Protein AF-A0A679I6W9-F1 (afdb_monomer_lite)

Foldseek 3Di:
DQQPQDDLVVLCVVCVVVQVVCPPPVNCVVPNRDDSVVSSVVVSVVSNCVVVVVVVVVVVVVVVVVVLVVVLVVVVVVCVVVVHDQDDLVVVCVVPVPDCVSPVDDDGSVVRVVVVVVVVVVVVVVVVVVVVVCCCVPDVVVVVVVVLLLLLVLLQVVLVLVPDPCNVVVLVVLQVCCCPVVVDHDDPPDDSLLSSVCSSPVPDDSVVSVLSSLLSVLCVLQVHHSVCSSVVQVVCPHSVSSSVVSVVCCVPPVRDDHYCPPVVVVVVVVVVLVPFDQPDKADPDDDDDDDPPDPPPPDFDWDWDWDQDPNRITGTRDTHGDDDPVVVVVVVVLVVVCVVPVVCVVVVVVVVVVVVVVVVVVVVVVVVVVVVVVVVVVVVVVVVVVVVVVVVVVVVVVVVVVVVVPD

pLDDT: mean 75.07, std 20.59, range [33.69, 97.69]

Sequence (407 aa):
MSADIPSDEELLKEIQAKIMVLSTPHNVAKYGKPDIQTLIAERRQWYADKPKRAAAAAKYEAERKKEAEKAERQYRRELKKQGKPIIKQDELIVQYPTVAFLKERKLTQPELQRYAEMLSALGAASELYKEGQAIEQQYLVPGRKKMAELVAKAYGLYRRVEASTLKEEIYDEMANILKSHFGIGVHVDTPNATLLLKMVFPSMKSKAAHQYGRALDFALSYEVTADDYVAFIKEHGGYEKIRRAYAKVLAADAGKLLPLQKQAAEVATLEFMSGLEPVVKVQLTAPEGRQLRKYQSAQGYHYLIADIDMHNNMEILCAIPPGNGWEDNLMKHIEQAAQSHPDWQEAYERLYGLLVKRSISKTVEKVAKAEEKAKYRAKRAEGQKKRDAAFKREVERERKKAGAKKT

Structure (mmCIF, N/CA/C/O backbone):
data_AF-A0A679I6W9-F1
#
_entry.id   AF-A0A679I6W9-F1
#
loop_
_atom_site.group_PDB
_atom_site.id
_atom_site.type_symbol
_atom_site.label_atom_id
_atom_site.label_alt_id
_atom_site.label_comp_id
_atom_site.label_asym_id
_atom_site.label_entity_id
_atom_site.label_seq_id
_atom_site.pdbx_PDB_ins_code
_atom_site.Cartn_x
_atom_site.Cartn_y
_atom_site.Cartn_z
_atom_site.occupancy
_atom_site.B_iso_or_equiv
_atom_site.auth_seq_id
_atom_site.auth_comp_id
_atom_site.auth_asym_id
_atom_site.auth_atom_id
_atom_site.pdbx_PDB_model_num
ATOM 1 N N . MET A 1 1 ? 28.916 -6.303 -65.094 1.00 46.28 1 MET A N 1
ATOM 2 C CA . MET A 1 1 ? 27.457 -6.523 -65.035 1.00 46.28 1 MET A CA 1
ATOM 3 C C . MET A 1 1 ? 26.799 -5.217 -65.437 1.00 46.28 1 MET A C 1
ATOM 5 O O . MET A 1 1 ? 26.935 -4.257 -64.685 1.00 46.28 1 MET A O 1
ATOM 9 N N . SER A 1 2 ? 26.219 -5.118 -66.639 1.00 49.69 2 SER A N 1
ATOM 10 C CA . SER A 1 2 ? 25.419 -3.936 -66.983 1.00 49.69 2 SER A CA 1
ATOM 11 C C . SER A 1 2 ? 24.260 -3.875 -65.996 1.00 49.69 2 SER A C 1
ATOM 13 O O . SER A 1 2 ? 23.611 -4.891 -65.753 1.00 49.69 2 SER A O 1
ATOM 15 N N . ALA A 1 3 ? 24.060 -2.726 -65.352 1.00 59.28 3 ALA A N 1
ATOM 16 C CA . ALA A 1 3 ? 22.862 -2.527 -64.553 1.00 59.28 3 ALA A CA 1
ATOM 17 C C . ALA A 1 3 ? 21.668 -2.718 -65.492 1.00 59.28 3 ALA A C 1
ATOM 19 O O . ALA A 1 3 ? 21.629 -2.079 -66.539 1.00 59.28 3 ALA A O 1
ATOM 20 N N . ASP A 1 4 ? 20.766 -3.633 -65.155 1.00 79.25 4 ASP A N 1
ATOM 21 C CA . ASP A 1 4 ? 19.538 -3.849 -65.911 1.00 79.25 4 ASP A CA 1
ATOM 22 C C . ASP A 1 4 ? 18.708 -2.565 -65.782 1.00 79.25 4 ASP A C 1
ATOM 24 O O . ASP A 1 4 ? 18.228 -2.230 -64.693 1.00 79.25 4 ASP A O 1
ATOM 28 N N . ILE A 1 5 ? 18.699 -1.749 -66.837 1.00 85.12 5 ILE A N 1
ATOM 29 C CA . ILE A 1 5 ? 17.984 -0.473 -66.861 1.00 85.12 5 ILE A CA 1
ATOM 30 C C . ILE A 1 5 ? 16.543 -0.797 -67.265 1.00 85.12 5 ILE A C 1
ATOM 32 O O . ILE A 1 5 ? 16.355 -1.307 -68.370 1.00 85.12 5 ILE A O 1
ATOM 36 N N . PRO A 1 6 ? 15.540 -0.500 -66.417 1.00 87.19 6 PRO A N 1
ATOM 37 C CA . PRO A 1 6 ? 14.146 -0.770 -66.749 1.00 87.19 6 PRO A CA 1
ATOM 38 C C . PRO A 1 6 ? 13.701 -0.049 -68.027 1.00 87.19 6 PRO A C 1
ATOM 40 O O . PRO A 1 6 ? 14.217 1.023 -68.372 1.00 87.19 6 PRO A O 1
ATOM 43 N N . SER A 1 7 ? 12.723 -0.633 -68.715 1.00 88.94 7 SER A N 1
ATOM 44 C CA . SER A 1 7 ? 12.114 -0.042 -69.910 1.00 88.94 7 SER A CA 1
ATOM 45 C C . SER A 1 7 ? 11.375 1.266 -69.591 1.00 88.94 7 SER A C 1
ATOM 47 O O . SER A 1 7 ? 11.016 1.535 -68.443 1.00 88.94 7 SER A O 1
ATOM 49 N N . ASP A 1 8 ? 11.113 2.097 -70.606 1.00 84.88 8 ASP A N 1
ATOM 50 C CA . ASP A 1 8 ? 10.426 3.384 -70.404 1.00 84.88 8 ASP A CA 1
ATOM 51 C C . ASP A 1 8 ? 9.002 3.224 -69.854 1.00 84.88 8 ASP A C 1
ATOM 53 O O . ASP A 1 8 ? 8.563 4.046 -69.051 1.00 84.88 8 ASP A O 1
ATOM 57 N N . GLU A 1 9 ? 8.304 2.139 -70.200 1.00 86.94 9 GLU A N 1
ATOM 58 C CA . GLU A 1 9 ? 6.982 1.830 -69.641 1.00 86.94 9 GLU A CA 1
ATOM 59 C C . GLU A 1 9 ? 7.040 1.493 -68.142 1.00 86.94 9 GLU A C 1
ATOM 61 O O . GLU A 1 9 ? 6.158 1.886 -67.375 1.00 86.94 9 GLU A O 1
ATOM 66 N N . GLU A 1 10 ? 8.083 0.790 -67.699 1.00 85.50 10 GLU A N 1
ATOM 67 C CA . GLU A 1 10 ? 8.289 0.445 -66.288 1.00 85.50 10 GLU A CA 1
ATOM 68 C C . GLU A 1 10 ? 8.723 1.663 -65.469 1.00 85.50 10 GLU A C 1
ATOM 70 O O . GLU A 1 10 ? 8.211 1.883 -64.368 1.00 85.50 10 GLU A O 1
ATOM 75 N N . LEU A 1 11 ? 9.608 2.499 -66.024 1.00 87.94 11 LEU A N 1
ATOM 76 C CA . LEU A 1 11 ? 10.004 3.764 -65.406 1.00 87.94 11 LEU A CA 1
ATOM 77 C C . LEU A 1 11 ? 8.809 4.712 -65.278 1.00 87.94 11 LEU A C 1
ATOM 79 O O . LEU A 1 11 ? 8.643 5.330 -64.226 1.00 87.94 11 LEU A O 1
ATOM 83 N N . LEU A 1 12 ? 7.949 4.786 -66.302 1.00 87.06 12 LEU A N 1
ATOM 84 C CA . LEU A 1 12 ? 6.739 5.607 -66.292 1.00 87.06 12 LEU A CA 1
ATOM 85 C C . LEU A 1 12 ? 5.770 5.185 -65.178 1.00 87.06 12 LEU A C 1
ATOM 87 O O . LEU A 1 12 ? 5.257 6.050 -64.465 1.00 87.06 12 LEU A O 1
ATOM 91 N N . LYS A 1 13 ? 5.564 3.874 -64.980 1.00 88.50 13 LYS A N 1
ATOM 92 C CA . LYS A 1 13 ? 4.751 3.338 -63.872 1.00 88.50 13 LYS A CA 1
ATOM 93 C C . LYS A 1 13 ? 5.317 3.736 -62.508 1.00 88.50 13 LYS A C 1
ATOM 95 O O . LYS A 1 13 ? 4.560 4.121 -61.620 1.00 88.50 13 LYS A O 1
ATOM 100 N N . GLU A 1 14 ? 6.638 3.694 -62.338 1.00 86.25 14 GLU A N 1
ATOM 101 C CA . GLU A 1 14 ? 7.291 4.039 -61.070 1.00 86.25 14 GLU A CA 1
ATOM 102 C C . GLU A 1 14 ? 7.184 5.539 -60.739 1.00 86.25 14 GLU A C 1
ATOM 104 O O . GLU A 1 14 ? 6.964 5.921 -59.586 1.00 86.25 14 GLU A O 1
ATOM 109 N N . ILE A 1 15 ? 7.296 6.412 -61.745 1.00 90.12 15 ILE A N 1
ATOM 110 C CA . ILE A 1 15 ? 7.210 7.868 -61.549 1.00 90.12 15 ILE A CA 1
ATOM 111 C C . ILE A 1 15 ? 5.774 8.404 -61.587 1.00 90.12 15 ILE A C 1
ATOM 113 O O . ILE A 1 15 ? 5.571 9.587 -61.314 1.00 90.12 15 ILE A O 1
ATOM 117 N N . GLN A 1 16 ? 4.768 7.575 -61.875 1.00 88.31 16 GLN A N 1
ATOM 118 C CA . GLN A 1 16 ? 3.374 8.002 -62.031 1.00 88.31 16 GLN A CA 1
ATOM 119 C C . GLN A 1 16 ? 2.824 8.700 -60.777 1.00 88.31 16 GLN A C 1
ATOM 121 O O . GLN A 1 16 ? 2.162 9.734 -60.878 1.00 88.31 16 GLN A O 1
ATOM 126 N N . ALA A 1 17 ? 3.187 8.212 -59.587 1.00 82.38 17 ALA A N 1
ATOM 127 C CA . ALA A 1 17 ? 2.850 8.868 -58.322 1.00 82.38 17 ALA A CA 1
ATOM 128 C C . ALA A 1 17 ? 3.512 10.255 -58.190 1.00 82.38 17 ALA A C 1
ATOM 130 O O . ALA A 1 17 ? 2.886 11.212 -57.736 1.00 82.38 17 ALA A O 1
ATOM 131 N N . LYS A 1 18 ? 4.764 10.396 -58.648 1.00 84.19 18 LYS A N 1
ATOM 132 C CA . LYS A 1 18 ? 5.493 11.676 -58.659 1.00 84.19 18 LYS A CA 1
ATOM 133 C C . LYS A 1 18 ? 4.867 12.655 -59.658 1.00 84.19 18 LYS A C 1
ATOM 135 O O . LYS A 1 18 ? 4.716 13.831 -59.336 1.00 84.19 18 LYS A O 1
ATOM 140 N N . ILE A 1 19 ? 4.443 12.170 -60.827 1.00 86.00 19 ILE A N 1
ATOM 141 C CA . ILE A 1 19 ? 3.726 12.963 -61.836 1.00 86.00 19 ILE A CA 1
ATOM 142 C C . ILE A 1 19 ? 2.403 13.481 -61.265 1.00 86.00 19 ILE A C 1
ATOM 144 O O . ILE A 1 19 ? 2.130 14.671 -61.396 1.00 86.00 19 ILE A O 1
ATOM 148 N N . MET A 1 20 ? 1.611 12.643 -60.585 1.00 84.94 20 MET A N 1
ATOM 149 C CA . MET A 1 20 ? 0.349 13.075 -59.965 1.00 84.94 20 MET A CA 1
ATOM 150 C C . MET A 1 20 ? 0.556 14.197 -58.936 1.00 84.94 20 MET A C 1
ATOM 152 O O . MET A 1 20 ? -0.176 15.185 -58.954 1.00 84.94 20 MET A O 1
ATOM 156 N N . VAL A 1 21 ? 1.585 14.097 -58.087 1.00 83.19 21 VAL A N 1
ATOM 157 C CA . VAL A 1 21 ? 1.907 15.132 -57.084 1.00 83.19 21 VAL A CA 1
ATOM 158 C C . VAL A 1 21 ? 2.383 16.435 -57.740 1.00 83.19 21 VAL A C 1
ATOM 160 O O . VAL A 1 21 ? 1.955 17.527 -57.349 1.00 83.19 21 VAL A O 1
ATOM 163 N N . LEU A 1 22 ? 3.247 16.344 -58.755 1.00 81.00 22 LEU A N 1
ATOM 164 C CA . LEU A 1 22 ? 3.766 17.511 -59.480 1.00 81.00 22 LEU A CA 1
ATOM 165 C C . LEU A 1 22 ? 2.713 18.170 -60.383 1.00 81.00 22 LEU A C 1
ATOM 167 O O . LEU A 1 22 ? 2.817 19.358 -60.666 1.00 81.00 22 LEU A O 1
ATOM 171 N N . SER A 1 23 ? 1.675 17.429 -60.776 1.00 84.81 23 SER A N 1
ATOM 172 C CA . SER A 1 23 ? 0.568 17.921 -61.607 1.00 84.81 23 SER A CA 1
ATOM 173 C C . SER A 1 23 ? -0.546 18.610 -60.810 1.00 84.81 23 SER A C 1
ATOM 175 O O . SER A 1 23 ? -1.544 19.034 -61.391 1.00 84.81 23 SER A O 1
ATOM 177 N N . THR A 1 24 ? -0.407 18.744 -59.486 1.00 86.44 24 THR A N 1
ATOM 178 C CA . THR A 1 24 ? -1.366 19.508 -58.675 1.00 86.44 24 THR A CA 1
ATOM 179 C C . THR A 1 24 ? -1.356 20.993 -59.066 1.00 86.44 24 THR A C 1
ATOM 181 O O . THR A 1 24 ? -0.288 21.532 -59.366 1.00 86.44 24 THR A O 1
ATOM 184 N N . PRO A 1 25 ? -2.506 21.700 -59.023 1.00 85.50 25 PRO A N 1
ATOM 185 C CA . PRO A 1 25 ? -2.599 23.087 -59.495 1.00 85.50 25 PRO A CA 1
ATOM 186 C C . PRO A 1 25 ? -1.564 24.027 -58.863 1.00 85.50 25 PRO A C 1
ATOM 188 O O . PRO A 1 25 ? -0.985 24.865 -59.548 1.00 85.50 25 PRO A O 1
ATOM 191 N N . HIS A 1 26 ? -1.279 23.839 -57.570 1.00 85.31 26 HIS A N 1
ATOM 192 C CA . HIS A 1 26 ? -0.265 24.603 -56.845 1.00 85.31 26 HIS A CA 1
ATOM 193 C C . HIS A 1 26 ? 1.153 24.384 -57.399 1.00 85.31 26 HIS A C 1
ATOM 195 O O . HIS A 1 26 ? 1.888 25.344 -57.619 1.00 85.31 26 HIS A O 1
ATOM 201 N N . ASN A 1 27 ? 1.538 23.131 -57.658 1.00 81.88 27 ASN A N 1
ATOM 202 C CA . ASN A 1 27 ? 2.876 22.801 -58.150 1.00 81.88 27 ASN A CA 1
ATOM 203 C C . ASN A 1 27 ? 3.051 23.169 -59.624 1.00 81.88 27 ASN A C 1
ATOM 205 O O . ASN A 1 27 ? 4.111 23.667 -59.992 1.00 81.88 27 ASN A O 1
ATOM 209 N N . VAL A 1 28 ? 2.003 23.025 -60.439 1.00 83.31 28 VAL A N 1
ATOM 210 C CA . VAL A 1 28 ? 2.021 23.458 -61.843 1.00 83.31 28 VAL A CA 1
ATOM 211 C C . VAL A 1 28 ? 2.166 24.977 -61.947 1.00 83.31 28 VAL A C 1
ATOM 213 O O . VAL A 1 28 ? 2.939 25.454 -62.773 1.00 83.31 28 VAL A O 1
ATOM 216 N N . ALA A 1 29 ? 1.490 25.743 -61.085 1.00 80.31 29 ALA A N 1
ATOM 217 C CA . ALA A 1 29 ? 1.640 27.199 -61.043 1.00 80.31 29 ALA A CA 1
ATOM 218 C C . ALA A 1 29 ? 3.047 27.640 -60.599 1.00 80.31 29 ALA A C 1
ATOM 220 O O . ALA A 1 29 ? 3.535 28.677 -61.040 1.00 80.31 29 ALA A O 1
ATOM 221 N N . LYS A 1 30 ? 3.702 26.857 -59.732 1.00 83.75 30 LYS A N 1
ATOM 222 C CA . LYS A 1 30 ? 5.003 27.198 -59.140 1.00 83.75 30 LYS A CA 1
ATOM 223 C C . LYS A 1 30 ? 6.209 26.718 -59.955 1.00 83.75 30 LYS A C 1
ATOM 225 O O . LYS A 1 30 ? 7.234 27.392 -59.957 1.00 83.75 30 LYS A O 1
ATOM 230 N N . TYR A 1 31 ? 6.106 25.566 -60.615 1.00 80.75 31 TYR A N 1
ATOM 231 C CA . TYR A 1 31 ? 7.229 24.888 -61.277 1.00 80.75 31 TYR A CA 1
ATOM 232 C C . TYR A 1 31 ? 6.964 24.542 -62.752 1.00 80.75 31 TYR A C 1
ATOM 234 O O . TYR A 1 31 ? 7.855 24.025 -63.421 1.00 80.75 31 TYR A O 1
ATOM 242 N N . GLY A 1 32 ? 5.770 24.836 -63.275 1.00 85.31 32 GLY A N 1
ATOM 243 C CA . GLY A 1 32 ? 5.354 24.450 -64.624 1.00 85.31 32 GLY A CA 1
ATOM 244 C C . GLY A 1 32 ? 4.823 23.015 -64.704 1.00 85.31 32 GLY A C 1
ATOM 245 O O . GLY A 1 32 ? 4.814 22.269 -63.723 1.00 85.31 32 GLY A O 1
ATOM 246 N N . LYS A 1 33 ? 4.334 22.616 -65.887 1.00 82.12 33 LYS A N 1
ATOM 247 C CA . LYS A 1 33 ? 3.895 21.232 -66.118 1.00 82.12 33 LYS A CA 1
ATOM 248 C C . LYS A 1 33 ? 5.116 20.303 -66.108 1.00 82.12 33 LYS A C 1
ATOM 250 O O . LYS A 1 33 ? 6.087 20.612 -66.797 1.00 82.12 33 LYS A O 1
ATOM 255 N N . PRO A 1 34 ? 5.076 19.179 -65.373 1.00 79.50 34 PRO A N 1
ATOM 256 C CA . PRO A 1 34 ? 6.194 18.248 -65.335 1.00 79.50 34 PRO A CA 1
ATOM 257 C C . PRO A 1 34 ? 6.432 17.645 -66.723 1.00 79.50 34 PRO A C 1
ATOM 259 O O . PRO A 1 34 ? 5.525 17.047 -67.304 1.00 79.50 34 PRO A O 1
ATOM 262 N N . ASP A 1 35 ? 7.651 17.787 -67.245 1.00 89.62 35 ASP A N 1
ATOM 263 C CA . ASP A 1 35 ? 8.052 17.114 -68.477 1.00 89.62 35 ASP A CA 1
ATOM 264 C C . ASP A 1 35 ? 8.343 15.636 -68.189 1.00 89.62 35 ASP A C 1
ATOM 266 O O . ASP A 1 35 ? 9.315 15.274 -67.523 1.00 89.62 35 ASP A O 1
ATOM 270 N N . ILE A 1 36 ? 7.459 14.779 -68.694 1.00 85.75 36 ILE A N 1
ATOM 271 C CA . ILE A 1 36 ? 7.500 13.332 -68.486 1.00 85.75 36 ILE A CA 1
ATOM 272 C C . ILE A 1 36 ? 8.789 12.741 -69.066 1.00 85.75 36 ILE A C 1
ATOM 274 O O . ILE A 1 36 ? 9.379 11.864 -68.439 1.00 85.75 36 ILE A O 1
ATOM 278 N N . GLN A 1 37 ? 9.263 13.239 -70.213 1.00 86.81 37 GLN A N 1
ATOM 279 C CA . GLN A 1 37 ? 10.481 12.726 -70.845 1.00 86.81 37 GLN A CA 1
ATOM 280 C C . GLN A 1 37 ? 11.718 13.054 -70.007 1.00 86.81 37 GLN A C 1
ATOM 282 O O . GLN A 1 37 ? 12.548 12.177 -69.761 1.00 86.81 37 GLN A O 1
ATOM 287 N N . THR A 1 38 ? 11.793 14.275 -69.473 1.00 86.38 38 THR A N 1
ATOM 288 C CA . THR A 1 38 ? 12.841 14.659 -68.517 1.00 86.38 38 THR A CA 1
ATOM 289 C C . THR A 1 38 ? 12.797 13.795 -67.253 1.00 86.38 38 THR A C 1
ATOM 291 O O . THR A 1 38 ? 13.833 13.299 -66.820 1.00 86.38 38 THR A O 1
ATOM 294 N N . LEU A 1 39 ? 11.617 13.519 -66.687 1.00 86.75 39 LEU A N 1
ATOM 295 C CA . LEU A 1 39 ? 11.495 12.674 -65.489 1.00 86.75 39 LEU A CA 1
ATOM 296 C C . LEU A 1 39 ? 11.894 11.208 -65.734 1.00 86.75 39 LEU A C 1
ATOM 298 O O . LEU A 1 39 ? 12.501 10.583 -64.859 1.00 86.75 39 LEU A O 1
ATOM 302 N N . ILE A 1 40 ? 11.574 10.656 -66.908 1.00 87.69 40 ILE A N 1
ATOM 303 C CA . ILE A 1 40 ? 12.029 9.322 -67.323 1.00 87.69 40 ILE A CA 1
ATOM 304 C C . ILE A 1 40 ? 13.552 9.320 -67.487 1.00 87.69 40 ILE A C 1
ATOM 306 O O . ILE A 1 40 ? 14.214 8.422 -66.965 1.00 87.69 40 ILE A O 1
ATOM 310 N N . ALA A 1 41 ? 14.127 10.337 -68.136 1.00 87.31 41 ALA A N 1
ATOM 311 C CA . ALA A 1 41 ? 15.572 10.468 -68.309 1.00 87.31 41 ALA A CA 1
ATOM 312 C C . ALA A 1 41 ? 16.308 10.591 -66.961 1.00 87.31 41 ALA A C 1
ATOM 314 O O . ALA A 1 41 ? 17.283 9.876 -66.727 1.00 87.31 41 ALA A O 1
ATOM 315 N N . GLU A 1 42 ? 15.798 11.410 -66.035 1.00 87.81 42 GLU A N 1
ATOM 316 C CA . GLU A 1 42 ? 16.307 11.528 -64.663 1.00 87.81 42 GLU A CA 1
ATOM 317 C C . GLU A 1 42 ? 16.271 10.182 -63.927 1.00 87.81 42 GLU A C 1
ATOM 319 O O . GLU A 1 42 ? 17.234 9.799 -63.255 1.00 87.81 42 GLU A O 1
ATOM 324 N N . ARG A 1 43 ? 15.166 9.433 -64.046 1.00 90.50 43 ARG A N 1
ATOM 325 C CA . ARG A 1 43 ? 15.025 8.130 -63.384 1.00 90.50 43 ARG A CA 1
ATOM 326 C C . ARG A 1 43 ? 15.935 7.080 -64.012 1.00 90.50 43 ARG A C 1
ATOM 328 O O . ARG A 1 43 ? 16.586 6.323 -63.292 1.00 90.50 43 ARG A O 1
ATOM 335 N N . ARG A 1 44 ? 16.053 7.067 -65.335 1.00 88.62 44 ARG A N 1
ATOM 336 C CA . ARG A 1 44 ? 16.991 6.215 -66.070 1.00 88.62 44 ARG A CA 1
ATOM 337 C C . ARG A 1 44 ? 18.434 6.498 -65.645 1.00 88.62 44 ARG A C 1
ATOM 339 O O . ARG A 1 44 ? 19.177 5.563 -65.347 1.00 88.62 44 ARG A O 1
ATOM 346 N N . GLN A 1 45 ? 18.805 7.770 -65.509 1.00 87.12 45 GLN A N 1
ATOM 347 C CA . GLN A 1 45 ? 20.111 8.178 -64.994 1.00 87.12 45 GLN A CA 1
ATOM 348 C C . GLN A 1 45 ? 20.311 7.752 -63.531 1.00 87.12 45 GLN A C 1
ATOM 350 O O . GLN A 1 45 ? 21.375 7.250 -63.176 1.00 87.12 45 GLN A O 1
ATOM 355 N N . TRP A 1 46 ? 19.274 7.830 -62.692 1.00 87.88 46 TRP A N 1
ATOM 356 C CA . TRP A 1 46 ? 19.305 7.312 -61.321 1.00 87.88 46 TRP A CA 1
ATOM 357 C C . TRP A 1 46 ? 19.639 5.810 -61.281 1.00 87.88 46 TRP A C 1
ATOM 359 O O . TRP A 1 46 ? 20.462 5.394 -60.459 1.00 87.88 46 TRP A O 1
ATOM 369 N N . TYR A 1 47 ? 19.064 4.991 -62.171 1.00 86.19 47 TYR A N 1
ATOM 370 C CA . TYR A 1 47 ? 19.416 3.568 -62.305 1.00 86.19 47 TYR A CA 1
ATOM 371 C C . TYR A 1 47 ? 20.834 3.361 -62.847 1.00 86.19 47 TYR A C 1
ATOM 373 O O . TYR A 1 47 ? 21.568 2.536 -62.301 1.00 86.19 47 TYR A O 1
ATOM 381 N N . ALA A 1 48 ? 21.257 4.147 -63.839 1.00 87.00 48 ALA A N 1
ATOM 382 C CA . ALA A 1 48 ? 22.625 4.110 -64.358 1.00 87.00 48 ALA A CA 1
ATOM 383 C C . ALA A 1 48 ? 23.671 4.462 -63.278 1.00 87.00 48 ALA A C 1
ATOM 385 O O . ALA A 1 48 ? 24.738 3.853 -63.218 1.00 87.00 48 ALA A O 1
ATOM 386 N N . ASP A 1 49 ? 23.338 5.372 -62.357 1.00 89.69 49 ASP A N 1
ATOM 387 C CA . ASP A 1 49 ? 24.178 5.757 -61.219 1.00 89.69 49 ASP A CA 1
ATOM 388 C C . ASP A 1 49 ? 24.008 4.845 -59.987 1.00 89.69 49 ASP A C 1
ATOM 390 O O . ASP A 1 49 ? 24.691 5.033 -58.976 1.00 89.69 49 ASP A O 1
ATOM 394 N N . LYS A 1 50 ? 23.137 3.825 -60.032 1.00 84.94 50 LYS A N 1
ATOM 395 C CA . LYS A 1 50 ? 22.946 2.854 -58.935 1.00 84.94 50 LYS A CA 1
ATOM 396 C C . LYS A 1 50 ? 24.263 2.220 -58.454 1.00 84.94 50 LYS A C 1
ATOM 398 O O . LYS A 1 50 ? 24.449 2.173 -57.238 1.00 84.94 50 LYS A O 1
ATOM 403 N N . PRO A 1 51 ? 25.210 1.807 -59.322 1.00 86.88 51 PRO A N 1
ATOM 404 C CA . PRO A 1 51 ? 26.501 1.278 -58.879 1.00 86.88 51 PRO A CA 1
ATOM 405 C C . PRO A 1 51 ? 27.339 2.320 -58.131 1.00 86.88 51 PRO A C 1
ATOM 407 O O . PRO A 1 51 ? 27.931 2.004 -57.102 1.00 86.88 51 PRO A O 1
ATOM 410 N N . LYS A 1 52 ? 27.343 3.581 -58.589 1.00 87.62 52 LYS A N 1
ATOM 411 C CA . LYS A 1 52 ? 28.054 4.678 -57.911 1.00 87.62 52 LYS A CA 1
ATOM 412 C C . LYS A 1 52 ? 27.445 4.975 -56.543 1.00 87.62 52 LYS A C 1
ATOM 414 O O . LYS A 1 52 ? 28.178 5.175 -55.580 1.00 87.62 52 LYS A O 1
ATOM 419 N N . ARG A 1 53 ? 26.113 4.957 -56.433 1.00 84.81 53 ARG A N 1
ATOM 420 C CA . ARG A 1 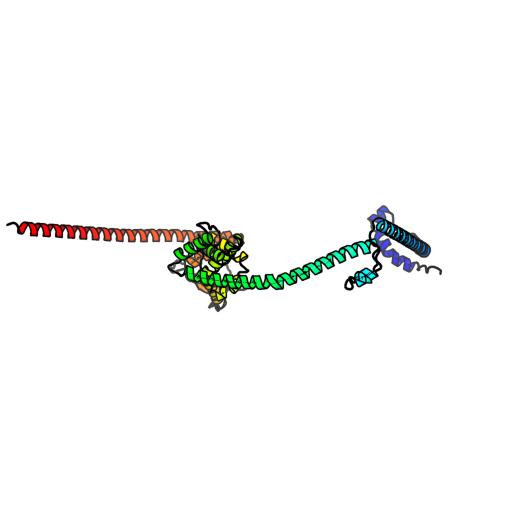53 ? 25.395 5.160 -55.162 1.00 84.81 53 ARG A CA 1
ATOM 421 C C . ARG A 1 53 ? 25.599 3.997 -54.196 1.00 84.81 53 ARG A C 1
ATOM 423 O O . ARG A 1 53 ? 25.819 4.240 -53.017 1.00 84.81 53 ARG A O 1
ATOM 430 N N . ALA A 1 54 ? 25.603 2.759 -54.690 1.00 85.38 54 ALA A N 1
ATOM 431 C CA . ALA A 1 54 ? 25.949 1.585 -53.892 1.00 85.38 54 ALA A CA 1
ATOM 432 C C . ALA A 1 54 ? 27.401 1.652 -53.391 1.00 85.38 54 ALA A C 1
ATOM 434 O O . ALA A 1 54 ? 27.654 1.401 -52.216 1.00 85.38 54 ALA A O 1
ATOM 435 N N . ALA A 1 55 ? 28.344 2.069 -54.241 1.00 88.00 55 ALA A N 1
ATOM 436 C CA . ALA A 1 55 ? 29.735 2.280 -53.847 1.00 88.00 55 ALA A CA 1
ATOM 437 C C . ALA A 1 55 ? 29.885 3.417 -52.819 1.00 88.00 55 ALA A C 1
ATOM 439 O O . ALA A 1 55 ? 30.625 3.271 -51.848 1.00 88.00 55 ALA A O 1
ATOM 440 N N . ALA A 1 56 ? 29.155 4.525 -52.986 1.00 88.88 56 ALA A N 1
ATOM 441 C CA . ALA A 1 56 ? 29.130 5.626 -52.024 1.00 88.88 56 ALA A CA 1
ATOM 442 C C . ALA A 1 56 ? 28.532 5.198 -50.673 1.00 88.88 56 ALA A C 1
ATOM 444 O O . ALA A 1 56 ? 29.102 5.512 -49.631 1.00 88.88 56 ALA A O 1
ATOM 445 N N . ALA A 1 57 ? 27.439 4.428 -50.680 1.00 87.69 57 ALA A N 1
ATOM 446 C CA . ALA A 1 57 ? 26.835 3.868 -49.473 1.00 87.69 57 ALA A CA 1
ATOM 447 C C . ALA A 1 57 ? 27.783 2.886 -48.768 1.00 87.69 57 ALA A C 1
ATOM 449 O O . ALA A 1 57 ? 27.992 2.996 -47.563 1.00 87.69 57 ALA A O 1
ATOM 450 N N . ALA A 1 58 ? 28.434 1.991 -49.515 1.00 89.94 58 ALA A N 1
ATOM 451 C CA . ALA A 1 58 ? 29.427 1.070 -48.968 1.00 89.94 58 ALA A CA 1
ATOM 452 C C . ALA A 1 58 ? 30.632 1.813 -48.367 1.00 89.94 58 ALA A C 1
ATOM 454 O O . ALA A 1 58 ? 31.117 1.447 -47.295 1.00 89.94 58 ALA A O 1
ATOM 455 N N . LYS A 1 59 ? 31.097 2.887 -49.020 1.00 92.69 59 LYS A N 1
ATOM 456 C CA . LYS A 1 59 ? 32.160 3.753 -48.495 1.00 92.69 59 LYS A CA 1
ATOM 457 C C . LYS A 1 59 ? 31.728 4.435 -47.194 1.00 92.69 59 LYS A C 1
ATOM 459 O O . LYS A 1 59 ? 32.475 4.386 -46.221 1.00 92.69 59 LYS A O 1
ATOM 464 N N . TYR A 1 60 ? 30.519 4.991 -47.158 1.00 90.44 60 TYR A N 1
ATOM 465 C CA . TYR A 1 60 ? 29.944 5.605 -45.961 1.00 90.44 60 TYR A CA 1
ATOM 466 C C . TYR A 1 60 ? 29.811 4.603 -44.804 1.00 90.44 60 TYR A C 1
ATOM 468 O O . TYR A 1 60 ? 30.218 4.888 -43.679 1.00 90.44 60 TYR A O 1
ATOM 476 N N . GLU A 1 61 ? 29.320 3.389 -45.064 1.00 89.00 61 GLU A N 1
ATOM 477 C CA . GLU A 1 61 ? 29.244 2.335 -44.047 1.00 89.00 61 GLU A CA 1
ATOM 478 C C . GLU A 1 61 ? 30.625 1.909 -43.536 1.00 89.00 61 GLU A C 1
ATOM 480 O O . GLU A 1 61 ? 30.792 1.661 -42.339 1.00 89.00 61 GLU A O 1
ATOM 485 N N . ALA A 1 62 ? 31.623 1.831 -44.420 1.00 91.38 62 ALA A N 1
ATOM 486 C CA . ALA A 1 62 ? 32.996 1.514 -44.046 1.00 91.38 62 ALA A CA 1
ATOM 487 C C . ALA A 1 62 ? 33.626 2.622 -43.185 1.00 91.38 62 ALA A C 1
ATOM 489 O O . ALA A 1 62 ? 34.306 2.320 -42.204 1.00 91.38 62 ALA A O 1
ATOM 490 N N . GLU A 1 63 ? 33.390 3.893 -43.515 1.00 92.19 63 GLU A N 1
ATOM 491 C CA . GLU A 1 63 ? 33.824 5.041 -42.709 1.00 92.19 63 GLU A CA 1
ATOM 492 C C . GLU A 1 63 ? 33.149 5.035 -41.335 1.00 92.19 63 GLU A C 1
ATOM 494 O O . GLU A 1 63 ? 33.845 5.074 -40.320 1.00 92.19 63 GLU A O 1
ATOM 499 N N . ARG A 1 64 ? 31.830 4.821 -41.280 1.00 90.38 64 ARG A N 1
ATOM 500 C CA . ARG A 1 64 ? 31.078 4.707 -40.022 1.00 90.38 64 ARG A CA 1
ATOM 501 C C . ARG A 1 64 ? 31.586 3.566 -39.137 1.00 90.38 64 ARG A C 1
ATOM 503 O O . ARG A 1 64 ? 31.700 3.729 -37.924 1.00 90.38 64 ARG A O 1
ATOM 510 N N . LYS A 1 65 ? 31.922 2.406 -39.719 1.00 89.06 65 LYS A N 1
ATOM 511 C CA . LYS A 1 65 ? 32.539 1.284 -38.982 1.00 89.06 65 LYS A CA 1
ATOM 512 C C . LYS A 1 65 ? 33.906 1.669 -38.413 1.00 89.06 65 LYS A C 1
ATOM 514 O O . LYS A 1 65 ? 34.166 1.402 -37.243 1.00 89.06 65 LYS A O 1
ATOM 519 N N . LYS A 1 66 ? 34.754 2.344 -39.197 1.00 91.81 66 LYS A N 1
ATOM 520 C CA . LYS A 1 66 ? 36.065 2.831 -38.729 1.00 91.81 66 LYS A CA 1
ATOM 521 C C . LYS A 1 66 ? 35.931 3.855 -37.603 1.00 91.81 66 LYS A C 1
ATOM 523 O O . LYS A 1 66 ? 36.721 3.826 -36.662 1.00 91.81 66 LYS A O 1
ATOM 528 N N . GLU A 1 67 ? 34.964 4.763 -37.687 1.00 90.62 67 GLU A N 1
ATOM 529 C CA . GLU A 1 67 ? 34.680 5.734 -36.627 1.00 90.62 67 GLU A CA 1
ATOM 530 C C . GLU A 1 67 ? 34.188 5.051 -35.350 1.00 90.62 67 GLU A C 1
ATOM 532 O O . GLU A 1 67 ? 34.714 5.333 -34.273 1.00 90.62 67 GLU A O 1
ATOM 537 N N . ALA A 1 68 ? 33.272 4.085 -35.467 1.00 86.38 68 ALA A N 1
ATOM 538 C CA . ALA A 1 68 ? 32.798 3.293 -34.335 1.00 86.38 68 ALA A CA 1
ATOM 539 C C . ALA A 1 68 ? 33.938 2.508 -33.660 1.00 86.38 68 ALA A C 1
ATOM 541 O O . ALA A 1 68 ? 34.062 2.523 -32.437 1.00 86.38 68 ALA A O 1
ATOM 542 N N . GLU A 1 69 ? 34.828 1.882 -34.437 1.00 90.69 69 GLU A N 1
ATOM 543 C CA . GLU A 1 69 ? 36.011 1.196 -33.903 1.00 90.69 69 GLU A CA 1
ATOM 544 C C . GLU A 1 69 ? 36.978 2.154 -33.193 1.00 90.69 69 GLU A C 1
ATOM 546 O O . GLU A 1 69 ? 37.560 1.805 -32.162 1.00 90.69 69 GLU A O 1
ATOM 551 N N . LYS A 1 70 ? 37.171 3.367 -33.726 1.00 92.06 70 LYS A N 1
ATOM 552 C CA . LYS A 1 70 ? 37.992 4.400 -33.077 1.00 92.06 70 LYS A CA 1
ATOM 553 C C . LYS A 1 70 ? 37.373 4.849 -31.754 1.00 92.06 70 LYS A C 1
ATOM 555 O O . LYS A 1 70 ? 38.101 4.904 -30.763 1.00 92.06 70 LYS A O 1
ATOM 560 N N . ALA A 1 71 ? 36.067 5.114 -31.728 1.00 89.12 71 ALA A N 1
ATOM 561 C CA . ALA A 1 71 ? 35.337 5.508 -30.524 1.00 89.12 71 ALA A CA 1
ATOM 562 C C . ALA A 1 71 ? 35.406 4.417 -29.441 1.00 89.12 71 ALA A C 1
ATOM 564 O O . ALA A 1 71 ? 35.768 4.685 -28.298 1.00 89.12 71 ALA A O 1
ATOM 565 N N . GLU A 1 72 ? 35.186 3.160 -29.824 1.00 90.81 72 GLU A N 1
ATOM 566 C CA . GLU A 1 72 ? 35.306 1.992 -28.946 1.00 90.81 72 GLU A CA 1
ATOM 567 C C . GLU A 1 72 ? 36.728 1.863 -28.358 1.00 90.81 72 GLU A C 1
ATOM 569 O O . GLU A 1 72 ? 36.908 1.637 -27.158 1.00 90.81 72 GLU A O 1
ATOM 574 N N . ARG A 1 73 ? 37.774 2.063 -29.176 1.00 91.25 73 ARG A N 1
ATOM 575 C CA . ARG A 1 73 ? 39.172 2.064 -28.703 1.00 91.25 73 ARG A CA 1
ATOM 576 C C . ARG A 1 73 ? 39.465 3.221 -27.749 1.00 91.25 73 ARG A C 1
ATOM 578 O O . ARG A 1 73 ? 40.194 3.015 -26.778 1.00 91.25 73 ARG A O 1
ATOM 585 N N . GLN A 1 74 ? 38.951 4.420 -28.026 1.00 91.44 74 GLN A N 1
ATOM 586 C CA . GLN A 1 74 ? 39.101 5.584 -27.149 1.00 91.44 74 GLN A CA 1
ATOM 587 C C . GLN A 1 74 ? 38.446 5.324 -25.792 1.00 91.44 74 GLN A C 1
ATOM 589 O O . GLN A 1 74 ? 39.118 5.437 -24.769 1.00 91.44 74 GLN A O 1
ATOM 594 N N . TYR A 1 75 ? 37.210 4.830 -25.786 1.00 91.12 75 TYR A N 1
ATOM 595 C CA . TYR A 1 75 ? 36.487 4.503 -24.561 1.00 91.12 75 TYR A CA 1
ATOM 596 C C . TYR A 1 75 ? 37.208 3.441 -23.717 1.00 91.12 75 TYR A C 1
ATOM 598 O O . TYR A 1 75 ? 37.390 3.601 -22.511 1.00 91.12 75 TYR A O 1
ATOM 606 N N . ARG A 1 76 ? 37.740 2.380 -24.341 1.00 90.69 76 ARG A N 1
ATOM 607 C CA . ARG A 1 76 ? 38.557 1.375 -23.628 1.00 90.69 76 ARG A CA 1
ATOM 608 C C . ARG A 1 76 ? 39.822 1.970 -23.004 1.00 90.69 76 ARG A C 1
ATOM 610 O O . ARG A 1 76 ? 40.250 1.510 -21.947 1.00 90.69 76 ARG A O 1
ATOM 617 N N . ARG A 1 77 ? 40.445 2.968 -23.642 1.00 91.88 77 ARG A N 1
ATOM 618 C CA . ARG A 1 77 ? 41.597 3.685 -23.066 1.00 91.88 77 ARG A CA 1
ATOM 619 C C . ARG A 1 77 ? 41.175 4.537 -21.873 1.00 91.88 77 ARG A C 1
ATOM 621 O O . ARG A 1 77 ? 41.902 4.567 -20.886 1.00 91.88 77 ARG A O 1
ATOM 628 N N . GLU A 1 78 ? 40.025 5.197 -21.946 1.00 91.88 78 GLU A N 1
ATOM 629 C CA . GLU A 1 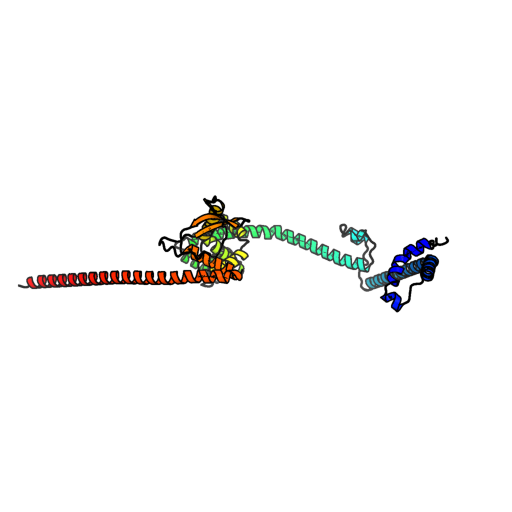78 ? 39.470 5.982 -20.839 1.00 91.88 78 GLU A CA 1
ATOM 630 C C . GLU A 1 78 ? 39.127 5.109 -19.633 1.00 91.88 78 GLU A C 1
ATOM 632 O O . GLU A 1 78 ? 39.540 5.439 -18.525 1.00 91.88 78 GLU A O 1
ATOM 637 N N . LEU A 1 79 ? 38.487 3.953 -19.837 1.00 90.69 79 LEU A N 1
ATOM 638 C CA . LEU A 1 79 ? 38.220 2.996 -18.758 1.00 90.69 79 LEU A CA 1
ATOM 639 C C . LEU A 1 79 ? 39.507 2.553 -18.057 1.00 90.69 79 LEU A C 1
ATOM 641 O O . LEU A 1 79 ? 39.574 2.580 -16.831 1.00 90.69 79 LEU A O 1
ATOM 645 N N . LYS A 1 80 ? 40.556 2.224 -18.826 1.00 91.25 80 LYS A N 1
ATOM 646 C CA . LYS A 1 80 ? 41.871 1.880 -18.264 1.00 91.25 80 LYS A CA 1
ATOM 647 C C . LYS A 1 80 ? 42.466 3.024 -17.444 1.00 91.25 80 LYS A C 1
ATOM 649 O O . LYS A 1 80 ? 42.995 2.771 -16.369 1.00 91.25 80 LYS A O 1
ATOM 654 N N . LYS A 1 81 ? 42.362 4.272 -17.920 1.00 93.69 81 LYS A N 1
ATOM 655 C CA . LYS A 1 81 ? 42.813 5.458 -17.167 1.00 93.69 81 LYS A CA 1
ATOM 656 C C . LYS A 1 81 ? 42.025 5.656 -15.871 1.00 93.69 81 LYS A C 1
ATOM 658 O O . LYS A 1 81 ? 42.601 6.075 -14.878 1.00 93.69 81 LYS A O 1
ATOM 663 N N . GLN A 1 82 ? 40.730 5.349 -15.882 1.00 89.94 82 GLN A N 1
ATOM 664 C CA . GLN A 1 82 ? 39.849 5.434 -14.715 1.00 89.94 82 GLN A CA 1
ATOM 665 C C . GLN A 1 82 ? 39.960 4.218 -13.777 1.00 89.94 82 GLN A C 1
ATOM 667 O O . GLN A 1 82 ? 39.268 4.178 -12.765 1.00 89.94 82 GLN A O 1
ATOM 672 N N . GLY A 1 83 ? 40.770 3.206 -14.114 1.00 89.25 83 GLY A N 1
ATOM 673 C CA . GLY A 1 83 ? 40.850 1.953 -13.356 1.00 89.25 83 GLY A CA 1
ATOM 674 C C . GLY A 1 83 ? 39.577 1.098 -13.419 1.00 89.25 83 GLY A C 1
ATOM 675 O O . GLY A 1 83 ? 39.421 0.178 -12.621 1.00 89.25 83 GLY A O 1
ATOM 676 N N . LYS A 1 84 ? 38.658 1.379 -14.352 1.00 87.12 84 LYS A N 1
ATOM 677 C CA . LYS A 1 84 ? 37.420 0.611 -14.523 1.00 87.12 84 LYS A CA 1
ATOM 678 C C . LYS A 1 84 ? 37.682 -0.675 -15.321 1.00 87.12 84 LYS A C 1
ATOM 680 O O . LYS A 1 84 ? 38.442 -0.644 -16.297 1.00 87.12 84 LYS A O 1
ATOM 685 N N . PRO A 1 85 ? 37.046 -1.802 -14.957 1.00 89.38 85 PRO A N 1
ATOM 686 C CA . PRO A 1 85 ? 37.254 -3.077 -15.635 1.00 89.38 85 PRO A CA 1
ATOM 687 C C . PRO A 1 85 ? 36.696 -3.043 -17.060 1.00 89.38 85 PRO A C 1
ATOM 689 O O . PRO A 1 85 ? 35.687 -2.396 -17.322 1.00 89.38 85 PRO A O 1
ATOM 692 N N . ILE A 1 86 ? 37.322 -3.767 -17.989 1.00 92.19 86 ILE A N 1
ATOM 693 C CA . ILE A 1 86 ? 36.757 -4.005 -19.324 1.00 92.19 86 ILE A CA 1
ATOM 694 C C . ILE A 1 86 ? 35.889 -5.258 -19.234 1.00 92.19 86 ILE A C 1
ATOM 696 O O . ILE A 1 86 ? 36.406 -6.364 -19.125 1.00 92.19 86 ILE A O 1
ATOM 700 N N . ILE A 1 87 ? 34.577 -5.060 -19.280 1.00 91.75 87 ILE A N 1
ATOM 701 C CA . ILE A 1 87 ? 33.576 -6.124 -19.174 1.00 91.75 87 ILE A CA 1
ATOM 702 C C . ILE A 1 87 ? 33.487 -6.887 -20.489 1.00 91.75 87 ILE A C 1
ATOM 704 O O . ILE A 1 87 ? 33.359 -6.261 -21.545 1.00 91.75 87 ILE A O 1
ATOM 708 N N . LYS A 1 88 ? 33.516 -8.222 -20.425 1.00 93.00 88 LYS A N 1
ATOM 709 C CA . LYS A 1 88 ? 33.225 -9.080 -21.577 1.00 93.00 88 LYS A CA 1
ATOM 710 C C . LYS A 1 88 ? 31.757 -9.481 -21.587 1.00 93.00 88 LYS A C 1
ATOM 712 O O . LYS A 1 88 ? 31.174 -9.794 -20.553 1.00 93.00 88 LYS A O 1
ATOM 717 N N . GLN A 1 89 ? 31.177 -9.523 -22.781 1.00 91.94 89 GLN A N 1
ATOM 718 C CA . GLN A 1 89 ? 29.785 -9.926 -22.966 1.00 91.94 89 GLN A CA 1
ATOM 719 C C . GLN A 1 89 ? 29.533 -11.364 -22.482 1.00 91.94 89 GLN A C 1
ATOM 721 O O . GLN A 1 89 ? 28.537 -11.600 -21.808 1.00 91.94 89 GLN A O 1
ATOM 726 N N . ASP A 1 90 ? 30.464 -12.289 -22.734 1.00 91.88 90 ASP A N 1
ATOM 727 C CA . ASP A 1 90 ? 30.345 -13.690 -22.303 1.00 91.88 90 ASP A CA 1
ATOM 728 C C . ASP A 1 90 ? 30.306 -13.833 -20.775 1.00 91.88 90 ASP A C 1
ATOM 730 O O . ASP A 1 90 ? 29.508 -14.600 -20.243 1.00 91.88 90 ASP A O 1
ATOM 734 N N . GLU A 1 91 ? 31.112 -13.045 -20.057 1.00 91.69 91 GLU A N 1
ATOM 735 C CA . GLU A 1 91 ? 31.118 -13.018 -18.587 1.00 91.69 91 GLU A CA 1
ATOM 736 C C . GLU A 1 91 ? 29.759 -12.541 -18.051 1.00 91.69 91 GLU A C 1
ATOM 738 O O . GLU A 1 91 ? 29.207 -13.132 -17.121 1.00 91.69 91 GLU A O 1
ATOM 743 N N . LEU A 1 92 ? 29.171 -11.527 -18.695 1.00 91.12 92 LEU A N 1
ATOM 744 C CA . LEU A 1 92 ? 27.862 -10.999 -18.320 1.00 91.12 92 LEU A CA 1
ATOM 745 C C . LEU A 1 92 ? 26.722 -11.985 -18.631 1.00 91.12 92 LEU A C 1
ATOM 747 O O . LEU A 1 92 ? 25.777 -12.088 -17.853 1.00 91.12 92 LEU A O 1
ATOM 751 N N . ILE A 1 93 ? 26.816 -12.745 -19.729 1.00 92.19 93 ILE A N 1
ATOM 752 C CA . ILE A 1 93 ? 25.854 -13.807 -20.069 1.00 92.19 93 ILE A CA 1
ATOM 753 C C . ILE A 1 93 ? 25.904 -14.940 -19.041 1.00 92.19 93 ILE A C 1
ATOM 755 O O . ILE A 1 93 ? 24.855 -15.450 -18.654 1.00 92.19 93 ILE A O 1
ATOM 759 N N . VAL A 1 94 ? 27.100 -15.341 -18.599 1.00 92.50 94 VAL A N 1
ATOM 760 C CA . VAL A 1 94 ? 27.259 -16.379 -17.568 1.00 92.50 94 VAL A CA 1
ATOM 761 C C . VAL A 1 94 ? 26.658 -15.917 -16.242 1.00 92.50 94 VAL A C 1
ATOM 763 O O . VAL A 1 94 ? 25.976 -16.694 -15.577 1.00 92.50 94 VAL A O 1
ATOM 766 N N . GLN A 1 95 ? 26.868 -14.651 -15.876 1.00 89.75 95 GLN A N 1
ATOM 767 C CA . GLN A 1 95 ? 26.332 -14.086 -14.640 1.00 89.75 95 GLN A CA 1
ATOM 768 C C . GLN A 1 95 ? 24.807 -13.884 -14.690 1.00 89.75 95 GLN A C 1
ATOM 770 O O . GLN A 1 95 ? 24.130 -14.087 -13.684 1.00 89.75 95 GLN A O 1
ATOM 775 N N . TYR A 1 96 ? 24.258 -13.522 -15.855 1.00 90.12 96 TYR A N 1
ATOM 776 C CA . TYR A 1 96 ? 22.832 -13.237 -16.051 1.00 90.12 96 TYR A CA 1
ATOM 777 C C . TYR A 1 96 ? 22.248 -14.034 -17.234 1.00 90.12 96 TYR A C 1
ATOM 779 O O . TYR A 1 96 ? 21.860 -13.457 -18.257 1.00 90.12 96 TYR A O 1
ATOM 787 N N . PRO A 1 97 ? 22.131 -15.371 -17.117 1.00 89.06 97 PRO A N 1
ATOM 788 C CA . PRO A 1 97 ? 21.794 -16.250 -18.242 1.00 89.06 97 PRO A CA 1
ATOM 789 C C . PRO A 1 97 ? 20.369 -16.068 -18.780 1.00 89.06 97 PRO A C 1
ATOM 791 O O . PRO A 1 97 ? 20.083 -16.461 -19.918 1.00 89.06 97 PRO A O 1
ATOM 794 N N . THR A 1 98 ? 19.484 -15.474 -17.977 1.00 87.94 98 THR A N 1
ATOM 795 C CA . THR A 1 98 ? 18.073 -15.211 -18.286 1.00 87.94 98 THR A CA 1
ATOM 796 C C . THR A 1 98 ? 17.856 -13.976 -19.164 1.00 87.94 98 THR A C 1
ATOM 798 O O . THR A 1 98 ? 16.761 -13.785 -19.688 1.00 87.94 98 THR A O 1
ATOM 801 N N . VAL A 1 99 ? 18.876 -13.137 -19.365 1.00 88.00 99 VAL A N 1
ATOM 802 C CA . VAL A 1 99 ? 18.742 -11.872 -20.096 1.00 88.00 99 VAL A CA 1
ATOM 803 C C . VAL A 1 99 ? 18.961 -12.093 -21.597 1.00 88.00 99 VAL A C 1
ATOM 805 O O . VAL A 1 99 ? 20.093 -12.175 -22.073 1.00 88.00 99 VAL A O 1
ATOM 808 N N . ALA A 1 100 ? 17.866 -12.178 -22.356 1.00 88.06 100 ALA A N 1
ATOM 809 C CA . ALA A 1 100 ? 17.880 -12.551 -23.776 1.00 88.06 100 ALA A CA 1
ATOM 810 C C . ALA A 1 100 ? 18.686 -11.592 -24.674 1.00 88.06 100 ALA A C 1
ATOM 812 O O . ALA A 1 100 ? 19.508 -12.046 -25.471 1.00 88.06 100 ALA A O 1
ATOM 813 N N . PHE A 1 101 ? 18.554 -10.272 -24.487 1.00 88.62 101 PHE A N 1
ATOM 814 C CA . PHE A 1 101 ? 19.224 -9.287 -25.350 1.00 88.62 101 PHE A CA 1
ATOM 815 C C . PHE A 1 101 ? 20.760 -9.354 -25.284 1.00 88.62 101 PHE A C 1
ATOM 817 O O . PHE A 1 101 ? 21.432 -8.906 -26.214 1.00 88.62 101 PHE A O 1
ATOM 824 N N . LEU A 1 102 ? 21.329 -9.926 -24.212 1.00 89.12 102 LEU A N 1
ATOM 825 C CA . LEU A 1 102 ? 22.771 -10.168 -24.118 1.00 89.12 102 LEU A CA 1
ATOM 826 C C . LEU A 1 102 ? 23.244 -11.229 -25.119 1.00 89.12 102 LEU A C 1
ATOM 828 O O . LEU A 1 102 ? 24.429 -11.274 -25.414 1.00 89.12 102 LEU A O 1
ATOM 832 N N . LYS A 1 103 ? 22.356 -12.074 -25.651 1.00 89.19 103 LYS A N 1
ATOM 833 C CA . LYS A 1 103 ? 22.684 -13.133 -26.622 1.00 89.19 103 LYS A CA 1
ATOM 834 C C . LYS A 1 103 ? 22.358 -12.738 -28.065 1.00 89.19 103 LYS A C 1
ATOM 836 O O . LYS A 1 103 ? 22.948 -13.273 -28.995 1.00 89.19 103 LYS A O 1
ATOM 841 N N . GLU A 1 104 ? 21.433 -11.801 -28.255 1.00 89.50 104 GLU A N 1
ATOM 842 C CA . GLU A 1 104 ? 20.852 -11.476 -29.566 1.00 89.50 104 GLU A CA 1
ATOM 843 C C . GLU A 1 104 ? 21.721 -10.550 -30.424 1.00 89.50 104 GLU A C 1
ATOM 845 O O . GLU A 1 104 ? 21.631 -10.570 -31.652 1.00 89.50 104 GLU A O 1
ATOM 850 N N . ARG A 1 105 ? 22.567 -9.718 -29.805 1.00 89.12 105 ARG A N 1
ATOM 851 C CA . ARG A 1 105 ? 23.396 -8.748 -30.532 1.00 89.12 105 ARG A CA 1
ATOM 852 C C . ARG A 1 105 ? 24.743 -8.518 -29.869 1.00 89.12 105 ARG A C 1
ATOM 854 O O . ARG A 1 105 ? 24.876 -8.632 -28.655 1.00 89.12 105 ARG A O 1
ATOM 861 N N . LYS A 1 106 ? 25.736 -8.119 -30.666 1.00 89.56 106 LYS A N 1
ATOM 862 C CA . LYS A 1 106 ? 27.031 -7.654 -30.150 1.00 89.56 106 LYS A CA 1
ATOM 863 C C . LYS A 1 106 ? 26.866 -6.271 -29.535 1.00 89.56 106 LYS A C 1
ATOM 865 O O . LYS A 1 106 ? 26.377 -5.364 -30.207 1.00 89.56 106 LYS A O 1
ATOM 870 N N . LEU A 1 107 ? 27.275 -6.128 -28.282 1.00 90.62 107 LEU A N 1
ATOM 871 C CA . LEU A 1 107 ? 27.193 -4.870 -27.548 1.00 90.62 107 LEU A CA 1
ATOM 872 C C . LEU A 1 107 ? 28.529 -4.129 -27.595 1.00 90.62 107 LEU A C 1
ATOM 874 O O . LEU A 1 107 ? 29.601 -4.736 -27.588 1.00 90.62 107 LEU A O 1
ATOM 878 N N . THR A 1 108 ? 28.454 -2.803 -27.641 1.00 92.06 108 THR A N 1
ATOM 879 C CA . THR A 1 108 ? 29.627 -1.929 -27.500 1.00 92.06 108 THR A CA 1
ATOM 880 C C . THR A 1 108 ? 30.088 -1.877 -26.041 1.00 92.06 108 THR A C 1
ATOM 882 O O . THR A 1 108 ? 29.318 -2.179 -25.125 1.00 92.06 108 THR A O 1
ATOM 885 N N . GLN A 1 109 ? 31.334 -1.474 -25.774 1.00 91.50 109 GLN A N 1
ATOM 886 C CA . GLN A 1 109 ? 31.819 -1.394 -24.391 1.00 91.50 109 GLN A CA 1
ATOM 887 C C . GLN A 1 109 ? 31.011 -0.428 -23.504 1.00 91.50 109 GLN A C 1
ATOM 889 O O . GLN A 1 109 ? 30.764 -0.787 -22.351 1.00 91.50 109 GLN A O 1
ATOM 894 N N . PRO A 1 110 ? 30.573 0.759 -23.976 1.00 90.94 110 PRO A N 1
ATOM 895 C CA . PRO A 1 110 ? 29.712 1.636 -23.182 1.00 90.94 110 PRO A CA 1
ATOM 896 C C . PRO A 1 110 ? 28.381 0.978 -22.803 1.00 90.94 110 PRO A C 1
ATOM 898 O O . PRO A 1 110 ? 27.925 1.107 -21.668 1.00 90.94 110 PRO A O 1
ATOM 901 N N . GLU A 1 111 ? 27.773 0.234 -23.731 1.00 91.38 111 GLU A N 1
ATOM 902 C CA . GLU A 1 111 ? 26.552 -0.526 -23.455 1.00 91.38 111 GLU A CA 1
ATOM 903 C C . GLU A 1 111 ? 26.811 -1.630 -22.430 1.00 91.38 111 GLU A C 1
ATOM 905 O O . GLU A 1 111 ? 26.038 -1.765 -21.486 1.00 91.38 111 GLU A O 1
ATOM 910 N N . LEU A 1 112 ? 27.912 -2.378 -22.563 1.00 92.88 112 LEU A N 1
ATOM 911 C CA . LEU A 1 112 ? 28.282 -3.424 -21.604 1.00 92.88 112 LEU A CA 1
ATOM 912 C C . LEU A 1 112 ? 28.473 -2.870 -20.189 1.00 92.88 112 LEU A C 1
ATOM 914 O O . LEU A 1 112 ? 27.985 -3.483 -19.244 1.00 92.88 112 LEU A O 1
ATOM 918 N N . GLN A 1 113 ? 29.115 -1.705 -20.036 1.00 91.50 113 GLN A N 1
ATOM 919 C CA . GLN A 1 113 ? 29.242 -1.047 -18.728 1.00 91.50 113 GLN A CA 1
ATOM 920 C C . GLN A 1 113 ? 27.880 -0.689 -18.145 1.00 91.50 113 GLN A C 1
ATOM 922 O O . GLN A 1 113 ? 27.560 -1.073 -17.022 1.00 91.50 113 GLN A O 1
ATOM 927 N N . ARG A 1 114 ? 27.045 -0.016 -18.943 1.00 92.50 114 ARG A N 1
ATOM 928 C CA . ARG A 1 114 ? 25.702 0.387 -18.526 1.00 92.50 114 ARG A CA 1
ATOM 929 C C . ARG A 1 114 ? 24.856 -0.815 -18.101 1.00 92.50 114 ARG A C 1
ATOM 931 O O . ARG A 1 114 ? 24.175 -0.759 -17.080 1.00 92.50 114 ARG A O 1
ATOM 938 N N . TYR A 1 115 ? 24.874 -1.891 -18.885 1.00 92.88 115 TYR A N 1
ATOM 939 C CA . TYR A 1 115 ? 24.089 -3.082 -18.582 1.00 92.88 115 TYR A CA 1
ATOM 940 C C . TYR A 1 115 ? 24.633 -3.847 -17.383 1.00 92.88 115 TYR A C 1
ATOM 942 O O . TYR A 1 115 ? 23.834 -4.336 -16.595 1.00 92.88 115 TYR A O 1
ATOM 950 N N . ALA A 1 116 ? 25.949 -3.922 -17.198 1.00 91.94 116 ALA A N 1
ATOM 951 C CA . ALA A 1 116 ? 26.519 -4.572 -16.026 1.00 91.94 116 ALA A CA 1
ATOM 952 C C . ALA A 1 116 ? 26.168 -3.845 -14.725 1.00 91.94 116 ALA A C 1
ATOM 954 O O . ALA A 1 116 ? 25.753 -4.490 -13.764 1.00 91.94 116 ALA A O 1
ATOM 955 N N . GLU A 1 117 ? 26.264 -2.512 -14.706 1.00 91.31 117 GLU A N 1
ATOM 956 C CA . GLU A 1 117 ? 25.844 -1.698 -13.559 1.00 91.31 117 GLU A CA 1
ATOM 957 C C . GLU A 1 117 ? 24.351 -1.906 -13.256 1.00 91.31 117 GLU A C 1
ATOM 959 O O . GLU A 1 117 ? 23.974 -2.188 -12.117 1.00 91.31 117 GLU A O 1
ATOM 964 N N . MET A 1 118 ? 23.502 -1.851 -14.287 1.00 92.50 118 MET A N 1
ATOM 965 C CA . MET A 1 118 ? 22.058 -2.057 -14.155 1.00 92.50 118 MET A CA 1
ATOM 966 C C . MET A 1 118 ? 21.709 -3.463 -13.647 1.00 92.50 118 MET A C 1
ATOM 968 O O . MET A 1 118 ? 20.916 -3.600 -12.719 1.00 92.50 118 MET A O 1
ATOM 972 N N . LEU A 1 119 ? 22.283 -4.511 -14.242 1.00 92.94 119 LEU A N 1
ATOM 973 C CA . LEU A 1 119 ? 21.994 -5.899 -13.877 1.00 92.94 119 LEU A CA 1
ATOM 974 C C . LEU A 1 119 ? 22.511 -6.236 -12.477 1.00 92.94 119 LEU A C 1
ATOM 976 O O . LEU A 1 119 ? 21.820 -6.932 -11.741 1.00 92.94 119 LEU A O 1
ATOM 980 N N . SER A 1 120 ? 23.661 -5.685 -12.082 1.00 91.75 120 SER A N 1
ATOM 981 C CA . SER A 1 120 ? 24.175 -5.798 -10.714 1.00 91.75 120 SER A CA 1
ATOM 982 C C . SER A 1 120 ? 23.210 -5.189 -9.694 1.00 91.75 120 SER A C 1
ATOM 984 O O . SER A 1 120 ? 22.838 -5.845 -8.720 1.00 91.75 120 SER A O 1
ATOM 986 N N . ALA A 1 121 ? 22.717 -3.972 -9.953 1.00 91.19 121 ALA A N 1
ATOM 987 C CA . ALA A 1 121 ? 21.738 -3.321 -9.085 1.00 91.19 121 ALA A CA 1
ATOM 988 C C . ALA A 1 121 ? 20.412 -4.100 -9.007 1.00 91.19 121 ALA A C 1
ATOM 990 O O . ALA A 1 121 ? 19.848 -4.254 -7.924 1.00 91.19 121 ALA A O 1
ATOM 991 N N . LEU A 1 122 ? 19.930 -4.630 -10.136 1.00 90.38 122 LEU A N 1
ATOM 992 C CA . LEU A 1 122 ? 18.728 -5.467 -10.174 1.00 90.38 122 LEU A CA 1
ATOM 993 C C . LEU A 1 122 ? 18.925 -6.801 -9.442 1.00 90.38 122 LEU A C 1
ATOM 995 O O . LEU A 1 122 ? 18.015 -7.246 -8.745 1.00 90.38 122 LEU A O 1
ATOM 999 N N . GLY A 1 123 ? 20.105 -7.414 -9.555 1.00 90.06 123 GLY A N 1
ATOM 1000 C CA . GLY A 1 123 ? 20.475 -8.607 -8.797 1.00 90.06 123 GLY A CA 1
ATOM 1001 C C . GLY A 1 123 ? 20.435 -8.348 -7.291 1.00 90.06 123 GLY A C 1
ATOM 1002 O O . GLY A 1 123 ? 19.747 -9.063 -6.567 1.00 90.06 123 GLY A O 1
ATOM 1003 N N . ALA A 1 124 ? 21.071 -7.268 -6.830 1.00 92.25 124 ALA A N 1
ATOM 1004 C CA . ALA A 1 124 ? 21.036 -6.862 -5.424 1.00 92.25 124 ALA A CA 1
ATOM 1005 C C . ALA A 1 124 ? 19.604 -6.576 -4.930 1.00 92.25 124 ALA A C 1
ATOM 1007 O O . ALA A 1 124 ? 19.217 -7.019 -3.850 1.00 92.25 124 ALA A O 1
ATOM 1008 N N . ALA A 1 125 ? 18.787 -5.890 -5.737 1.00 91.44 125 ALA A N 1
ATOM 1009 C CA . ALA A 1 125 ? 17.381 -5.648 -5.416 1.00 91.44 125 ALA A CA 1
ATOM 1010 C C . ALA A 1 125 ? 16.571 -6.953 -5.327 1.00 91.44 125 ALA A C 1
ATOM 1012 O O . ALA A 1 125 ? 15.703 -7.078 -4.463 1.00 91.44 125 ALA A O 1
ATOM 1013 N N . SER A 1 126 ? 16.863 -7.936 -6.184 1.00 92.00 126 SER A N 1
ATOM 1014 C CA . SER A 1 126 ? 16.213 -9.246 -6.139 1.00 92.00 126 SER A CA 1
ATOM 1015 C C . SER A 1 126 ? 16.563 -10.029 -4.875 1.00 92.00 126 SER A C 1
ATOM 1017 O O . SER A 1 126 ? 15.693 -10.727 -4.357 1.00 92.00 126 SER A O 1
ATOM 1019 N N . GLU A 1 127 ? 17.797 -9.944 -4.378 1.00 93.12 127 GLU A N 1
ATOM 1020 C CA . GLU A 1 127 ? 18.175 -10.597 -3.117 1.00 93.12 127 GLU A CA 1
ATOM 1021 C C . GLU A 1 127 ? 17.491 -9.924 -1.921 1.00 93.12 127 GLU A C 1
ATOM 1023 O O . GLU A 1 127 ? 16.844 -10.605 -1.127 1.00 93.12 127 GLU A O 1
ATOM 1028 N N . LEU A 1 128 ? 17.485 -8.587 -1.864 1.00 95.69 128 LEU A N 1
ATOM 1029 C CA . LEU A 1 128 ? 16.736 -7.846 -0.839 1.00 95.69 128 LEU A CA 1
ATOM 1030 C C . LEU A 1 128 ? 15.234 -8.154 -0.874 1.00 95.69 128 LEU A C 1
ATOM 1032 O O . LEU A 1 128 ? 14.588 -8.227 0.170 1.00 95.69 128 LEU A O 1
ATOM 1036 N N . TYR A 1 129 ? 14.663 -8.356 -2.063 1.00 93.88 129 TYR A N 1
ATOM 1037 C CA . TYR A 1 129 ? 13.272 -8.776 -2.202 1.00 93.88 129 TYR A CA 1
ATOM 1038 C C . TYR A 1 129 ? 13.029 -10.159 -1.583 1.00 93.88 129 TYR A C 1
ATOM 1040 O O . TYR A 1 129 ? 12.048 -10.331 -0.860 1.00 93.88 129 TYR A O 1
ATOM 1048 N N . LYS A 1 130 ? 13.921 -11.131 -1.818 1.00 94.50 130 LYS A N 1
ATOM 1049 C CA . LYS A 1 130 ? 13.823 -12.471 -1.215 1.00 94.50 130 LYS A CA 1
ATOM 1050 C C . LYS A 1 130 ? 13.942 -12.408 0.305 1.00 94.50 130 LYS A C 1
ATOM 1052 O O . LYS A 1 130 ? 13.139 -13.026 0.999 1.00 94.50 130 LYS A O 1
ATOM 1057 N N . GLU A 1 131 ? 14.895 -11.636 0.824 1.00 93.75 131 GLU A N 1
ATOM 1058 C CA . GLU A 1 131 ? 15.044 -11.415 2.267 1.00 93.75 131 GLU A CA 1
ATOM 1059 C C . GLU A 1 131 ? 13.791 -10.762 2.865 1.00 93.75 131 GLU A C 1
ATOM 1061 O O . GLU A 1 131 ? 13.253 -11.233 3.869 1.00 93.75 131 GLU A O 1
ATOM 1066 N N . GLY A 1 132 ? 13.263 -9.724 2.210 1.00 94.12 132 GLY A N 1
ATOM 1067 C CA . GLY A 1 132 ? 12.024 -9.061 2.610 1.00 94.12 132 GLY A CA 1
ATOM 1068 C C . GLY A 1 132 ? 10.826 -10.011 2.614 1.00 94.12 132 GLY A C 1
ATOM 1069 O O . GLY A 1 132 ? 10.046 -10.015 3.567 1.00 94.12 132 GLY A O 1
ATOM 1070 N N . GLN A 1 133 ? 10.707 -10.868 1.597 1.00 94.62 133 GLN A N 1
ATOM 1071 C CA . GLN A 1 133 ? 9.660 -11.884 1.518 1.00 94.62 133 GLN A CA 1
ATOM 1072 C C . GLN A 1 133 ? 9.800 -12.923 2.638 1.00 94.62 133 GLN A C 1
ATOM 1074 O O . GLN A 1 133 ? 8.801 -13.291 3.257 1.00 94.62 133 GLN A O 1
ATOM 1079 N N . ALA A 1 134 ? 11.023 -13.365 2.939 1.00 92.31 134 ALA A N 1
ATOM 1080 C CA . ALA A 1 134 ? 11.284 -14.287 4.038 1.00 92.31 134 ALA A CA 1
ATOM 1081 C C . ALA A 1 134 ? 10.879 -13.677 5.390 1.00 92.31 134 ALA A C 1
ATOM 1083 O O . ALA A 1 134 ? 10.169 -14.320 6.161 1.00 92.31 134 ALA A O 1
ATOM 1084 N N . ILE A 1 135 ? 11.236 -12.413 5.648 1.00 93.69 135 ILE A N 1
ATOM 1085 C CA . ILE A 1 135 ? 10.832 -11.685 6.862 1.00 93.69 135 ILE A CA 1
ATOM 1086 C C . ILE A 1 135 ? 9.308 -11.539 6.936 1.00 93.69 135 ILE A C 1
ATOM 1088 O O . ILE A 1 135 ? 8.708 -11.742 7.998 1.00 93.69 135 ILE A O 1
ATOM 1092 N N . GLU A 1 136 ? 8.664 -11.192 5.820 1.00 91.81 136 GLU A N 1
ATOM 1093 C CA . GLU A 1 136 ? 7.213 -11.046 5.774 1.00 91.81 136 GLU A CA 1
ATOM 1094 C C . GLU A 1 136 ? 6.505 -12.359 6.122 1.00 91.81 136 GLU A C 1
ATOM 1096 O O . GLU A 1 136 ? 5.596 -12.357 6.958 1.00 91.81 136 GLU A O 1
ATOM 1101 N N . GLN A 1 137 ? 6.951 -13.474 5.544 1.00 92.12 137 GLN A N 1
ATOM 1102 C CA . GLN A 1 137 ? 6.377 -14.796 5.792 1.00 92.12 137 GLN A CA 1
ATOM 1103 C C . GLN A 1 137 ? 6.684 -15.322 7.196 1.00 92.12 137 GLN A C 1
ATOM 1105 O O . GLN A 1 137 ? 5.809 -15.900 7.838 1.00 92.12 137 GLN A O 1
ATOM 1110 N N . GLN A 1 138 ? 7.901 -15.109 7.697 1.00 93.06 138 GLN A N 1
ATOM 1111 C CA . GLN A 1 138 ? 8.327 -15.656 8.982 1.00 93.06 138 GLN A CA 1
ATOM 1112 C C . GLN A 1 138 ? 7.742 -14.884 10.171 1.00 93.06 138 GLN A C 1
ATOM 1114 O O . GLN A 1 138 ? 7.323 -15.495 11.153 1.00 93.06 138 GLN A O 1
ATOM 1119 N N . TYR A 1 139 ? 7.691 -13.552 10.095 1.00 91.62 139 TYR A N 1
ATOM 1120 C CA . TYR A 1 139 ? 7.360 -12.715 11.252 1.00 91.62 139 TYR A CA 1
ATOM 1121 C C . TYR A 1 139 ? 6.090 -11.890 11.056 1.00 91.62 139 TYR A C 1
ATOM 1123 O O . TYR A 1 139 ? 5.241 -11.842 11.949 1.00 91.62 139 TYR A O 1
ATOM 1131 N N . LEU A 1 140 ? 5.921 -11.237 9.901 1.00 89.06 140 LEU A N 1
ATOM 1132 C CA . LEU A 1 140 ? 4.844 -10.255 9.736 1.00 89.06 140 LEU A CA 1
ATOM 1133 C C . LEU A 1 140 ? 3.476 -10.898 9.515 1.00 89.06 140 LEU A C 1
ATOM 1135 O O . LEU A 1 140 ? 2.492 -10.415 10.070 1.00 89.06 140 LEU A O 1
ATOM 1139 N N . VAL A 1 141 ? 3.374 -11.947 8.697 1.00 90.25 141 VAL A N 1
ATOM 1140 C CA . VAL A 1 141 ? 2.100 -12.640 8.443 1.00 90.25 141 VAL A CA 1
ATOM 1141 C C . VAL A 1 141 ? 1.626 -13.397 9.694 1.00 90.25 141 VAL A C 1
ATOM 1143 O O . VAL A 1 141 ? 0.501 -13.134 10.139 1.00 90.25 141 VAL A O 1
ATOM 1146 N N . PRO A 1 142 ? 2.453 -14.242 10.348 1.00 91.81 142 PRO A N 1
ATOM 1147 C CA . PRO A 1 142 ? 2.066 -14.900 11.595 1.00 91.81 142 PRO A CA 1
ATOM 1148 C C . PRO A 1 142 ? 1.806 -13.896 12.719 1.00 91.81 142 PRO A C 1
ATOM 1150 O O . PRO A 1 142 ? 0.825 -14.034 13.450 1.00 91.81 142 PRO A O 1
ATOM 1153 N N . GLY A 1 143 ? 2.628 -12.845 12.815 1.00 91.12 143 GLY A N 1
ATOM 1154 C CA . GLY A 1 143 ? 2.449 -11.760 13.774 1.00 91.12 143 GLY A CA 1
ATOM 1155 C C . GLY A 1 143 ? 1.120 -11.028 13.586 1.00 91.12 143 GLY A C 1
ATOM 1156 O O . GLY A 1 143 ? 0.378 -10.860 14.550 1.00 91.12 143 GLY A O 1
ATOM 1157 N N . ARG A 1 144 ? 0.752 -10.666 12.347 1.00 89.56 144 ARG A N 1
ATOM 1158 C CA . ARG A 1 144 ? -0.553 -10.052 12.030 1.00 89.56 144 ARG A CA 1
ATOM 1159 C C . ARG A 1 144 ? -1.721 -10.973 12.388 1.00 89.56 144 ARG A C 1
ATOM 1161 O O . ARG A 1 144 ? -2.706 -10.499 12.951 1.00 89.56 144 ARG A O 1
ATOM 1168 N N . LYS A 1 145 ? -1.604 -12.278 12.124 1.00 90.81 145 LYS A N 1
ATOM 1169 C CA . LYS A 1 145 ? -2.622 -13.268 12.509 1.00 90.81 145 LYS A CA 1
ATOM 1170 C C . LYS A 1 145 ? -2.778 -13.351 14.030 1.00 90.81 145 LYS A C 1
ATOM 1172 O O . LYS A 1 145 ? -3.890 -13.232 14.536 1.00 90.81 145 LYS A O 1
ATOM 1177 N N . LYS A 1 146 ? -1.669 -13.474 14.766 1.00 92.50 146 LYS A N 1
ATOM 1178 C CA . LYS A 1 146 ? -1.670 -13.510 16.238 1.00 92.50 146 LYS A CA 1
ATOM 1179 C C . LYS A 1 146 ? -2.203 -12.221 16.853 1.00 92.50 146 LYS A C 1
ATOM 1181 O O . LYS A 1 146 ? -2.955 -12.276 17.821 1.00 92.50 146 LYS A O 1
ATOM 1186 N N . MET A 1 147 ? -1.871 -11.076 16.261 1.00 91.88 147 MET A N 1
ATOM 1187 C CA . MET A 1 147 ? -2.426 -9.782 16.648 1.00 91.88 147 MET A CA 1
ATOM 1188 C C . MET A 1 147 ? -3.953 -9.782 16.511 1.00 91.88 147 MET A C 1
ATOM 1190 O O . MET A 1 147 ? -4.642 -9.413 17.455 1.00 91.88 147 MET A O 1
ATOM 1194 N N . ALA A 1 148 ? -4.489 -10.230 15.372 1.00 91.31 148 ALA A N 1
ATOM 1195 C CA . ALA A 1 148 ? -5.933 -10.294 15.147 1.00 91.31 148 ALA A CA 1
ATOM 1196 C C . ALA A 1 148 ? -6.639 -11.235 16.141 1.00 91.31 148 ALA A C 1
ATOM 1198 O O . ALA A 1 148 ? -7.655 -10.851 16.716 1.00 91.31 148 ALA A O 1
ATOM 1199 N N . GLU A 1 149 ? -6.067 -12.416 16.403 1.00 92.38 149 GLU A N 1
ATOM 1200 C CA . GLU A 1 149 ? -6.561 -13.356 17.423 1.00 92.38 149 GLU A CA 1
ATOM 1201 C C . GLU A 1 149 ? -6.610 -12.703 18.816 1.00 92.38 149 GLU A C 1
ATOM 1203 O O . GLU A 1 149 ? -7.594 -12.840 19.544 1.00 92.38 149 GLU A O 1
ATOM 1208 N N . LEU A 1 150 ? -5.559 -11.972 19.199 1.00 95.25 150 LEU A N 1
ATOM 1209 C CA . LEU A 1 150 ? -5.484 -11.344 20.516 1.00 95.25 150 LEU A CA 1
ATOM 1210 C C . LEU A 1 150 ? -6.415 -10.128 20.636 1.00 95.25 150 LEU A C 1
ATOM 1212 O O . LEU A 1 150 ? -7.026 -9.940 21.685 1.00 95.25 150 LEU A O 1
ATOM 1216 N N . VAL A 1 151 ? -6.596 -9.349 19.565 1.00 95.31 151 VAL A N 1
ATOM 1217 C CA . VAL A 1 151 ? -7.594 -8.267 19.523 1.00 95.31 151 VAL A CA 1
ATOM 1218 C C . VAL A 1 151 ? -9.017 -8.830 19.619 1.00 95.31 151 VAL A C 1
ATOM 1220 O O . VAL A 1 151 ? -9.831 -8.257 20.335 1.00 95.31 151 VAL A O 1
ATOM 1223 N N . ALA A 1 152 ? -9.324 -9.966 18.986 1.00 95.06 152 ALA A N 1
ATOM 1224 C CA . ALA A 1 152 ? -10.631 -10.619 19.128 1.00 95.06 152 ALA A CA 1
ATOM 1225 C C . ALA A 1 152 ? -10.888 -11.096 20.571 1.00 95.06 152 ALA A C 1
ATOM 1227 O O . ALA A 1 152 ? -11.965 -10.884 21.128 1.00 95.06 152 ALA A O 1
ATOM 1228 N N . LYS A 1 153 ? -9.869 -11.650 21.241 1.00 96.12 153 LYS A N 1
ATOM 1229 C CA . LYS A 1 153 ? -9.954 -11.975 22.677 1.00 96.12 153 LYS A CA 1
ATOM 1230 C C . LYS A 1 153 ? -10.146 -10.727 23.542 1.00 96.12 153 LYS A C 1
ATOM 1232 O O . LYS A 1 153 ? -10.953 -10.749 24.471 1.00 96.12 153 LYS A O 1
ATOM 1237 N N . ALA A 1 154 ? -9.437 -9.642 23.226 1.00 96.81 154 ALA A N 1
ATOM 1238 C CA . ALA A 1 154 ? -9.603 -8.352 23.889 1.00 96.81 154 ALA A CA 1
ATOM 1239 C C . ALA A 1 154 ? -11.028 -7.809 23.699 1.00 96.81 154 ALA A C 1
ATOM 1241 O O . ALA A 1 154 ? -11.616 -7.313 24.655 1.00 96.81 154 ALA A O 1
ATOM 1242 N N . TYR A 1 155 ? -11.621 -7.984 22.515 1.00 97.69 155 TYR A N 1
ATOM 1243 C CA . TYR A 1 155 ? -13.021 -7.654 22.258 1.00 97.69 155 TYR A CA 1
ATOM 1244 C C . TYR A 1 155 ? -13.982 -8.493 23.109 1.00 97.69 155 TYR A C 1
ATOM 1246 O O . TYR A 1 155 ? -14.892 -7.950 23.731 1.00 97.69 155 TYR A O 1
ATOM 1254 N N . GLY A 1 156 ? -13.752 -9.804 23.222 1.00 95.88 156 GLY A N 1
ATOM 1255 C CA . GLY A 1 156 ? -14.536 -10.662 24.113 1.00 95.88 156 GLY A CA 1
ATOM 1256 C C . GLY A 1 156 ? -14.480 -10.213 25.578 1.00 95.88 156 GLY A C 1
ATOM 1257 O O . GLY A 1 156 ? -15.507 -10.186 26.255 1.00 95.88 156 GLY A O 1
ATOM 1258 N N . LEU A 1 157 ? -13.303 -9.804 26.068 1.00 96.56 157 LEU A N 1
ATOM 1259 C CA . LEU A 1 157 ? -13.171 -9.197 27.396 1.00 96.56 157 LEU A CA 1
ATOM 1260 C C . LEU A 1 157 ? -13.920 -7.863 27.479 1.00 96.56 157 LEU A C 1
ATOM 1262 O O . LEU A 1 157 ? -14.660 -7.655 28.436 1.00 96.56 157 LEU A O 1
ATOM 1266 N N . TYR A 1 158 ? -13.765 -7.001 26.473 1.00 97.38 158 TYR A N 1
ATOM 1267 C CA . TYR A 1 158 ? -14.431 -5.705 26.395 1.00 97.38 158 TYR A CA 1
ATOM 1268 C C . TYR A 1 158 ? -15.951 -5.843 26.532 1.00 97.38 158 TYR A C 1
ATOM 1270 O O . TYR A 1 158 ? -16.537 -5.213 27.406 1.00 97.38 158 TYR A O 1
ATOM 1278 N N . ARG A 1 159 ? -16.576 -6.763 25.784 1.00 96.00 159 ARG A N 1
ATOM 1279 C CA . ARG A 1 159 ? -18.017 -7.058 25.894 1.00 96.00 159 ARG A CA 1
ATOM 1280 C C . ARG A 1 159 ? -18.436 -7.461 27.309 1.00 96.00 159 ARG A C 1
ATOM 1282 O O . ARG A 1 159 ? -19.465 -7.005 27.796 1.00 96.00 159 ARG A O 1
ATOM 1289 N N . ARG A 1 160 ? -17.651 -8.313 27.978 1.00 95.00 160 ARG A N 1
ATOM 1290 C CA . ARG A 1 160 ? -17.955 -8.759 29.350 1.00 95.00 160 ARG A CA 1
ATOM 1291 C C . ARG A 1 160 ? -17.845 -7.628 30.368 1.00 95.00 160 ARG A C 1
ATOM 1293 O O . ARG A 1 160 ? -18.669 -7.565 31.271 1.00 95.00 160 ARG A O 1
ATOM 1300 N N . VAL A 1 161 ? -16.845 -6.756 30.229 1.00 95.12 161 VAL A N 1
ATOM 1301 C CA . VAL A 1 161 ? -16.679 -5.595 31.117 1.00 95.12 161 VAL A CA 1
ATOM 1302 C C . VAL A 1 161 ? -17.801 -4.584 30.891 1.00 95.12 161 VAL A C 1
ATOM 1304 O O . VAL A 1 161 ? -18.379 -4.102 31.856 1.00 95.12 161 VAL A O 1
ATOM 1307 N N . GLU A 1 162 ? -18.171 -4.323 29.637 1.00 91.75 162 GLU A N 1
ATOM 1308 C CA . GLU A 1 162 ? -19.281 -3.426 29.291 1.00 91.75 162 GLU A CA 1
ATOM 1309 C C . GLU A 1 162 ? -20.638 -3.911 29.832 1.00 91.75 162 GLU A C 1
ATOM 1311 O O . GLU A 1 162 ? -21.480 -3.090 30.183 1.00 91.75 162 GLU A O 1
ATOM 1316 N N . ALA A 1 163 ? -20.835 -5.227 29.961 1.00 90.31 163 ALA A N 1
ATOM 1317 C CA . ALA A 1 163 ? -22.028 -5.823 30.569 1.00 90.31 163 ALA A CA 1
ATOM 1318 C C . ALA A 1 163 ? -21.968 -5.936 32.109 1.00 90.31 163 ALA A C 1
ATOM 1320 O O . ALA A 1 163 ? -22.949 -6.340 32.734 1.00 90.31 163 ALA A O 1
ATOM 1321 N N . SER A 1 164 ? -20.825 -5.631 32.730 1.00 93.94 164 SER A N 1
ATOM 1322 C CA . SER A 1 164 ? -20.620 -5.769 34.173 1.00 93.94 164 SER A CA 1
ATOM 1323 C C . SER A 1 164 ? -21.194 -4.582 34.945 1.00 93.94 164 SER A C 1
ATOM 1325 O O . SER A 1 164 ? -21.083 -3.434 34.521 1.00 93.94 164 SER A O 1
ATOM 1327 N N . THR A 1 165 ? -21.717 -4.833 36.145 1.00 95.12 165 THR A N 1
ATOM 1328 C CA . THR A 1 165 ? -22.089 -3.766 37.090 1.00 95.12 165 THR A CA 1
ATOM 1329 C C . THR A 1 165 ? -20.871 -3.036 37.659 1.00 95.12 165 THR A C 1
ATOM 1331 O O . THR A 1 165 ? -21.002 -1.906 38.106 1.00 95.12 165 THR A O 1
ATOM 1334 N N . LEU A 1 166 ? -19.689 -3.664 37.621 1.00 94.50 166 LEU A N 1
ATOM 1335 C CA . LEU A 1 166 ? -18.418 -3.118 38.121 1.00 94.50 166 LEU A CA 1
ATOM 1336 C C . LEU A 1 166 ? -17.605 -2.411 37.025 1.00 94.50 166 LEU A C 1
ATOM 1338 O O . LEU A 1 166 ? -16.394 -2.256 37.142 1.00 94.50 166 LEU A O 1
ATOM 1342 N N . LYS A 1 167 ? -18.244 -2.043 35.911 1.00 93.31 167 LYS A N 1
ATOM 1343 C CA . LYS A 1 167 ? -17.580 -1.489 34.725 1.00 93.31 167 LYS A CA 1
ATOM 1344 C C . LYS A 1 167 ? -16.649 -0.314 35.052 1.00 93.31 167 LYS A C 1
ATOM 1346 O O . LYS A 1 167 ? -15.511 -0.314 34.594 1.00 93.31 167 LYS A O 1
ATOM 1351 N N . GLU A 1 168 ? -17.138 0.675 35.800 1.00 93.00 168 GLU A N 1
ATOM 1352 C CA . GLU A 1 168 ? -16.375 1.891 36.123 1.00 93.00 168 GLU A CA 1
ATOM 1353 C C . GLU A 1 168 ? -15.138 1.557 36.966 1.00 93.00 168 GLU A C 1
ATOM 1355 O O . GLU A 1 168 ? -14.023 1.870 36.557 1.00 93.00 168 GLU A O 1
ATOM 1360 N N . GLU A 1 169 ? -15.314 0.786 38.043 1.00 94.69 169 GLU A N 1
ATOM 1361 C CA . GLU A 1 169 ? -14.224 0.333 38.919 1.00 94.69 169 GLU A CA 1
ATOM 1362 C C . GLU A 1 169 ? -13.152 -0.464 38.160 1.00 94.69 169 GLU A C 1
ATOM 1364 O O . GLU A 1 169 ? -11.955 -0.275 38.372 1.00 94.69 169 GLU A O 1
ATOM 1369 N N . ILE A 1 170 ? -13.565 -1.335 37.231 1.00 94.75 170 ILE A N 1
ATOM 1370 C CA . ILE A 1 170 ? -12.634 -2.116 36.407 1.00 94.75 170 ILE A CA 1
ATOM 1371 C C . ILE A 1 170 ? -11.774 -1.195 35.532 1.00 94.75 170 ILE A C 1
ATOM 1373 O O . ILE A 1 170 ? -10.573 -1.436 35.396 1.00 94.75 170 ILE A O 1
ATOM 1377 N N . TYR A 1 171 ? -12.357 -0.163 34.916 1.00 95.75 171 TYR A N 1
ATOM 1378 C CA . TYR A 1 171 ? -11.598 0.754 34.063 1.00 95.75 171 TYR A CA 1
ATOM 1379 C C . TYR A 1 171 ? -10.708 1.703 34.863 1.00 95.75 171 TYR A C 1
ATOM 1381 O O . TYR A 1 171 ? -9.572 1.938 34.447 1.00 95.75 171 TYR A O 1
ATOM 1389 N N . ASP A 1 172 ? -11.157 2.169 36.024 1.00 93.94 172 ASP A N 1
ATOM 1390 C CA . ASP A 1 172 ? -10.313 2.945 36.933 1.00 93.94 172 ASP A CA 1
ATOM 1391 C C . ASP A 1 172 ? -9.084 2.132 37.358 1.00 93.94 172 ASP A C 1
ATOM 1393 O O . ASP A 1 172 ? -7.949 2.612 37.275 1.00 93.94 172 ASP A O 1
ATOM 1397 N N . GLU A 1 173 ? -9.277 0.855 37.693 1.00 95.31 173 GLU A N 1
ATOM 1398 C CA . GLU A 1 173 ? -8.172 -0.022 38.066 1.00 95.31 173 GLU A CA 1
ATOM 1399 C C . GLU A 1 173 ? -7.245 -0.337 36.880 1.00 95.31 173 GLU A C 1
ATOM 1401 O O . GLU A 1 173 ? -6.022 -0.349 37.027 1.00 95.31 173 GLU A O 1
ATOM 1406 N N . MET A 1 174 ? -7.779 -0.492 35.663 1.00 95.06 174 MET A N 1
ATOM 1407 C CA . MET A 1 174 ? -6.951 -0.593 34.452 1.00 95.06 174 MET A CA 1
ATOM 1408 C C . MET A 1 174 ? -6.087 0.657 34.240 1.00 95.06 174 MET A C 1
ATOM 1410 O O . MET A 1 174 ? -4.907 0.538 33.901 1.00 95.06 174 MET A O 1
ATOM 1414 N N . ALA A 1 175 ? -6.644 1.855 34.434 1.00 94.00 175 ALA A N 1
ATOM 1415 C CA . ALA A 1 175 ? -5.893 3.101 34.318 1.00 94.00 175 ALA A CA 1
ATOM 1416 C C . ALA A 1 175 ? -4.793 3.203 35.389 1.00 94.00 175 ALA A C 1
ATOM 1418 O O . ALA A 1 175 ? -3.665 3.605 35.077 1.00 94.00 175 ALA A O 1
ATOM 1419 N N . ASN A 1 176 ? -5.086 2.769 36.619 1.00 94.31 176 ASN A N 1
ATOM 1420 C CA . ASN A 1 176 ? -4.109 2.684 37.701 1.00 94.31 176 ASN A CA 1
ATOM 1421 C C . ASN A 1 176 ? -2.966 1.729 37.352 1.00 94.31 176 ASN A C 1
ATOM 1423 O O . ASN A 1 176 ? -1.806 2.124 37.457 1.00 94.31 176 ASN A O 1
ATOM 1427 N N . ILE A 1 177 ? -3.273 0.522 36.863 1.00 94.19 177 ILE A N 1
ATOM 1428 C CA . ILE A 1 177 ? -2.265 -0.473 36.470 1.00 94.19 177 ILE A CA 1
ATOM 1429 C C . ILE A 1 177 ? -1.391 0.045 35.321 1.00 94.19 177 ILE A C 1
ATOM 1431 O O . ILE A 1 177 ? -0.167 -0.104 35.363 1.00 94.19 177 ILE A O 1
ATOM 1435 N N . LEU A 1 178 ? -1.980 0.698 34.311 1.00 94.25 178 LEU A N 1
ATOM 1436 C CA . LEU A 1 178 ? -1.212 1.328 33.232 1.00 94.25 178 LEU A CA 1
ATOM 1437 C C . LEU A 1 178 ? -0.197 2.333 33.769 1.00 94.25 178 LEU A C 1
ATOM 1439 O O . LEU A 1 178 ? 0.957 2.326 33.338 1.00 94.25 178 LEU A O 1
ATOM 1443 N N . LYS A 1 179 ? -0.598 3.153 34.739 1.00 94.25 179 LYS A N 1
ATOM 1444 C CA . LYS A 1 179 ? 0.282 4.148 35.344 1.00 94.25 179 LYS A CA 1
ATOM 1445 C C . LYS A 1 179 ? 1.349 3.514 36.239 1.00 94.25 179 LYS A C 1
ATOM 1447 O O . LYS A 1 179 ? 2.515 3.878 36.113 1.00 94.25 179 LYS A O 1
ATOM 1452 N N . SER A 1 180 ? 0.972 2.598 37.131 1.00 93.75 180 SER A N 1
ATOM 1453 C CA . SER A 1 180 ? 1.858 2.051 38.168 1.00 93.75 180 SER A CA 1
ATOM 1454 C C . SER A 1 180 ? 2.820 0.984 37.646 1.00 93.75 180 SER A C 1
ATOM 1456 O O . SER A 1 180 ? 3.998 1.014 37.992 1.00 93.75 180 SER A O 1
ATOM 1458 N N . HIS A 1 181 ? 2.351 0.069 36.793 1.00 92.31 181 HIS A N 1
ATOM 1459 C CA . HIS A 1 181 ? 3.152 -1.056 36.303 1.00 92.31 181 HIS A CA 1
ATOM 1460 C C . HIS A 1 181 ? 3.821 -0.777 34.961 1.00 92.31 181 HIS A C 1
ATOM 1462 O O . HIS A 1 181 ? 4.944 -1.222 34.732 1.00 92.31 181 HIS A O 1
ATOM 1468 N N . PHE A 1 182 ? 3.147 -0.047 34.069 1.00 90.44 182 PHE A N 1
ATOM 1469 C CA . PHE A 1 182 ? 3.653 0.207 32.718 1.00 90.44 182 PHE A CA 1
ATOM 1470 C C . PHE A 1 182 ? 4.200 1.627 32.527 1.00 90.44 182 PHE A C 1
ATOM 1472 O O . PHE A 1 182 ? 4.784 1.913 31.483 1.00 90.44 182 PHE A O 1
ATOM 1479 N N . GLY A 1 183 ? 4.024 2.526 33.503 1.00 91.69 183 GLY A N 1
ATOM 1480 C CA . GLY A 1 183 ? 4.436 3.929 33.385 1.00 91.69 183 GLY A CA 1
ATOM 1481 C C . GLY A 1 183 ? 3.655 4.712 32.321 1.00 91.69 183 GLY A C 1
ATOM 1482 O O . GLY A 1 183 ? 4.113 5.754 31.852 1.00 91.69 183 GLY A O 1
ATOM 1483 N N . ILE A 1 184 ? 2.487 4.216 31.905 1.00 91.25 184 ILE A N 1
ATOM 1484 C CA . ILE A 1 184 ? 1.653 4.802 30.855 1.00 91.25 184 ILE A CA 1
ATOM 1485 C C . ILE A 1 184 ? 0.582 5.673 31.508 1.00 91.25 184 ILE A C 1
ATOM 1487 O O . ILE A 1 184 ? -0.414 5.182 32.034 1.00 91.25 184 ILE A O 1
ATOM 1491 N N . GLY A 1 185 ? 0.766 6.991 31.430 1.00 87.69 185 GLY A N 1
ATOM 1492 C CA . GLY A 1 185 ? -0.278 7.951 31.778 1.00 87.69 185 GLY A CA 1
ATOM 1493 C C . GLY A 1 185 ? -1.418 7.926 30.759 1.00 87.69 185 GLY A C 1
ATOM 1494 O O . GLY A 1 185 ? -1.183 7.922 29.546 1.00 87.69 185 GLY A O 1
ATOM 1495 N N . VAL A 1 186 ? -2.656 7.927 31.247 1.00 88.25 186 VAL A N 1
ATOM 1496 C CA . VAL A 1 186 ? -3.863 7.965 30.418 1.00 88.25 186 VAL A CA 1
ATOM 1497 C C . VAL A 1 186 ? -4.649 9.236 30.736 1.00 88.25 186 VAL A C 1
ATOM 1499 O O . VAL A 1 186 ? -4.714 9.654 31.889 1.00 88.25 186 VAL A O 1
ATOM 1502 N N . HIS A 1 187 ? -5.196 9.886 29.706 1.00 88.75 187 HIS A N 1
ATOM 1503 C CA . HIS A 1 187 ? -6.052 11.059 29.887 1.00 88.75 187 HIS A CA 1
ATOM 1504 C C . HIS A 1 187 ? -7.436 10.629 30.381 1.00 88.75 187 HIS A C 1
ATOM 1506 O O . HIS A 1 187 ? -7.907 9.568 29.970 1.00 88.75 187 HIS A O 1
ATOM 1512 N N . VAL A 1 188 ? -8.100 11.468 31.178 1.00 81.62 188 VAL A N 1
ATOM 1513 C CA . VAL A 1 188 ? -9.437 11.191 31.740 1.00 81.62 188 VAL A CA 1
ATOM 1514 C C . VAL A 1 188 ? -10.456 10.853 30.643 1.00 81.62 188 VAL A C 1
ATOM 1516 O O . VAL A 1 188 ? -11.208 9.899 30.769 1.00 81.62 188 VAL A O 1
ATOM 1519 N N . ASP A 1 189 ? -10.397 11.550 29.507 1.00 85.69 189 ASP A N 1
ATOM 1520 C CA . ASP A 1 189 ? -11.312 11.335 28.368 1.00 85.69 189 ASP A CA 1
ATOM 1521 C C . ASP A 1 189 ? -10.943 10.149 27.456 1.00 85.69 189 ASP A C 1
ATOM 1523 O O . ASP A 1 189 ? -11.402 10.060 26.312 1.00 85.69 189 ASP A O 1
ATOM 1527 N N . THR A 1 190 ? -10.053 9.254 27.889 1.00 87.00 190 THR A N 1
ATOM 1528 C CA . THR A 1 190 ? -9.651 8.120 27.048 1.00 87.00 190 THR A CA 1
ATOM 1529 C C . THR A 1 190 ? -10.786 7.100 26.969 1.00 87.00 190 THR A C 1
ATOM 1531 O O . THR A 1 190 ? -11.205 6.594 28.005 1.00 87.00 190 THR A O 1
ATOM 1534 N N . PRO A 1 191 ? -11.252 6.714 25.764 1.00 91.50 191 PRO A N 1
ATOM 1535 C CA . PRO A 1 191 ? -12.322 5.729 25.643 1.00 91.50 191 PRO A CA 1
ATOM 1536 C C . PRO A 1 191 ? -11.942 4.375 26.253 1.00 91.50 191 PRO A C 1
ATOM 1538 O O . PRO A 1 191 ? -10.837 3.877 26.016 1.00 91.50 191 PRO A O 1
ATOM 1541 N N . ASN A 1 192 ? -12.890 3.733 26.934 1.00 94.38 192 ASN A N 1
ATOM 1542 C CA . ASN A 1 192 ? -12.740 2.423 27.581 1.00 94.38 192 ASN A CA 1
ATOM 1543 C C . ASN A 1 192 ? -12.143 1.342 26.666 1.00 94.38 192 ASN A C 1
ATOM 1545 O O . ASN A 1 192 ? -11.220 0.625 27.054 1.00 94.38 192 ASN A O 1
ATOM 1549 N N . ALA A 1 193 ? -12.608 1.264 25.415 1.00 94.38 193 ALA A N 1
ATOM 1550 C CA . ALA A 1 193 ? -12.055 0.348 24.421 1.00 94.38 193 ALA A CA 1
ATOM 1551 C C . ALA A 1 193 ? -10.561 0.610 24.148 1.00 94.38 193 ALA A C 1
ATOM 1553 O O . ALA A 1 193 ? -9.767 -0.319 24.006 1.00 94.38 193 ALA A O 1
ATOM 1554 N N . THR A 1 194 ? -10.152 1.883 24.113 1.00 94.50 194 THR A N 1
ATOM 1555 C CA . THR A 1 194 ? -8.746 2.278 23.918 1.00 94.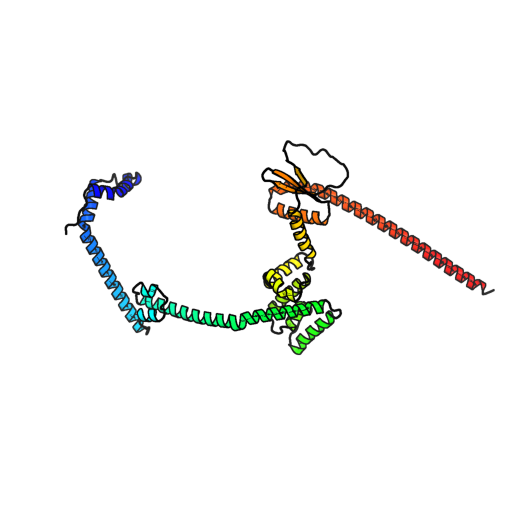50 194 THR A CA 1
ATOM 1556 C C . THR A 1 194 ? -7.903 1.970 25.157 1.00 94.50 194 THR A C 1
ATOM 1558 O O . THR A 1 194 ? -6.758 1.536 25.023 1.00 94.50 194 THR A O 1
ATOM 1561 N N . LEU A 1 195 ? -8.465 2.168 26.351 1.00 95.00 195 LEU A N 1
ATOM 1562 C CA . LEU A 1 195 ? -7.827 1.849 27.627 1.00 95.00 195 LEU A CA 1
ATOM 1563 C C . LEU A 1 195 ? -7.535 0.345 27.745 1.00 95.00 195 LEU A C 1
ATOM 1565 O O . LEU A 1 195 ? -6.390 -0.047 27.977 1.00 95.00 195 LEU A O 1
ATOM 1569 N N . LEU A 1 196 ? -8.534 -0.498 27.471 1.00 96.12 196 LEU A N 1
ATOM 1570 C CA . LEU A 1 196 ? -8.387 -1.955 27.472 1.00 96.12 196 LEU A CA 1
ATOM 1571 C C . LEU A 1 196 ? -7.340 -2.425 26.453 1.00 96.12 196 LEU A C 1
ATOM 1573 O O . LEU A 1 196 ? -6.524 -3.295 26.748 1.00 96.12 196 LEU A O 1
ATOM 1577 N N . LEU A 1 197 ? -7.303 -1.828 25.260 1.00 95.94 197 LEU A N 1
ATOM 1578 C CA . LEU A 1 197 ? -6.290 -2.173 24.260 1.00 95.94 197 LEU A CA 1
ATOM 1579 C C . LEU A 1 197 ? -4.871 -1.796 24.693 1.00 95.94 197 LEU A C 1
ATOM 1581 O O . LEU A 1 197 ? -3.944 -2.548 24.406 1.00 95.94 197 LEU A O 1
ATOM 1585 N N . LYS A 1 198 ? -4.686 -0.676 25.400 1.00 94.44 198 LYS A N 1
ATOM 1586 C CA . LYS A 1 198 ? -3.383 -0.308 25.980 1.00 94.44 198 LYS A CA 1
ATOM 1587 C C . LYS A 1 198 ? -2.952 -1.273 27.084 1.00 94.44 198 LYS A C 1
ATOM 1589 O O . LYS A 1 198 ? -1.763 -1.544 27.191 1.00 94.44 198 LYS A O 1
ATOM 1594 N N . MET A 1 199 ? -3.895 -1.825 27.848 1.00 93.88 199 MET A N 1
ATOM 1595 C CA . MET A 1 199 ? -3.613 -2.879 28.831 1.00 93.88 199 MET A CA 1
ATOM 1596 C C . MET A 1 199 ? -3.121 -4.169 28.168 1.00 93.88 199 MET A C 1
ATOM 1598 O O . MET A 1 199 ? -2.142 -4.760 28.613 1.00 93.88 199 MET A O 1
ATOM 1602 N N . VAL A 1 200 ? -3.771 -4.596 27.082 1.00 94.44 200 VAL A N 1
ATOM 1603 C CA . VAL A 1 200 ? -3.377 -5.814 26.350 1.00 94.44 200 VAL A CA 1
ATOM 1604 C C . VAL A 1 200 ? -2.084 -5.600 25.555 1.00 94.44 200 VAL A C 1
ATOM 1606 O O . VAL A 1 200 ? -1.272 -6.514 25.426 1.00 94.44 200 VAL A O 1
ATOM 1609 N N . PHE A 1 201 ? -1.875 -4.390 25.032 1.00 94.00 201 PHE A N 1
ATOM 1610 C CA . PHE A 1 201 ? -0.728 -4.033 24.202 1.00 94.00 201 PHE A CA 1
ATOM 1611 C C . PHE A 1 201 ? -0.051 -2.739 24.696 1.00 94.00 201 PHE A C 1
ATOM 1613 O O . PHE A 1 201 ? -0.218 -1.685 24.073 1.00 94.00 201 PHE A O 1
ATOM 1620 N N . PRO A 1 202 ? 0.774 -2.796 25.758 1.00 90.62 202 PRO A N 1
ATOM 1621 C CA . PRO A 1 202 ? 1.393 -1.602 26.347 1.00 90.62 202 PRO A CA 1
ATOM 1622 C C . PRO A 1 202 ? 2.250 -0.796 25.360 1.00 90.62 202 PRO A C 1
ATOM 1624 O O . PRO A 1 202 ? 2.248 0.433 25.375 1.00 90.62 202 PRO A O 1
ATOM 1627 N N . SER A 1 203 ? 2.935 -1.474 24.433 1.00 90.38 203 SER A N 1
ATOM 1628 C CA . SER A 1 203 ? 3.769 -0.839 23.399 1.00 90.38 203 SER A CA 1
ATOM 1629 C C . SER A 1 203 ? 2.982 -0.343 22.175 1.00 90.38 203 SER A C 1
ATOM 1631 O O . SER A 1 203 ? 3.574 0.142 21.207 1.00 90.38 203 SER A O 1
ATOM 1633 N N . MET A 1 204 ? 1.651 -0.475 22.162 1.00 91.25 204 MET A N 1
ATOM 1634 C CA . MET A 1 204 ? 0.828 -0.036 21.039 1.00 91.25 204 MET A CA 1
ATOM 1635 C C . MET A 1 204 ? 0.825 1.491 20.929 1.00 91.25 204 MET A C 1
ATOM 1637 O O . MET A 1 204 ? 0.454 2.218 21.851 1.00 91.25 204 MET A O 1
ATOM 1641 N N . 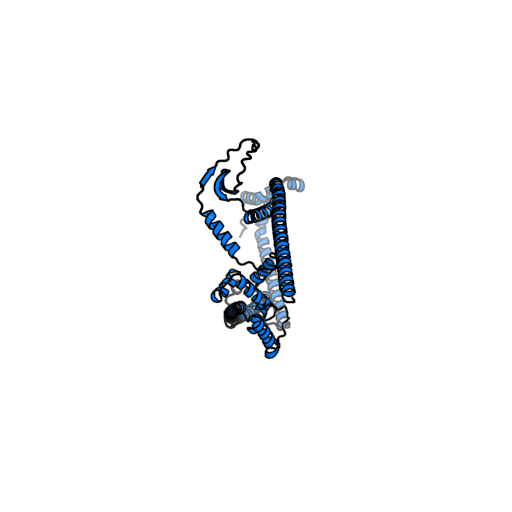LYS A 1 205 ? 1.176 1.996 19.742 1.00 91.00 205 LYS A N 1
ATOM 1642 C CA . LYS A 1 205 ? 1.118 3.433 19.436 1.00 91.00 205 LYS A CA 1
ATOM 1643 C C . LYS A 1 205 ? -0.312 3.962 19.603 1.00 91.00 205 LYS A C 1
ATOM 1645 O O . LYS A 1 205 ? -1.257 3.337 19.125 1.00 91.00 205 LYS A O 1
ATOM 1650 N N . SER A 1 206 ? -0.473 5.163 20.163 1.00 87.12 206 SER A N 1
ATOM 1651 C CA . SER A 1 206 ? -1.792 5.761 20.452 1.00 87.12 206 SER A CA 1
ATOM 1652 C C . SER A 1 206 ? -2.728 5.830 19.239 1.00 87.12 206 SER A C 1
ATOM 1654 O O . SER A 1 206 ? -3.917 5.556 19.367 1.00 87.12 206 SER A O 1
ATOM 1656 N N . LYS A 1 207 ? -2.199 6.121 18.040 1.00 89.06 207 LYS A N 1
ATOM 1657 C CA . LYS A 1 207 ? -2.990 6.121 16.796 1.00 89.06 207 LYS A CA 1
ATOM 1658 C C . LYS A 1 207 ? -3.592 4.745 16.492 1.00 89.06 207 LYS A C 1
ATOM 1660 O O . LYS A 1 207 ? -4.749 4.671 16.088 1.00 89.06 207 LYS A O 1
ATOM 1665 N N . ALA A 1 208 ? -2.812 3.681 16.684 1.00 90.88 208 ALA A N 1
ATOM 1666 C CA . ALA A 1 208 ? -3.287 2.316 16.501 1.00 90.88 208 ALA A CA 1
ATOM 1667 C C . ALA A 1 208 ? -4.323 1.979 17.578 1.00 90.88 208 ALA A C 1
ATOM 1669 O O . ALA A 1 208 ? -5.429 1.590 17.228 1.00 90.88 208 ALA A O 1
ATOM 1670 N N . ALA A 1 209 ? -4.026 2.236 18.856 1.00 92.06 209 ALA A N 1
ATOM 1671 C CA . ALA A 1 209 ? -4.956 1.973 19.957 1.00 92.06 209 ALA A CA 1
ATOM 1672 C C . ALA A 1 209 ? -6.321 2.641 19.742 1.00 92.06 209 ALA A C 1
ATOM 1674 O O . ALA A 1 209 ? -7.349 1.991 19.888 1.00 92.06 209 ALA A O 1
ATOM 1675 N N . HIS A 1 210 ? -6.335 3.897 19.289 1.00 89.75 210 HIS A N 1
ATOM 1676 C CA . HIS A 1 210 ? -7.573 4.586 18.936 1.00 89.75 210 HIS A CA 1
ATOM 1677 C C . HIS A 1 210 ? -8.289 3.929 17.744 1.00 89.75 210 HIS A C 1
ATOM 1679 O O . HIS A 1 210 ? -9.499 3.742 17.780 1.00 89.75 210 HIS A O 1
ATOM 1685 N N . GLN A 1 211 ? -7.569 3.563 16.678 1.00 92.44 211 GLN A N 1
ATOM 1686 C CA . GLN A 1 211 ? -8.159 2.910 15.504 1.00 92.44 211 GLN A CA 1
ATOM 1687 C C . GLN A 1 211 ? -8.802 1.558 15.853 1.00 92.44 211 GLN A C 1
ATOM 1689 O O . GLN A 1 211 ? -9.941 1.313 15.461 1.00 92.44 211 GLN A O 1
ATOM 1694 N N . TYR A 1 212 ? -8.096 0.709 16.603 1.00 94.12 212 TYR A N 1
ATOM 1695 C CA . TYR A 1 212 ? -8.628 -0.566 17.084 1.00 94.12 212 TYR A CA 1
ATOM 1696 C C . TYR A 1 212 ? -9.769 -0.344 18.085 1.00 94.12 212 TYR A C 1
ATOM 1698 O O . TYR A 1 212 ? -10.785 -1.018 17.985 1.00 94.12 212 TYR A O 1
ATOM 1706 N N . GLY A 1 213 ? -9.655 0.642 18.981 1.00 94.06 213 GLY A N 1
ATOM 1707 C CA . GLY A 1 213 ? -10.692 0.970 19.962 1.00 94.06 213 GLY A CA 1
ATOM 1708 C C . GLY A 1 213 ? -12.016 1.342 19.299 1.00 94.06 213 GLY A C 1
ATOM 1709 O O . GLY A 1 213 ? -13.045 0.771 19.638 1.00 94.06 213 GLY A O 1
ATOM 1710 N N . ARG A 1 214 ? -11.983 2.190 18.260 1.00 90.75 214 ARG A N 1
ATOM 1711 C CA . ARG A 1 214 ? -13.185 2.509 17.470 1.00 90.75 214 ARG A CA 1
ATOM 1712 C C . ARG A 1 214 ? -13.796 1.287 16.798 1.00 90.75 214 ARG A C 1
ATOM 1714 O O . ARG A 1 214 ? -15.006 1.240 16.630 1.00 90.75 214 ARG A O 1
ATOM 1721 N N . ALA A 1 215 ? -12.980 0.318 16.395 1.00 92.44 215 ALA A N 1
ATOM 1722 C CA . ALA A 1 215 ? -13.489 -0.915 15.816 1.00 92.44 215 ALA A CA 1
ATOM 1723 C C . ALA A 1 215 ? -14.151 -1.825 16.860 1.00 92.44 215 ALA A C 1
ATOM 1725 O O . ALA A 1 215 ? -15.152 -2.453 16.532 1.00 92.44 215 ALA A O 1
ATOM 1726 N N . LEU A 1 216 ? -13.662 -1.840 18.108 1.00 94.75 216 LEU A N 1
ATOM 1727 C CA . LEU A 1 216 ? -14.349 -2.514 19.215 1.00 94.75 216 LEU A CA 1
ATOM 1728 C C . LEU A 1 216 ? -15.700 -1.857 19.509 1.00 94.75 216 LEU A C 1
ATOM 1730 O O . LEU A 1 216 ? -16.702 -2.561 19.575 1.00 94.75 216 LEU A O 1
ATOM 1734 N N . ASP A 1 217 ? -15.739 -0.525 19.625 1.00 90.31 217 ASP A N 1
ATOM 1735 C CA . ASP A 1 217 ? -16.982 0.224 19.858 1.00 90.31 217 ASP A CA 1
ATOM 1736 C C . ASP A 1 217 ? -17.994 -0.023 18.730 1.00 90.31 217 ASP A C 1
ATOM 1738 O O . ASP A 1 217 ? -19.176 -0.254 18.978 1.00 90.31 217 ASP A O 1
ATOM 1742 N N . PHE A 1 218 ? -17.519 -0.003 17.481 1.00 87.50 218 PHE A N 1
ATOM 1743 C CA . PHE A 1 218 ? -18.346 -0.268 16.309 1.00 87.50 218 PHE A CA 1
ATOM 1744 C C . PHE A 1 218 ? -18.857 -1.708 16.299 1.00 87.50 218 PHE A C 1
ATOM 1746 O O . PHE A 1 218 ? -20.041 -1.926 16.119 1.00 87.50 218 PHE A O 1
ATOM 1753 N N . ALA A 1 219 ? -18.011 -2.706 16.548 1.00 87.38 219 ALA A N 1
ATOM 1754 C CA . ALA A 1 219 ? -18.467 -4.090 16.627 1.00 87.38 219 ALA A CA 1
ATOM 1755 C C . ALA A 1 219 ? -19.473 -4.290 17.775 1.00 87.38 219 ALA A C 1
ATOM 1757 O O . ALA A 1 219 ? -20.468 -4.991 17.613 1.00 87.38 219 ALA A O 1
ATOM 1758 N N . LEU A 1 220 ? -19.251 -3.647 18.932 1.00 87.75 220 LEU A N 1
ATOM 1759 C CA . LEU A 1 220 ? -20.172 -3.686 20.070 1.00 87.75 220 LEU A CA 1
ATOM 1760 C C . LEU A 1 220 ? -21.545 -3.110 19.711 1.00 87.75 220 LEU A C 1
ATOM 1762 O O . LEU A 1 220 ? -22.549 -3.719 20.068 1.00 87.75 220 LEU A O 1
ATOM 1766 N N . SER A 1 221 ? -21.610 -2.003 18.962 1.00 81.38 221 SER A N 1
ATOM 1767 C CA . SER A 1 221 ? -22.895 -1.435 18.527 1.00 81.38 221 SER A CA 1
ATOM 1768 C C . SER A 1 221 ? -23.642 -2.307 17.509 1.00 81.38 221 SER A C 1
ATOM 1770 O O . SER A 1 221 ? -24.820 -2.071 17.262 1.00 81.38 221 SER A O 1
ATOM 1772 N N . TYR A 1 222 ? -22.967 -3.298 16.921 1.00 75.75 222 TYR A N 1
ATOM 1773 C CA . TYR A 1 222 ? -23.535 -4.306 16.018 1.00 75.75 222 TYR A CA 1
ATOM 1774 C C . TYR A 1 222 ? -23.760 -5.649 16.731 1.00 75.75 222 TYR A C 1
ATOM 1776 O O . TYR A 1 222 ? -24.074 -6.638 16.078 1.00 75.75 222 TYR A O 1
ATOM 1784 N N . GLU A 1 223 ? -23.575 -5.696 18.056 1.00 83.50 223 GLU A N 1
ATOM 1785 C CA . GLU A 1 223 ? -23.732 -6.895 18.890 1.00 83.50 223 GLU A CA 1
ATOM 1786 C C . GLU A 1 223 ? -22.896 -8.101 18.422 1.00 83.50 223 GLU A C 1
ATOM 1788 O O . GLU A 1 223 ? -23.205 -9.251 18.738 1.00 83.50 223 GLU A O 1
ATOM 1793 N N . VAL A 1 224 ? -21.793 -7.837 17.715 1.00 85.88 224 VAL A N 1
ATOM 1794 C CA . VAL A 1 224 ? -20.926 -8.867 17.133 1.00 85.88 224 VAL A CA 1
ATOM 1795 C C . VAL A 1 224 ? -20.362 -9.757 18.240 1.00 85.88 224 VAL A C 1
ATOM 1797 O O . VAL A 1 224 ? -19.987 -9.296 19.325 1.00 85.88 224 VAL A O 1
ATOM 1800 N N . THR A 1 225 ? -20.304 -11.065 17.995 1.00 90.75 225 THR A N 1
ATOM 1801 C CA . THR A 1 225 ? -19.704 -11.991 18.956 1.00 90.75 225 THR A CA 1
ATOM 1802 C C . THR A 1 225 ? -18.176 -11.890 18.941 1.00 90.75 225 THR A C 1
ATOM 1804 O O . THR A 1 225 ? -17.572 -11.315 18.037 1.00 90.75 225 THR A O 1
ATOM 1807 N N . ALA A 1 226 ? -17.510 -12.429 19.965 1.00 90.25 226 ALA A N 1
ATOM 1808 C CA . ALA A 1 226 ? -16.046 -12.427 19.977 1.00 90.25 226 ALA A CA 1
ATOM 1809 C C . ALA A 1 226 ? -15.460 -13.286 18.842 1.00 90.25 226 ALA A C 1
ATOM 1811 O O . ALA A 1 226 ? -14.420 -12.932 18.287 1.00 90.25 226 ALA A O 1
ATOM 1812 N N . ASP A 1 227 ? -16.154 -14.370 18.488 1.00 90.50 227 ASP A N 1
ATOM 1813 C CA . ASP A 1 227 ? -15.736 -15.318 17.456 1.00 90.50 227 ASP A CA 1
ATOM 1814 C C . ASP A 1 227 ? -15.920 -14.728 16.049 1.00 90.50 227 ASP A C 1
ATOM 1816 O O . ASP A 1 227 ? -15.041 -14.866 15.196 1.00 90.50 227 ASP A O 1
ATOM 1820 N N . ASP A 1 228 ? -16.992 -13.957 15.841 1.00 91.44 228 ASP A N 1
ATOM 1821 C CA . ASP A 1 228 ? -17.294 -13.321 14.551 1.00 91.44 228 ASP A CA 1
ATOM 1822 C C . ASP A 1 228 ? -16.513 -12.020 14.316 1.00 91.44 228 ASP A C 1
ATOM 1824 O O . ASP A 1 228 ? -16.464 -11.505 13.198 1.00 91.44 228 ASP A O 1
ATOM 1828 N N . TYR A 1 229 ? -15.858 -11.481 15.348 1.00 92.44 229 TYR A N 1
ATOM 1829 C CA . TYR A 1 229 ? -15.192 -10.180 15.290 1.00 92.44 229 TYR A CA 1
ATOM 1830 C C . TYR A 1 229 ? -14.184 -10.072 14.140 1.00 92.44 229 TYR A C 1
ATOM 1832 O O . TYR A 1 229 ? -14.173 -9.087 13.405 1.00 92.44 229 TYR A O 1
ATOM 1840 N N . VAL A 1 230 ? -13.337 -11.085 13.936 1.00 91.31 230 VAL A N 1
ATOM 1841 C CA . VAL A 1 230 ? -12.312 -11.037 12.877 1.00 91.31 230 VAL A CA 1
ATOM 1842 C C . VAL A 1 230 ? -12.952 -11.011 11.484 1.00 91.31 230 VAL A C 1
ATOM 1844 O O . VAL A 1 230 ? -12.480 -10.276 10.611 1.00 91.31 230 VAL A O 1
ATOM 1847 N N . ALA A 1 231 ? -14.026 -11.780 11.283 1.00 89.75 231 ALA A N 1
ATOM 1848 C CA . ALA A 1 231 ? -14.783 -11.793 10.034 1.00 89.75 231 ALA A CA 1
ATOM 1849 C C . ALA A 1 231 ? -15.461 -10.436 9.797 1.00 89.75 231 ALA A C 1
ATOM 1851 O O . ALA A 1 231 ? -15.257 -9.831 8.744 1.00 89.75 231 ALA A O 1
ATOM 1852 N N . PHE A 1 232 ? -16.119 -9.893 10.824 1.00 89.12 232 PHE A N 1
ATOM 1853 C CA . PHE A 1 232 ? -16.759 -8.580 10.793 1.00 89.12 232 PHE A CA 1
ATOM 1854 C C . PHE A 1 232 ? -15.796 -7.464 10.362 1.00 89.12 232 PHE A C 1
ATOM 1856 O O . PHE A 1 232 ? -16.117 -6.662 9.480 1.00 89.12 232 PHE A O 1
ATOM 1863 N N . ILE A 1 233 ? -14.577 -7.429 10.919 1.00 89.94 233 ILE A N 1
ATOM 1864 C CA . ILE A 1 233 ? -13.565 -6.439 10.520 1.00 89.94 233 ILE A CA 1
ATOM 1865 C C . ILE A 1 233 ? -13.199 -6.576 9.037 1.00 89.94 233 ILE A C 1
ATOM 1867 O O . ILE A 1 233 ? -13.003 -5.567 8.352 1.00 89.94 233 ILE A O 1
ATOM 1871 N N . LYS A 1 234 ? -13.079 -7.809 8.533 1.00 88.56 234 LYS A N 1
ATOM 1872 C CA . LYS A 1 234 ? -12.725 -8.079 7.135 1.00 88.56 234 LYS A CA 1
ATOM 1873 C C . LYS A 1 234 ? -13.838 -7.639 6.183 1.00 88.56 234 LYS A C 1
ATOM 1875 O O . LYS A 1 234 ? -13.539 -6.973 5.193 1.00 88.56 234 LYS A O 1
ATOM 1880 N N . GLU A 1 235 ? -15.089 -7.957 6.499 1.00 85.50 235 GLU A N 1
ATOM 1881 C CA . GLU A 1 235 ? -16.273 -7.584 5.711 1.00 85.50 235 GLU A CA 1
ATOM 1882 C C . GLU A 1 235 ? -16.438 -6.067 5.605 1.00 85.50 235 GLU A C 1
ATOM 1884 O O . GLU A 1 235 ? -16.706 -5.535 4.530 1.00 85.50 235 GLU A O 1
ATOM 1889 N N . HIS A 1 236 ? -16.126 -5.340 6.678 1.00 81.00 236 HIS A N 1
ATOM 1890 C CA . HIS A 1 236 ? -16.153 -3.875 6.692 1.00 81.00 236 HIS A CA 1
ATOM 1891 C C . HIS A 1 236 ? -14.874 -3.234 6.112 1.00 81.00 236 HIS A C 1
ATOM 1893 O O . HIS A 1 236 ? -14.647 -2.025 6.226 1.00 81.00 236 HIS A O 1
ATOM 1899 N N . GLY A 1 237 ? -14.026 -4.033 5.453 1.00 81.88 237 GLY A N 1
ATOM 1900 C CA . GLY A 1 237 ? -12.838 -3.594 4.722 1.00 81.88 237 GLY A CA 1
ATOM 1901 C C . GLY A 1 237 ? -11.699 -3.077 5.604 1.00 81.88 237 GLY A C 1
ATOM 1902 O O . GLY A 1 237 ? -10.887 -2.263 5.152 1.00 81.88 237 GLY A O 1
ATOM 1903 N N . GLY A 1 238 ? -11.630 -3.564 6.844 1.00 87.56 238 GLY A N 1
ATOM 1904 C CA . GLY A 1 238 ? -10.538 -3.348 7.782 1.00 87.56 238 GLY A CA 1
ATOM 1905 C C . GLY A 1 238 ? -10.709 -2.150 8.718 1.00 87.56 238 GLY A C 1
ATOM 1906 O O . GLY A 1 238 ? -11.541 -1.261 8.529 1.00 87.56 238 GLY A O 1
ATOM 1907 N N . TYR A 1 239 ? -9.837 -2.100 9.727 1.00 88.12 239 TYR A N 1
ATOM 1908 C CA . TYR A 1 239 ? -9.874 -1.125 10.822 1.00 88.12 239 TYR A CA 1
ATOM 1909 C C . TYR A 1 239 ? -9.907 0.347 10.373 1.00 88.12 239 TYR A C 1
ATOM 1911 O O . TYR A 1 239 ? -10.569 1.176 10.995 1.00 88.12 239 TYR A O 1
ATOM 1919 N N . GLU A 1 240 ? -9.222 0.702 9.281 1.00 84.00 240 GLU A N 1
ATOM 1920 C CA . GLU A 1 240 ? -9.182 2.089 8.800 1.00 84.00 240 GLU A CA 1
ATOM 1921 C C . GLU A 1 240 ? -10.497 2.542 8.162 1.00 84.00 240 GLU A C 1
ATOM 1923 O O . GLU A 1 240 ? -10.899 3.692 8.351 1.00 84.00 240 GLU A O 1
ATOM 1928 N N . LYS A 1 241 ? -11.189 1.656 7.434 1.00 80.81 241 LYS A N 1
ATOM 1929 C CA . LYS A 1 241 ? -12.502 1.977 6.865 1.00 80.81 241 LYS A CA 1
ATOM 1930 C C . LYS A 1 241 ? -13.545 2.112 7.966 1.00 80.81 241 LYS A C 1
ATOM 1932 O O . LYS A 1 241 ? -14.278 3.100 7.967 1.00 80.81 241 LYS A O 1
ATOM 1937 N N . ILE A 1 242 ? -13.520 1.211 8.948 1.00 82.88 242 ILE A N 1
ATOM 1938 C CA . ILE A 1 242 ? -14.381 1.284 10.134 1.00 82.88 242 ILE A CA 1
ATOM 1939 C C . ILE A 1 242 ? -14.165 2.601 10.874 1.00 82.88 242 ILE A C 1
ATOM 1941 O O . ILE A 1 242 ? -15.124 3.319 11.128 1.00 82.88 242 ILE A O 1
ATOM 1945 N N . ARG A 1 243 ? -12.913 2.997 11.138 1.00 83.00 243 ARG A N 1
ATOM 1946 C CA . ARG A 1 243 ? -12.607 4.273 11.807 1.00 83.00 243 ARG A CA 1
ATOM 1947 C C . ARG A 1 243 ? -13.221 5.480 11.085 1.00 83.00 243 ARG A C 1
ATOM 1949 O O . ARG A 1 243 ? -13.688 6.413 11.735 1.00 83.00 243 ARG A O 1
ATOM 1956 N N . ARG A 1 244 ? -13.209 5.484 9.747 1.00 76.75 244 ARG A N 1
ATOM 1957 C CA . ARG A 1 244 ? -13.808 6.559 8.936 1.00 76.75 244 ARG A CA 1
ATOM 1958 C C . ARG A 1 244 ? -15.335 6.511 8.957 1.00 76.75 244 ARG A C 1
ATOM 1960 O O . ARG A 1 244 ? -15.955 7.562 9.075 1.00 76.75 244 ARG A O 1
ATOM 1967 N N . ALA A 1 245 ? -15.926 5.321 8.852 1.00 72.00 245 ALA A N 1
ATOM 1968 C CA . ALA A 1 245 ? -17.373 5.130 8.928 1.00 72.00 245 ALA A CA 1
ATOM 1969 C C . ALA A 1 245 ? -17.912 5.556 10.300 1.00 72.00 245 ALA A C 1
ATOM 1971 O O . ALA A 1 245 ? -18.849 6.341 10.381 1.00 72.00 245 ALA A O 1
ATOM 1972 N N . TYR A 1 246 ? -17.230 5.146 11.365 1.00 69.94 246 TYR A N 1
ATOM 1973 C CA . TYR A 1 246 ? -17.535 5.506 12.742 1.00 69.94 246 TYR A CA 1
ATOM 1974 C C . TYR A 1 246 ? -17.582 7.030 12.949 1.00 69.94 246 TYR A C 1
ATOM 1976 O O . TYR A 1 246 ? -18.519 7.547 13.550 1.00 69.94 246 TYR A O 1
ATOM 1984 N N . ALA A 1 247 ? -16.621 7.775 12.386 1.00 63.78 247 ALA A N 1
ATOM 1985 C CA . ALA A 1 247 ? -16.615 9.239 12.452 1.00 63.78 247 ALA A CA 1
ATOM 1986 C C . ALA A 1 247 ? -17.817 9.882 11.732 1.00 63.78 247 ALA A C 1
ATOM 1988 O O . ALA A 1 247 ? -18.322 10.905 12.186 1.00 63.78 247 ALA A O 1
ATOM 1989 N N . LYS A 1 248 ? -18.292 9.282 10.632 1.00 59.66 248 LYS A N 1
ATOM 1990 C CA . LYS A 1 248 ? -19.478 9.755 9.900 1.00 59.66 248 LYS A CA 1
ATOM 1991 C C . LYS A 1 248 ? -20.774 9.459 10.653 1.00 59.66 248 LYS A C 1
ATOM 1993 O O . LYS A 1 248 ? -21.622 10.338 10.736 1.00 59.66 248 LYS A O 1
ATOM 1998 N N . VAL A 1 249 ? -20.902 8.260 11.224 1.00 59.22 249 VAL A N 1
ATOM 1999 C CA . VAL A 1 249 ? -22.082 7.853 12.008 1.00 59.22 249 VAL A CA 1
ATOM 2000 C C . VAL A 1 249 ? -22.234 8.737 13.250 1.00 59.22 249 VAL A C 1
ATOM 2002 O O . VAL A 1 249 ? -23.315 9.253 13.508 1.00 59.22 249 VAL A O 1
ATOM 2005 N N . LEU A 1 250 ? -21.141 9.022 13.966 1.00 57.38 250 LEU A N 1
ATOM 2006 C CA . LEU A 1 250 ? -21.178 9.949 15.106 1.00 57.38 250 LEU A CA 1
ATOM 2007 C C . LEU A 1 250 ? -21.547 11.384 14.728 1.00 57.38 250 LEU A C 1
ATOM 2009 O O . LEU A 1 250 ? -22.218 12.056 15.511 1.00 57.38 250 LEU A O 1
ATOM 2013 N N . ALA A 1 251 ? -21.102 11.854 13.560 1.00 51.91 251 ALA A N 1
ATOM 2014 C CA . ALA A 1 251 ? -21.406 13.196 13.074 1.00 51.91 251 ALA A CA 1
ATOM 2015 C C . ALA A 1 251 ? -22.861 13.339 12.588 1.00 51.91 251 ALA A C 1
ATOM 2017 O O . ALA A 1 251 ? -23.406 14.438 12.647 1.00 51.91 251 ALA A O 1
ATOM 2018 N N . ALA A 1 252 ? -23.486 12.252 12.125 1.00 48.94 252 ALA A N 1
ATOM 2019 C CA . ALA A 1 252 ? -24.856 12.255 11.615 1.00 48.94 252 ALA A CA 1
ATOM 2020 C C . ALA A 1 252 ? -25.927 12.160 12.722 1.00 48.94 252 ALA A C 1
ATOM 2022 O O . ALA A 1 252 ? -26.972 12.792 12.594 1.00 48.94 252 ALA A O 1
ATOM 2023 N N . ASP A 1 253 ? -25.662 11.440 13.821 1.00 43.72 253 ASP A N 1
ATOM 2024 C CA . ASP A 1 253 ? -26.692 11.053 14.803 1.00 43.72 253 ASP A CA 1
ATOM 2025 C C . ASP A 1 253 ? -26.422 11.544 16.240 1.00 43.72 253 ASP A C 1
ATOM 2027 O O . ASP A 1 253 ? -26.473 10.770 17.197 1.00 43.72 253 ASP A O 1
ATOM 2031 N N . ALA A 1 254 ? -26.132 12.841 16.422 1.00 42.53 254 ALA A N 1
ATOM 2032 C CA . ALA A 1 254 ? -26.038 13.512 17.735 1.00 42.53 254 ALA A CA 1
ATOM 2033 C C . ALA A 1 254 ? -25.244 12.738 18.825 1.00 42.53 254 ALA A C 1
ATOM 2035 O O . ALA A 1 254 ? -25.545 12.842 20.015 1.00 42.53 254 ALA A O 1
ATOM 2036 N N . GLY A 1 255 ? -24.238 11.949 18.426 1.00 45.56 255 GLY A N 1
ATOM 2037 C CA . GLY A 1 255 ? -23.396 11.161 19.329 1.00 45.56 255 GLY A CA 1
ATOM 2038 C C . GLY A 1 255 ? -23.885 9.755 19.712 1.00 45.56 255 GLY A C 1
ATOM 2039 O O . GLY A 1 255 ? -23.265 9.152 20.586 1.00 45.56 255 GLY A O 1
ATOM 2040 N N . LYS A 1 256 ? -24.935 9.194 19.092 1.00 47.31 256 LYS A N 1
ATOM 2041 C CA . LYS A 1 256 ? -25.375 7.805 19.349 1.00 47.31 256 LYS A CA 1
ATOM 2042 C C . LYS A 1 256 ? -25.136 6.898 18.140 1.00 47.31 256 LYS A C 1
ATOM 2044 O O . LYS A 1 256 ? -25.694 7.121 17.075 1.00 47.31 256 LYS A O 1
ATOM 2049 N N . LEU A 1 257 ? -24.343 5.838 18.325 1.00 51.09 257 LEU A N 1
ATOM 2050 C CA . LEU A 1 257 ? -24.240 4.733 17.365 1.00 51.09 257 LEU A CA 1
ATOM 2051 C C . LEU A 1 257 ? -25.557 3.950 17.372 1.00 51.09 257 LEU A C 1
ATOM 2053 O O . LEU A 1 257 ? -25.915 3.363 18.391 1.00 51.09 257 LEU A O 1
ATOM 2057 N N . LEU A 1 258 ? -26.292 3.968 16.261 1.00 44.12 258 LEU A N 1
ATOM 2058 C CA . LEU A 1 258 ? -27.526 3.196 16.113 1.00 44.12 258 LEU A CA 1
ATOM 2059 C C . LEU A 1 258 ? -27.211 1.755 15.654 1.00 44.12 258 LEU A C 1
ATOM 2061 O O . LEU A 1 258 ? -26.509 1.595 14.653 1.00 44.12 258 LEU A O 1
ATOM 2065 N N . PRO A 1 259 ? -27.734 0.713 16.334 1.00 42.03 259 PRO A N 1
ATOM 2066 C CA . PRO A 1 259 ? -27.651 -0.675 15.876 1.00 42.03 259 PRO A CA 1
ATOM 2067 C C . PRO A 1 259 ? -28.450 -0.919 14.590 1.00 42.03 259 PRO A C 1
ATOM 2069 O O . PRO A 1 259 ? -29.498 -0.311 14.350 1.00 42.03 259 PRO A O 1
ATOM 2072 N N . LEU A 1 260 ? -27.992 -1.882 13.791 1.00 44.66 260 LEU A N 1
ATOM 2073 C CA . LEU A 1 260 ? -28.499 -2.219 12.457 1.00 44.66 260 LEU A CA 1
ATOM 2074 C C . LEU A 1 260 ? -29.890 -2.886 12.425 1.00 44.66 260 LEU A C 1
ATOM 2076 O O . LEU A 1 260 ? -30.326 -3.313 11.360 1.00 44.66 260 LEU A O 1
ATOM 2080 N N . GLN A 1 261 ? -30.653 -2.917 13.524 1.00 43.97 261 GLN A N 1
ATOM 2081 C CA . GLN A 1 261 ? -32.068 -3.328 13.462 1.00 43.97 261 GLN A CA 1
ATOM 2082 C C . GLN A 1 261 ? -32.875 -2.479 12.458 1.00 43.97 261 GLN A C 1
ATOM 2084 O O . GLN A 1 261 ? -33.899 -2.932 11.957 1.00 43.97 261 GLN A O 1
ATOM 2089 N N . LYS A 1 262 ? -32.388 -1.280 12.099 1.00 40.12 262 LYS A N 1
ATOM 2090 C CA . LYS A 1 262 ? -32.971 -0.449 11.037 1.00 40.12 262 LYS A CA 1
ATOM 2091 C C . LYS A 1 262 ? -32.586 -0.844 9.602 1.00 40.12 262 LYS A C 1
ATOM 2093 O O . LYS A 1 262 ? -33.460 -0.765 8.752 1.00 40.12 262 LYS A O 1
ATOM 2098 N N . GLN A 1 263 ? -31.361 -1.300 9.310 1.00 36.94 263 GLN A N 1
ATOM 2099 C CA . GLN A 1 263 ? -30.985 -1.633 7.916 1.00 36.94 263 GLN A CA 1
ATOM 2100 C C . GLN A 1 263 ? -31.310 -3.084 7.540 1.00 36.94 263 GLN A C 1
ATOM 2102 O O . GLN A 1 263 ? -31.613 -3.355 6.384 1.00 36.94 263 GLN A O 1
ATOM 2107 N N . ALA A 1 264 ? -31.329 -4.016 8.501 1.00 33.97 264 ALA A N 1
ATOM 2108 C CA . ALA A 1 264 ? -31.819 -5.375 8.250 1.00 33.97 264 ALA A CA 1
ATOM 2109 C C . ALA A 1 264 ? -33.320 -5.366 7.910 1.00 33.97 264 ALA A C 1
ATOM 2111 O O . ALA A 1 264 ? -33.758 -6.100 7.030 1.00 33.97 264 ALA A O 1
ATOM 2112 N N . ALA A 1 265 ? -34.090 -4.475 8.548 1.00 35.03 265 ALA A N 1
ATOM 2113 C CA . ALA A 1 265 ? -35.475 -4.222 8.174 1.00 35.03 265 ALA A CA 1
ATOM 2114 C C . ALA A 1 265 ? -35.580 -3.645 6.752 1.00 35.03 265 ALA A C 1
ATOM 2116 O O . ALA A 1 265 ? -36.418 -4.106 5.990 1.00 35.03 265 ALA A O 1
ATOM 2117 N N . GLU A 1 266 ? -34.720 -2.703 6.352 1.00 37.19 266 GLU A N 1
ATOM 2118 C CA . GLU A 1 266 ? -34.721 -2.131 4.992 1.00 37.19 266 GLU A CA 1
ATOM 2119 C C . GLU A 1 266 ? -34.394 -3.168 3.903 1.00 37.19 266 GLU A C 1
ATOM 2121 O O . GLU A 1 266 ? -35.101 -3.234 2.898 1.00 37.19 266 GLU A O 1
ATOM 2126 N N . VAL A 1 267 ? -33.387 -4.024 4.114 1.00 37.59 267 VAL A N 1
ATOM 2127 C CA . VAL A 1 267 ? -33.016 -5.087 3.159 1.00 37.59 267 VAL A CA 1
ATOM 2128 C C . VAL A 1 267 ? -34.094 -6.172 3.086 1.00 37.59 267 VAL A C 1
ATOM 2130 O O . VAL A 1 267 ? -34.499 -6.552 1.989 1.00 37.59 267 VAL A O 1
ATOM 2133 N N . ALA A 1 268 ? -34.641 -6.598 4.230 1.00 34.94 268 ALA A N 1
ATOM 2134 C CA . ALA A 1 268 ? -35.750 -7.553 4.270 1.00 34.94 268 ALA A CA 1
ATOM 2135 C C . ALA A 1 268 ? -37.032 -6.991 3.628 1.00 34.94 268 ALA A C 1
ATOM 2137 O O . ALA A 1 268 ? -37.803 -7.739 3.031 1.00 34.94 268 ALA A O 1
ATOM 2138 N N . THR A 1 269 ? -37.255 -5.674 3.707 1.00 41.91 269 THR A N 1
ATOM 2139 C CA . THR A 1 269 ? -38.387 -5.014 3.037 1.00 41.91 269 THR A CA 1
ATOM 2140 C C . THR A 1 269 ? -38.187 -4.999 1.520 1.00 41.91 269 THR A C 1
ATOM 2142 O O . THR A 1 269 ? -39.138 -5.252 0.791 1.00 41.91 269 THR A O 1
ATOM 2145 N N . LEU A 1 270 ? -36.964 -4.769 1.031 1.00 38.31 270 LEU A N 1
ATOM 2146 C CA . LEU A 1 270 ? -36.651 -4.778 -0.404 1.00 38.31 270 LEU A CA 1
ATOM 2147 C C . LEU A 1 270 ? -36.751 -6.176 -1.034 1.00 38.31 270 LEU A C 1
ATOM 2149 O O . LEU A 1 270 ? -37.308 -6.300 -2.121 1.00 38.31 270 LEU A O 1
ATOM 2153 N N . GLU A 1 271 ? -36.268 -7.220 -0.355 1.00 39.75 271 GLU A N 1
ATOM 2154 C CA . GLU A 1 271 ? -36.417 -8.614 -0.811 1.00 39.75 271 GLU A CA 1
ATOM 2155 C C . GLU A 1 271 ? -37.872 -9.097 -0.745 1.00 39.75 271 GLU A C 1
ATOM 2157 O O . GLU A 1 271 ? -38.334 -9.815 -1.628 1.00 39.75 271 GLU A O 1
ATOM 2162 N N . PHE A 1 272 ? -38.630 -8.664 0.268 1.00 40.34 272 PHE A N 1
ATOM 2163 C CA . PHE A 1 272 ? -40.070 -8.906 0.322 1.00 40.34 272 PHE A CA 1
ATOM 2164 C C . PHE A 1 272 ? -40.797 -8.204 -0.832 1.00 40.34 272 PHE A C 1
ATOM 2166 O O . PHE A 1 272 ? -41.669 -8.798 -1.457 1.00 40.34 272 PHE A O 1
ATOM 2173 N N . MET A 1 273 ? -40.421 -6.962 -1.151 1.00 38.31 273 MET A N 1
ATOM 2174 C CA . MET A 1 273 ? -41.039 -6.180 -2.224 1.00 38.31 273 MET A CA 1
ATOM 2175 C C . MET A 1 273 ? -40.728 -6.713 -3.626 1.00 38.31 273 MET A C 1
ATOM 2177 O O . MET A 1 273 ? -41.595 -6.636 -4.491 1.00 38.31 273 MET A O 1
ATOM 2181 N N . SER A 1 274 ? -39.534 -7.266 -3.860 1.00 40.62 274 SER A N 1
ATOM 2182 C CA . SER A 1 274 ? -39.157 -7.845 -5.159 1.00 40.62 274 SER A CA 1
ATOM 2183 C C . SER A 1 274 ? -39.827 -9.192 -5.453 1.00 40.62 274 SER A C 1
ATOM 2185 O O . SER A 1 274 ? -39.827 -9.630 -6.602 1.00 40.62 274 SER A O 1
ATOM 2187 N N . GLY A 1 275 ? -40.411 -9.839 -4.438 1.00 38.28 275 GLY A N 1
ATOM 2188 C CA . GLY A 1 275 ? -41.163 -11.089 -4.566 1.00 38.28 275 GLY A CA 1
ATOM 2189 C C . GLY A 1 275 ? -42.684 -10.927 -4.668 1.00 38.28 275 GLY A C 1
ATOM 2190 O O . GLY A 1 275 ? -43.385 -11.936 -4.711 1.00 38.28 275 GLY A O 1
ATOM 2191 N N . LEU A 1 276 ? -43.217 -9.698 -4.667 1.00 41.19 276 LEU A N 1
ATOM 2192 C CA . LEU A 1 276 ? -44.661 -9.460 -4.755 1.00 41.19 276 LEU A CA 1
ATOM 2193 C C . LEU A 1 276 ? -45.147 -9.570 -6.204 1.00 41.19 276 LEU A C 1
ATOM 2195 O O . LEU A 1 276 ? -44.705 -8.823 -7.075 1.00 41.19 276 LEU A O 1
ATOM 2199 N N . GLU A 1 277 ? -46.099 -10.471 -6.450 1.00 38.62 277 GLU A N 1
ATOM 2200 C CA . GLU A 1 277 ? -46.791 -10.539 -7.738 1.00 38.62 277 GLU A CA 1
ATOM 2201 C C . GLU A 1 277 ? -47.727 -9.324 -7.909 1.00 38.62 277 GLU A C 1
ATOM 2203 O O . GLU A 1 277 ? -48.423 -8.949 -6.957 1.00 38.62 277 GLU A O 1
ATOM 2208 N N . PRO A 1 278 ? -47.773 -8.692 -9.099 1.00 40.91 278 PRO A N 1
ATOM 2209 C CA . PRO A 1 278 ? -48.596 -7.510 -9.320 1.00 40.91 278 PRO A CA 1
ATOM 2210 C C . PRO A 1 278 ? -50.078 -7.818 -9.117 1.00 40.91 278 PRO A C 1
ATOM 2212 O O . PRO A 1 278 ? -50.627 -8.736 -9.727 1.00 40.91 278 PRO A O 1
ATOM 2215 N N . VAL A 1 279 ? -50.752 -7.006 -8.303 1.00 44.09 279 VAL A N 1
ATOM 2216 C CA . VAL A 1 279 ? -52.169 -7.225 -7.979 1.00 44.09 279 VAL A CA 1
ATOM 2217 C C . VAL A 1 279 ? -53.066 -6.769 -9.134 1.00 44.09 279 VAL A C 1
ATOM 2219 O O . VAL A 1 279 ? -54.101 -7.380 -9.396 1.00 44.09 279 VAL A O 1
ATOM 2222 N N . VAL A 1 280 ? -52.682 -5.694 -9.838 1.00 43.66 280 VAL A N 1
ATOM 2223 C CA . VAL A 1 280 ? -53.430 -5.124 -10.972 1.00 43.66 280 VAL A CA 1
ATOM 2224 C C . VAL A 1 280 ? -52.466 -4.442 -11.951 1.00 43.66 280 VAL A C 1
ATOM 2226 O O . VAL A 1 280 ? -51.647 -3.619 -11.541 1.00 43.66 280 VAL A O 1
ATOM 2229 N N . LYS A 1 281 ? -52.611 -4.712 -13.257 1.00 43.41 281 LYS A N 1
ATOM 2230 C CA . LYS A 1 281 ? -51.965 -3.929 -14.325 1.00 43.41 281 LYS A CA 1
ATOM 2231 C C . LYS A 1 281 ? -52.916 -2.847 -14.827 1.00 43.41 281 LYS A C 1
ATOM 2233 O O . LYS A 1 281 ? -54.037 -3.157 -15.229 1.00 43.41 281 LYS A O 1
ATOM 2238 N N . VAL A 1 282 ? -52.479 -1.589 -14.820 1.00 45.44 282 VAL A N 1
ATOM 2239 C CA . VAL A 1 282 ? -53.265 -0.454 -15.318 1.00 45.44 282 VAL A CA 1
ATOM 2240 C C . VAL A 1 282 ? -52.516 0.209 -16.469 1.00 45.44 282 VAL A C 1
ATOM 2242 O O . VAL A 1 282 ? -51.400 0.701 -16.313 1.00 45.44 282 VAL A O 1
ATOM 2245 N N . GLN A 1 283 ? -53.144 0.243 -17.642 1.00 38.22 283 GLN A N 1
ATOM 2246 C CA . GLN A 1 283 ? -52.606 0.941 -18.804 1.00 38.22 283 GLN A CA 1
ATOM 2247 C C . GLN A 1 283 ? -53.017 2.412 -18.735 1.00 38.22 283 GLN A C 1
ATOM 2249 O O . GLN A 1 283 ? -54.204 2.745 -18.789 1.00 38.22 283 GLN A O 1
ATOM 2254 N N . LEU A 1 284 ? -52.039 3.306 -18.590 1.00 43.78 284 LEU A N 1
ATOM 2255 C CA . LEU A 1 284 ? -52.288 4.741 -18.602 1.00 43.78 284 LEU A CA 1
ATOM 2256 C C . LEU A 1 284 ? -52.470 5.198 -20.052 1.00 43.78 284 LEU A C 1
ATOM 2258 O O . LEU A 1 284 ? -51.541 5.683 -20.691 1.00 43.78 284 LEU A O 1
ATOM 2262 N N . THR A 1 285 ? -53.682 5.071 -20.595 1.00 41.09 285 THR A N 1
ATOM 2263 C CA . THR A 1 285 ? -54.037 5.851 -21.784 1.00 41.09 285 THR A CA 1
ATOM 2264 C C . THR A 1 285 ? -54.053 7.316 -21.378 1.00 41.09 285 THR A C 1
ATOM 2266 O O . THR A 1 285 ? -54.945 7.742 -20.641 1.00 41.09 285 THR A O 1
ATOM 2269 N N . ALA A 1 286 ? -53.070 8.088 -21.841 1.00 47.12 286 ALA A N 1
ATOM 2270 C CA . ALA A 1 286 ? -53.189 9.536 -21.827 1.00 47.12 286 ALA A CA 1
ATOM 2271 C C . ALA A 1 286 ? -54.417 9.904 -22.670 1.00 47.12 286 ALA A C 1
ATOM 2273 O O . ALA A 1 286 ? -54.523 9.490 -23.826 1.00 47.12 286 ALA A O 1
ATOM 2274 N N . PRO A 1 287 ? -55.363 10.657 -22.098 1.00 44.06 287 PRO A N 1
ATOM 2275 C CA . PRO A 1 287 ? -55.646 11.908 -22.778 1.00 44.06 287 PRO A CA 1
ATOM 2276 C C . PRO A 1 287 ? -55.919 13.065 -21.814 1.00 44.06 287 PRO A C 1
ATOM 2278 O O . PRO A 1 287 ? -56.537 12.916 -20.763 1.00 44.06 287 PRO A O 1
ATOM 2281 N N . GLU A 1 288 ? -55.464 14.236 -22.256 1.00 36.66 288 GLU A N 1
ATOM 2282 C CA . GLU A 1 288 ? -56.090 15.541 -22.045 1.00 36.66 288 GLU A CA 1
ATOM 2283 C C . GLU A 1 288 ? -56.555 15.869 -20.622 1.00 36.66 288 GLU A C 1
ATOM 2285 O O . GLU A 1 288 ? -57.670 15.551 -20.218 1.00 36.66 288 GLU A O 1
ATOM 2290 N N . GLY A 1 289 ? -55.725 16.628 -19.900 1.00 37.91 289 GLY A N 1
ATOM 2291 C CA . GLY A 1 289 ? -56.172 17.807 -19.146 1.00 37.91 289 GLY A CA 1
ATOM 2292 C C . GLY A 1 289 ? -57.388 17.681 -18.218 1.00 37.91 289 GLY A C 1
ATOM 2293 O O . GLY A 1 289 ? -58.045 18.688 -17.954 1.00 37.91 289 GLY A O 1
ATOM 2294 N N . ARG A 1 290 ? -57.725 16.498 -17.696 1.00 34.03 290 ARG A N 1
ATOM 2295 C CA . ARG A 1 290 ? -58.829 16.370 -16.744 1.00 34.03 290 ARG A CA 1
ATOM 2296 C C . ARG A 1 290 ? -58.356 16.849 -15.384 1.00 34.03 290 ARG A C 1
ATOM 2298 O O . ARG A 1 290 ? -57.670 16.139 -14.655 1.00 34.03 290 ARG A O 1
ATOM 2305 N N . GLN A 1 291 ? -58.765 18.072 -15.041 1.00 37.66 291 GLN A N 1
ATOM 2306 C CA . GLN A 1 291 ? -58.772 18.549 -13.665 1.00 37.66 291 GLN A CA 1
ATOM 2307 C C . GLN A 1 291 ? -59.378 17.455 -12.783 1.00 37.66 291 GLN A C 1
ATOM 2309 O O . GLN A 1 291 ? -60.542 17.086 -12.959 1.00 37.66 291 GLN A O 1
ATOM 2314 N N . LEU A 1 292 ? -58.575 16.938 -11.850 1.00 34.44 292 LEU A N 1
ATOM 2315 C CA . LEU A 1 292 ? -59.032 16.051 -10.789 1.00 34.44 292 LEU A CA 1
ATOM 2316 C C . LEU A 1 292 ? -60.182 16.760 -10.067 1.00 34.44 292 LEU A C 1
ATOM 2318 O O . LEU A 1 292 ? -59.967 17.666 -9.258 1.00 34.44 292 LEU A O 1
ATOM 2322 N N . ARG A 1 293 ? -61.426 16.399 -10.406 1.00 33.69 293 ARG A N 1
ATOM 2323 C CA . ARG A 1 293 ? -62.602 16.878 -9.682 1.00 33.69 293 ARG A CA 1
ATOM 2324 C C . ARG A 1 293 ? -62.403 16.491 -8.225 1.00 33.69 293 ARG A C 1
ATOM 2326 O O . ARG A 1 293 ? -62.106 15.336 -7.932 1.00 33.69 293 ARG A O 1
ATOM 2333 N N . LYS A 1 294 ? -62.552 17.478 -7.339 1.00 35.66 294 LYS A N 1
ATOM 2334 C CA . LYS A 1 294 ? -62.485 17.344 -5.880 1.00 35.66 294 LYS A CA 1
ATOM 2335 C C . LYS A 1 294 ? -63.421 16.228 -5.402 1.00 35.66 294 LYS A C 1
ATOM 2337 O O . LYS A 1 294 ? -64.559 16.493 -5.033 1.00 35.66 294 LYS A O 1
ATOM 2342 N N . TYR A 1 295 ? -62.927 14.998 -5.355 1.00 33.97 295 TYR A N 1
ATOM 2343 C CA . TYR A 1 295 ? -63.502 13.951 -4.528 1.00 33.97 295 TYR A CA 1
ATOM 2344 C C . TYR A 1 295 ? -62.933 14.129 -3.124 1.00 33.97 295 TYR A C 1
ATOM 2346 O O . TYR A 1 295 ? -61.901 13.579 -2.754 1.00 33.97 295 TYR A O 1
ATOM 2354 N N . GLN A 1 296 ? -63.597 14.983 -2.347 1.00 38.12 296 GLN A N 1
ATOM 2355 C CA . GLN A 1 296 ? -63.476 14.978 -0.895 1.00 38.12 296 GLN A CA 1
ATOM 2356 C C . GLN A 1 296 ? -64.384 13.872 -0.350 1.00 38.12 296 GLN A C 1
ATOM 2358 O O . GLN A 1 296 ? -65.459 14.148 0.169 1.00 38.12 296 GLN A O 1
ATOM 2363 N N . SER A 1 297 ? -63.961 12.614 -0.464 1.00 34.78 297 SER A N 1
ATOM 2364 C CA . SER A 1 297 ? -64.411 11.599 0.487 1.00 34.78 297 SER A CA 1
ATOM 2365 C C . SER A 1 297 ? -63.309 11.440 1.519 1.00 34.78 297 SER A C 1
ATOM 2367 O O . SER A 1 297 ? -62.202 10.996 1.221 1.00 34.78 297 SER A O 1
ATOM 2369 N N . ALA A 1 298 ? -63.603 11.901 2.727 1.00 37.16 298 ALA A N 1
ATOM 2370 C CA . ALA A 1 298 ? -62.736 11.818 3.882 1.00 37.16 298 ALA A CA 1
ATOM 2371 C C . ALA A 1 298 ? -62.513 10.352 4.275 1.00 37.16 298 ALA A C 1
ATOM 2373 O O . ALA A 1 298 ? -63.288 9.815 5.055 1.00 37.16 298 ALA A O 1
ATOM 2374 N N . GLN A 1 299 ? -61.474 9.718 3.734 1.00 37.44 299 GLN A N 1
ATOM 2375 C CA . GLN A 1 299 ? -60.859 8.495 4.253 1.00 37.44 299 GLN A CA 1
ATOM 2376 C C . GLN A 1 299 ? -59.474 8.350 3.598 1.00 37.44 299 GLN A C 1
ATOM 2378 O O . GLN A 1 299 ? -59.333 8.588 2.406 1.00 37.44 299 GLN A O 1
ATOM 2383 N N . GLY A 1 300 ? -58.453 8.099 4.422 1.00 45.03 300 GLY A N 1
ATOM 2384 C CA . GLY A 1 300 ? -57.007 8.218 4.157 1.00 45.03 300 GLY A CA 1
ATOM 2385 C C . GLY A 1 300 ? -56.485 7.986 2.729 1.00 45.03 300 GLY A C 1
ATOM 2386 O O . GLY A 1 300 ? -56.895 7.067 2.027 1.00 45.03 300 GLY A O 1
ATOM 2387 N N . TYR A 1 301 ? -55.488 8.785 2.338 1.00 45.00 301 TYR A N 1
ATOM 2388 C CA . TYR A 1 301 ? -54.681 8.543 1.138 1.00 45.00 301 TYR A CA 1
ATOM 2389 C C . TYR A 1 301 ? -53.680 7.406 1.392 1.00 45.00 301 TYR A C 1
ATOM 2391 O O . TYR A 1 301 ? -53.086 7.360 2.462 1.00 45.00 301 TYR A O 1
ATOM 2399 N N . HIS A 1 302 ? -53.497 6.506 0.424 1.00 44.94 302 HIS A N 1
ATOM 2400 C CA . HIS A 1 302 ? -52.495 5.432 0.459 1.00 44.94 302 HIS A CA 1
ATOM 2401 C C . HIS A 1 302 ? -51.415 5.705 -0.592 1.00 44.94 302 HIS A C 1
ATOM 2403 O O . HIS A 1 302 ? -51.709 6.260 -1.651 1.00 44.94 302 HIS A O 1
ATOM 2409 N N . TYR A 1 303 ? -50.177 5.316 -0.301 1.00 52.53 303 TYR A N 1
ATOM 2410 C CA . TYR A 1 303 ? -49.078 5.369 -1.260 1.00 52.53 303 TYR A CA 1
ATOM 2411 C C . TYR A 1 303 ? -49.069 4.080 -2.071 1.00 52.53 3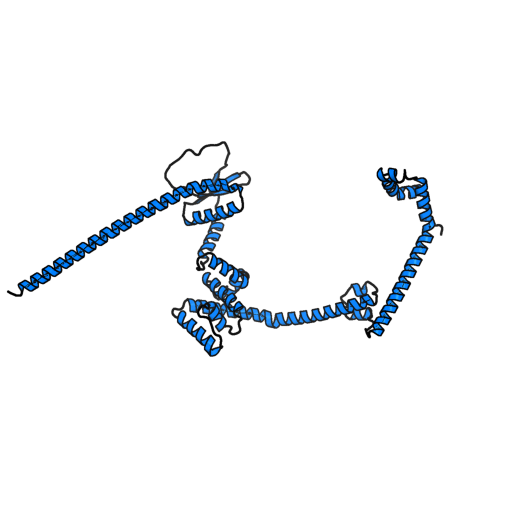03 TYR A C 1
ATOM 2413 O O . TYR A 1 303 ? -49.067 2.994 -1.499 1.00 52.53 303 TYR A O 1
ATOM 2421 N N . LEU A 1 304 ? -49.088 4.194 -3.393 1.00 53.47 304 LEU A N 1
ATOM 2422 C CA . LEU A 1 304 ? -49.013 3.044 -4.284 1.00 53.47 304 LEU A CA 1
ATOM 2423 C C . LEU A 1 304 ? -47.561 2.852 -4.705 1.00 53.47 304 LEU A C 1
ATOM 2425 O O . LEU A 1 304 ? -46.934 3.790 -5.198 1.00 53.47 304 LEU A O 1
ATOM 2429 N N . ILE A 1 305 ? -47.042 1.647 -4.505 1.00 54.50 305 ILE A N 1
ATOM 2430 C CA . ILE A 1 305 ? -45.803 1.211 -5.135 1.00 54.50 305 ILE A CA 1
ATOM 2431 C C . ILE A 1 305 ? -46.198 0.485 -6.406 1.00 54.50 305 ILE A C 1
ATOM 2433 O O . ILE A 1 305 ? -46.991 -0.458 -6.369 1.00 54.50 305 ILE A O 1
ATOM 2437 N N . ALA A 1 306 ? -45.660 0.953 -7.521 1.00 53.53 306 ALA A N 1
ATOM 2438 C CA . ALA A 1 306 ? -45.905 0.373 -8.821 1.00 53.53 306 ALA A CA 1
ATOM 2439 C C . ALA A 1 306 ? -44.602 0.263 -9.605 1.00 53.53 306 ALA A C 1
ATOM 2441 O O . ALA A 1 306 ? -43.717 1.107 -9.451 1.00 53.53 306 ALA A O 1
ATOM 2442 N N . ASP A 1 307 ? -44.521 -0.766 -10.438 1.00 47.31 307 ASP A N 1
ATOM 2443 C CA . ASP A 1 307 ? -43.506 -0.884 -11.474 1.00 47.31 307 ASP A CA 1
ATOM 2444 C C . ASP A 1 307 ? -44.029 -0.250 -12.768 1.00 47.31 307 ASP A C 1
ATOM 2446 O O . ASP A 1 307 ? -45.235 -0.272 -13.034 1.00 47.31 307 ASP A O 1
ATOM 2450 N N . ILE A 1 308 ? -43.144 0.361 -13.551 1.00 51.06 308 ILE A N 1
ATOM 2451 C CA . ILE A 1 308 ? -43.505 0.975 -14.831 1.00 51.06 308 ILE A CA 1
ATOM 2452 C C . ILE A 1 308 ? -42.744 0.242 -15.922 1.00 51.06 308 ILE A C 1
ATOM 2454 O O . ILE A 1 308 ? -41.517 0.315 -15.993 1.00 51.06 308 ILE A O 1
ATOM 2458 N N . ASP A 1 309 ? -43.480 -0.459 -16.780 1.00 53.25 309 ASP A N 1
ATOM 2459 C CA . ASP A 1 309 ? -42.872 -1.201 -17.875 1.00 53.25 309 ASP A CA 1
ATOM 2460 C C . ASP A 1 309 ? -42.362 -0.271 -18.995 1.00 53.25 309 ASP A C 1
ATOM 2462 O O . ASP A 1 309 ? -42.642 0.931 -19.053 1.00 53.25 309 ASP A O 1
ATOM 2466 N N . MET A 1 310 ? -41.617 -0.848 -19.942 1.00 44.94 310 MET A N 1
ATOM 2467 C CA . MET A 1 310 ? -41.052 -0.120 -21.088 1.00 44.94 310 MET A CA 1
ATOM 2468 C C . MET A 1 310 ? -42.111 0.492 -22.027 1.00 44.94 310 MET A C 1
ATOM 2470 O O . MET A 1 310 ? -41.769 1.277 -22.911 1.00 44.94 310 MET A O 1
ATOM 2474 N N . HIS A 1 311 ? -43.386 0.145 -21.849 1.00 47.06 311 HIS A N 1
ATOM 2475 C CA . HIS A 1 311 ? -44.526 0.660 -22.602 1.00 47.06 311 HIS A CA 1
ATOM 2476 C C . HIS A 1 311 ? -45.374 1.644 -21.782 1.00 47.06 311 HIS A C 1
ATOM 2478 O O . HIS A 1 311 ? -46.462 2.023 -22.220 1.00 47.06 311 HIS A O 1
ATOM 2484 N N . ASN A 1 312 ? -44.854 2.114 -20.640 1.00 49.72 312 ASN A N 1
ATOM 2485 C CA . ASN A 1 312 ? -45.503 3.064 -19.739 1.00 49.72 312 ASN A CA 1
ATOM 2486 C C . ASN A 1 312 ? -46.777 2.519 -19.064 1.00 49.72 312 ASN A C 1
ATOM 2488 O O . ASN A 1 312 ? -47.638 3.286 -18.620 1.00 49.72 312 ASN A O 1
ATOM 2492 N N . ASN A 1 313 ? -46.911 1.195 -18.975 1.00 50.69 313 ASN A N 1
ATOM 2493 C CA . ASN A 1 313 ? -47.959 0.559 -18.191 1.00 50.69 313 ASN A CA 1
ATOM 2494 C C . ASN A 1 313 ? -47.524 0.507 -16.733 1.00 50.69 313 ASN A C 1
ATOM 2496 O O . ASN A 1 313 ? -46.384 0.165 -16.428 1.00 50.69 313 ASN A O 1
ATOM 2500 N N . MET A 1 314 ? -48.444 0.849 -15.835 1.00 52.22 314 MET A N 1
ATOM 2501 C CA . MET A 1 314 ? -48.182 0.881 -14.405 1.00 52.22 314 MET A CA 1
ATOM 2502 C C . MET A 1 314 ? -48.742 -0.389 -13.765 1.00 52.22 314 MET A C 1
ATOM 2504 O O . MET A 1 314 ? -49.956 -0.616 -13.748 1.00 52.22 314 MET A O 1
ATOM 2508 N N . GLU A 1 315 ? -47.857 -1.223 -13.237 1.00 52.84 315 GLU A N 1
ATOM 2509 C CA . GLU A 1 315 ? -48.197 -2.447 -12.520 1.00 52.84 315 GLU A CA 1
ATOM 2510 C C . GLU A 1 315 ? -48.157 -2.168 -11.022 1.00 52.84 315 GLU A C 1
ATOM 2512 O O . GLU A 1 315 ? -47.093 -1.974 -10.443 1.00 52.84 315 GLU A O 1
ATOM 2517 N N . ILE A 1 316 ? -49.322 -2.096 -10.376 1.00 50.62 316 ILE A N 1
ATOM 2518 C CA . ILE A 1 316 ? -49.395 -1.756 -8.953 1.00 50.62 316 ILE A CA 1
ATOM 2519 C C . ILE A 1 316 ? -49.038 -3.001 -8.139 1.00 50.62 316 ILE A C 1
ATOM 2521 O O . ILE A 1 316 ? -49.765 -3.998 -8.150 1.00 50.62 316 ILE A O 1
ATOM 2525 N N . LEU A 1 317 ? -47.927 -2.913 -7.414 1.00 46.53 317 LEU A N 1
ATOM 2526 C CA . LEU A 1 317 ? -47.376 -3.991 -6.598 1.00 46.53 317 LEU A CA 1
ATOM 2527 C C . LEU A 1 317 ? -48.009 -4.004 -5.207 1.00 46.53 317 LEU A C 1
ATOM 2529 O O . LEU A 1 317 ? -48.432 -5.050 -4.724 1.00 46.53 317 LEU A O 1
ATOM 2533 N N . CYS A 1 318 ? -48.122 -2.843 -4.553 1.00 44.31 318 CYS A N 1
ATOM 2534 C CA . CYS A 1 318 ? -48.779 -2.757 -3.250 1.00 44.31 318 CYS A CA 1
ATOM 2535 C C . CYS A 1 318 ? -49.273 -1.345 -2.909 1.00 44.31 318 CYS A C 1
ATOM 2537 O O . CYS A 1 318 ? -48.809 -0.341 -3.451 1.00 44.31 318 CYS A O 1
ATOM 2539 N N . ALA A 1 319 ? -50.226 -1.275 -1.977 1.00 47.28 319 ALA A N 1
ATOM 2540 C CA . ALA A 1 319 ? -50.719 -0.036 -1.389 1.00 47.28 319 ALA A CA 1
ATOM 2541 C C . ALA A 1 319 ? -50.290 0.027 0.076 1.00 47.28 319 ALA A C 1
ATOM 2543 O O . ALA A 1 319 ? -50.596 -0.873 0.858 1.00 47.28 319 ALA A O 1
ATOM 2544 N N . ILE A 1 320 ? -49.598 1.094 0.456 1.00 50.56 320 ILE A N 1
ATOM 2545 C CA . ILE A 1 320 ? -49.058 1.257 1.799 1.00 50.56 320 ILE A CA 1
ATOM 2546 C C . ILE A 1 320 ? -49.797 2.400 2.507 1.00 50.56 320 ILE A C 1
ATOM 2548 O O . ILE A 1 320 ? -49.945 3.495 1.944 1.00 50.56 320 ILE A O 1
ATOM 2552 N N . PRO A 1 321 ? -50.286 2.169 3.738 1.00 45.41 321 PRO A N 1
ATOM 2553 C CA . PRO A 1 321 ? -50.964 3.197 4.509 1.00 45.41 321 PRO A CA 1
ATOM 2554 C C . PRO A 1 321 ? -49.999 4.328 4.910 1.00 45.41 321 PRO A C 1
ATOM 2556 O O . PRO A 1 321 ? -48.799 4.105 5.086 1.00 45.41 321 PRO A O 1
ATOM 2559 N N . PRO A 1 322 ? -50.503 5.559 5.082 1.00 49.94 322 PRO A N 1
ATOM 2560 C CA . PRO A 1 322 ? -49.669 6.716 5.378 1.00 49.94 322 PRO A CA 1
ATOM 2561 C C . PRO A 1 322 ? -49.079 6.616 6.795 1.00 49.94 322 PRO A C 1
ATOM 2563 O O . PRO A 1 322 ? -49.796 6.347 7.761 1.00 49.94 322 PRO A O 1
ATOM 2566 N N . GLY A 1 323 ? -47.772 6.866 6.932 1.00 47.91 323 GLY A N 1
ATOM 2567 C CA . GLY A 1 323 ? -47.054 6.790 8.208 1.00 47.91 323 GLY A CA 1
ATOM 2568 C C . GLY A 1 323 ? -45.850 7.735 8.279 1.00 47.91 323 GLY A C 1
ATOM 2569 O O . GLY A 1 323 ? -45.060 7.821 7.342 1.00 47.91 323 GLY A O 1
ATOM 2570 N N . ASN A 1 324 ? -45.688 8.410 9.424 1.00 47.16 324 ASN A N 1
ATOM 2571 C CA . ASN A 1 324 ? -44.742 9.525 9.601 1.00 47.16 324 ASN A CA 1
ATOM 2572 C C . ASN A 1 324 ? -43.272 9.160 9.311 1.00 47.16 324 ASN A C 1
ATOM 2574 O O . ASN A 1 324 ? -42.535 9.977 8.777 1.00 47.16 324 ASN A O 1
ATOM 2578 N N . GLY A 1 325 ? -42.835 7.946 9.664 1.00 47.66 325 GLY A N 1
ATOM 2579 C CA . GLY A 1 325 ? -41.427 7.550 9.532 1.00 47.66 325 GLY A CA 1
ATOM 2580 C C . GLY A 1 325 ? -40.987 7.277 8.092 1.00 47.66 325 GLY A C 1
ATOM 2581 O O . GLY A 1 325 ? -39.863 7.605 7.722 1.00 47.66 325 GLY A O 1
ATOM 2582 N N . TRP A 1 326 ? -41.868 6.701 7.271 1.00 48.66 326 TRP A N 1
ATOM 2583 C CA . TRP A 1 326 ? -41.562 6.440 5.865 1.00 48.66 326 TRP A CA 1
ATOM 2584 C C . TRP A 1 326 ? -41.680 7.710 5.029 1.00 48.66 326 TRP A C 1
ATOM 2586 O O . TRP A 1 326 ? -40.807 7.975 4.213 1.00 48.66 326 TRP A O 1
ATOM 2596 N N . GLU A 1 327 ? -42.691 8.542 5.280 1.00 50.69 327 GLU A N 1
ATOM 2597 C CA . GLU A 1 327 ? -42.853 9.814 4.573 1.00 50.69 327 GLU A CA 1
ATOM 2598 C C . GLU A 1 327 ? -41.656 10.751 4.791 1.00 50.69 327 GLU A C 1
ATOM 2600 O O . GLU A 1 327 ? -41.171 11.338 3.829 1.00 50.69 327 GLU A O 1
ATOM 2605 N N . ASP A 1 328 ? -41.120 10.842 6.014 1.00 51.09 328 ASP A N 1
ATOM 2606 C CA . ASP A 1 328 ? -39.928 11.653 6.303 1.00 51.09 328 ASP A CA 1
ATOM 2607 C C . ASP A 1 328 ? -38.682 11.136 5.545 1.00 51.09 328 ASP A C 1
ATOM 2609 O O . ASP A 1 328 ? -37.850 11.923 5.085 1.00 51.09 328 ASP A O 1
ATOM 2613 N N . ASN A 1 329 ? -38.564 9.815 5.358 1.00 51.41 329 ASN A N 1
ATOM 2614 C CA . ASN A 1 329 ? -37.481 9.194 4.586 1.00 51.41 329 ASN A CA 1
ATOM 2615 C C . ASN A 1 329 ? -37.677 9.325 3.068 1.00 51.41 329 ASN A C 1
ATOM 2617 O O . ASN A 1 329 ? -36.711 9.583 2.349 1.00 51.41 329 ASN A O 1
ATOM 2621 N N . LEU A 1 330 ? -38.913 9.193 2.585 1.00 50.50 330 LEU A N 1
ATOM 2622 C CA . LEU A 1 330 ? -39.280 9.396 1.186 1.00 50.50 330 LEU A CA 1
ATOM 2623 C C . LEU A 1 330 ? -39.001 10.846 0.776 1.00 50.50 330 LEU A C 1
ATOM 2625 O O . LEU A 1 330 ? -38.406 11.077 -0.269 1.00 50.50 330 LEU A O 1
ATOM 2629 N N . MET A 1 331 ? -39.338 11.815 1.632 1.00 52.47 331 MET A N 1
ATOM 2630 C CA . MET A 1 331 ? -39.047 13.229 1.389 1.00 52.47 331 MET A CA 1
ATOM 2631 C C . MET A 1 331 ? -37.543 13.507 1.321 1.00 52.47 331 MET A C 1
ATOM 2633 O O . MET A 1 331 ? -37.119 14.226 0.424 1.00 52.47 331 MET A O 1
ATOM 2637 N N . LYS A 1 332 ? -36.724 12.887 2.183 1.00 53.03 332 LYS A N 1
ATOM 2638 C CA . LYS A 1 332 ? -35.256 12.990 2.091 1.00 53.03 332 LYS A CA 1
ATOM 2639 C C . LYS A 1 332 ? -34.701 12.398 0.796 1.00 53.03 332 LYS A C 1
ATOM 2641 O O . LYS A 1 332 ? -33.802 12.983 0.200 1.00 53.03 332 LYS A O 1
ATOM 2646 N N . HIS A 1 333 ? -35.223 11.252 0.359 1.00 50.38 333 HIS A N 1
ATOM 2647 C CA . HIS A 1 333 ? -34.805 10.630 -0.901 1.00 50.38 333 HIS A CA 1
ATOM 2648 C C . HIS A 1 333 ? -35.228 11.462 -2.116 1.00 50.38 333 HIS A C 1
ATOM 2650 O O . HIS A 1 333 ? -34.434 11.644 -3.033 1.00 50.38 333 HIS A O 1
ATOM 2656 N N . ILE A 1 334 ? -36.442 12.018 -2.104 1.00 48.50 334 ILE A N 1
ATOM 2657 C CA . ILE A 1 334 ? -36.928 12.922 -3.152 1.00 48.50 334 ILE A CA 1
ATOM 2658 C C . ILE A 1 334 ? -36.105 14.215 -3.173 1.00 48.50 334 ILE A C 1
ATOM 2660 O O . ILE A 1 334 ? -35.763 14.689 -4.248 1.00 48.50 334 ILE A O 1
ATOM 2664 N N . GLU A 1 335 ? -35.732 14.765 -2.017 1.00 47.78 335 GLU A N 1
ATOM 2665 C CA . GLU A 1 335 ? -34.884 15.959 -1.915 1.00 47.78 335 GLU A CA 1
ATOM 2666 C C . GLU A 1 335 ? -33.476 15.709 -2.488 1.00 47.78 335 GLU A C 1
ATOM 2668 O O . GLU A 1 335 ? -32.954 16.535 -3.234 1.00 47.78 335 GLU A O 1
ATOM 2673 N N . GLN A 1 336 ? -32.889 14.537 -2.228 1.00 52.91 336 GLN A N 1
ATOM 2674 C CA . GLN A 1 336 ? -31.609 14.122 -2.820 1.00 52.91 336 GLN A CA 1
ATOM 2675 C C . GLN A 1 336 ? -31.714 13.855 -4.332 1.00 52.91 336 GLN A C 1
ATOM 2677 O O . GLN A 1 336 ? -30.835 14.252 -5.100 1.00 52.91 336 GLN A O 1
ATOM 2682 N N . ALA A 1 337 ? -32.801 13.227 -4.785 1.00 46.62 337 ALA A N 1
ATOM 2683 C CA . ALA A 1 337 ? -33.048 12.984 -6.204 1.00 46.62 337 ALA A CA 1
ATOM 2684 C C . ALA A 1 337 ? -33.308 14.293 -6.975 1.00 46.62 337 ALA A C 1
ATOM 2686 O O . ALA A 1 337 ? -32.776 14.475 -8.068 1.00 46.62 337 ALA A O 1
ATOM 2687 N N . ALA A 1 338 ? -34.038 15.243 -6.384 1.00 48.00 338 ALA A N 1
ATOM 2688 C CA . ALA A 1 338 ? -34.309 16.562 -6.960 1.00 48.00 338 ALA A CA 1
ATOM 2689 C C . ALA A 1 338 ? -33.043 17.427 -7.073 1.00 48.00 338 ALA A C 1
ATOM 2691 O O . ALA A 1 338 ? -32.884 18.155 -8.048 1.00 48.00 338 ALA A O 1
ATOM 2692 N N . GLN A 1 339 ? -32.095 17.300 -6.136 1.00 53.41 339 GLN A N 1
ATOM 2693 C CA . GLN A 1 339 ? -30.769 17.929 -6.256 1.00 53.41 339 GLN A CA 1
ATOM 2694 C C . GLN A 1 339 ? -29.954 17.378 -7.439 1.00 53.41 339 GLN A C 1
ATOM 2696 O O . GLN A 1 339 ? -29.057 18.054 -7.938 1.00 53.41 339 GLN A O 1
ATOM 2701 N N . SER A 1 340 ? -30.271 16.161 -7.886 1.00 49.22 340 SER A N 1
ATOM 2702 C CA . SER A 1 340 ? -29.580 15.459 -8.972 1.00 49.22 340 SER A CA 1
ATOM 2703 C C . SER A 1 340 ? -30.237 15.681 -10.343 1.00 49.22 340 SER A C 1
ATOM 2705 O O . SER A 1 340 ? -29.580 15.509 -11.368 1.00 49.22 340 SER A O 1
ATOM 2707 N N . HIS A 1 341 ? -31.518 16.071 -10.370 1.00 45.22 341 HIS A N 1
ATOM 2708 C CA . HIS A 1 341 ? -32.328 16.212 -11.582 1.00 45.22 341 HIS A CA 1
ATOM 2709 C C . HIS A 1 341 ? -33.185 17.497 -11.534 1.00 45.22 341 HIS A C 1
ATOM 2711 O O . HIS A 1 341 ? -34.276 17.485 -10.961 1.00 45.22 341 HIS A O 1
ATOM 2717 N N . PRO A 1 342 ? -32.720 18.608 -12.141 1.00 51.28 342 PRO A N 1
ATOM 2718 C CA . PRO A 1 342 ? -33.340 19.932 -11.995 1.00 51.28 342 PRO A CA 1
ATOM 2719 C C . PRO A 1 342 ? -34.776 20.051 -12.539 1.00 51.28 342 PRO A C 1
ATOM 2721 O O . PRO A 1 342 ? -35.533 20.902 -12.080 1.00 51.28 342 PRO A O 1
ATOM 2724 N N . ASP A 1 343 ? -35.207 19.163 -13.437 1.00 49.94 343 ASP A N 1
ATOM 2725 C CA . ASP A 1 343 ? -36.569 19.176 -13.998 1.00 49.94 343 ASP A CA 1
ATOM 2726 C C . ASP A 1 343 ? -37.653 18.726 -12.988 1.00 49.94 343 ASP A C 1
ATOM 2728 O O . ASP A 1 343 ? -38.849 18.881 -13.229 1.00 49.94 343 ASP A O 1
ATOM 2732 N N . TRP A 1 344 ? -37.261 18.188 -11.825 1.00 49.16 344 TRP A N 1
ATOM 2733 C CA . TRP A 1 344 ? -38.174 17.750 -10.754 1.00 49.16 344 TRP A CA 1
ATOM 2734 C C . TRP A 1 344 ? -38.615 18.868 -9.798 1.00 49.16 344 TRP A C 1
ATOM 2736 O O . TRP A 1 344 ? -39.457 18.656 -8.920 1.00 49.16 344 TRP A O 1
ATOM 2746 N N . GLN A 1 345 ? -38.073 20.072 -9.961 1.00 46.50 345 GLN A N 1
ATOM 2747 C CA . GLN A 1 345 ? -38.284 21.191 -9.045 1.00 46.50 345 GLN A CA 1
ATOM 2748 C C . GLN A 1 345 ? -39.741 21.698 -9.055 1.00 46.50 345 GLN A C 1
ATOM 2750 O O . GLN A 1 345 ? -40.293 22.028 -8.007 1.00 46.50 345 GLN A O 1
ATOM 2755 N N . GLU A 1 346 ? -40.421 21.643 -10.205 1.00 46.69 346 GLU A N 1
ATOM 2756 C CA . GLU A 1 346 ? -41.838 22.024 -10.333 1.00 46.69 346 GLU A CA 1
ATOM 2757 C C . GLU A 1 346 ? -42.788 21.000 -9.664 1.00 46.69 346 GLU A C 1
ATOM 2759 O O . GLU A 1 346 ? -43.826 21.355 -9.093 1.00 46.69 346 GLU A O 1
ATOM 2764 N N . ALA A 1 347 ? -42.409 19.715 -9.656 1.00 46.72 347 ALA A N 1
ATOM 2765 C CA . ALA A 1 347 ? -43.127 18.659 -8.938 1.00 46.72 347 ALA A CA 1
ATOM 2766 C C . ALA A 1 347 ? -42.923 18.762 -7.413 1.00 46.72 347 ALA A C 1
ATOM 2768 O O . ALA A 1 347 ? -43.865 18.541 -6.643 1.00 46.72 347 ALA A O 1
ATOM 2769 N N . TYR A 1 348 ? -41.722 19.166 -6.984 1.00 48.19 348 TYR A N 1
ATOM 2770 C CA . TYR A 1 348 ? -41.376 19.435 -5.588 1.00 48.19 348 TYR A CA 1
ATOM 2771 C C . TYR A 1 348 ? -42.218 20.576 -4.993 1.00 48.19 348 TYR A C 1
ATOM 2773 O O . TYR A 1 348 ? -42.779 20.420 -3.906 1.00 48.19 348 TYR A O 1
ATOM 2781 N N . GLU A 1 349 ? -42.408 21.683 -5.721 1.00 45.84 349 GLU A N 1
ATOM 2782 C CA . GLU A 1 349 ? -43.222 22.816 -5.250 1.00 45.84 349 GLU A CA 1
ATOM 2783 C C . GLU A 1 349 ? -44.708 22.459 -5.053 1.00 45.84 349 GLU A C 1
ATOM 2785 O O . GLU A 1 349 ? -45.326 22.864 -4.060 1.00 45.84 349 GLU A O 1
ATOM 2790 N N . ARG A 1 350 ? -45.290 21.627 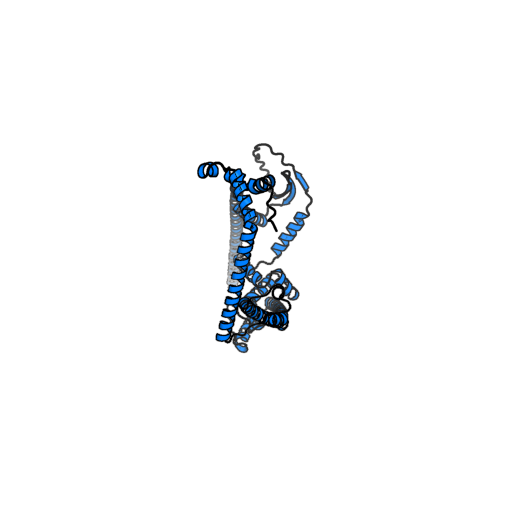-5.932 1.00 46.28 350 ARG A N 1
ATOM 2791 C CA . ARG A 1 350 ? -46.680 21.147 -5.779 1.00 46.28 350 ARG A CA 1
ATOM 2792 C C . ARG A 1 350 ? -46.862 20.226 -4.567 1.00 46.28 350 ARG A C 1
ATOM 2794 O O . ARG A 1 350 ? -47.894 20.299 -3.896 1.00 46.28 350 ARG A O 1
ATOM 2801 N N . LEU A 1 351 ? -45.866 19.395 -4.258 1.00 47.97 351 LEU A N 1
ATOM 2802 C CA . LEU A 1 351 ? -45.840 18.527 -3.072 1.00 47.97 351 LEU A CA 1
ATOM 2803 C C . LEU A 1 351 ? -45.665 19.332 -1.774 1.00 47.97 351 LEU A C 1
ATOM 2805 O O . LEU A 1 351 ? -46.335 19.059 -0.773 1.00 47.97 351 LEU A O 1
ATOM 2809 N N . TYR A 1 352 ? -44.846 20.385 -1.809 1.00 44.97 352 TYR A N 1
ATOM 2810 C CA . TYR A 1 352 ? -44.640 21.300 -0.685 1.00 44.97 352 TYR A CA 1
ATOM 2811 C C . TYR A 1 352 ? -45.943 22.003 -0.261 1.00 44.97 352 TYR A C 1
ATOM 2813 O O . TYR A 1 352 ? -46.239 22.117 0.932 1.00 44.97 352 TYR A O 1
ATOM 2821 N N . GLY A 1 353 ? -46.788 22.385 -1.227 1.00 41.81 353 GLY A N 1
ATOM 2822 C CA . GLY A 1 353 ? -48.107 22.977 -0.967 1.00 41.81 353 GLY A CA 1
ATOM 2823 C C . GLY A 1 353 ? -49.071 22.067 -0.186 1.00 41.81 353 GLY A C 1
ATOM 2824 O O . GLY A 1 353 ? -49.886 22.550 0.603 1.00 41.81 353 GLY A O 1
ATOM 2825 N N . LEU A 1 354 ? -48.957 20.742 -0.334 1.00 43.72 354 LEU A N 1
ATOM 2826 C CA . LEU A 1 354 ? -49.750 19.762 0.423 1.00 43.72 354 LEU A CA 1
ATOM 2827 C C . LEU A 1 354 ? -49.218 19.550 1.852 1.00 43.72 354 LEU A C 1
ATOM 2829 O O . LEU A 1 354 ? -50.007 19.345 2.779 1.00 43.72 354 LEU A O 1
ATOM 2833 N N . LEU A 1 355 ? -47.906 19.684 2.062 1.00 42.81 355 LEU A N 1
ATOM 2834 C CA . LEU A 1 355 ? -47.249 19.566 3.371 1.00 42.81 355 LEU A CA 1
ATOM 2835 C C . LEU A 1 355 ? -47.527 20.754 4.306 1.00 42.81 355 LEU A C 1
ATOM 2837 O O . LEU A 1 355 ? -47.693 20.554 5.512 1.00 42.81 355 LEU A O 1
ATOM 2841 N N . VAL A 1 356 ? -47.693 21.972 3.774 1.00 40.47 356 VAL A N 1
ATOM 2842 C CA . VAL A 1 356 ? -48.139 23.147 4.559 1.00 40.47 356 VAL A CA 1
ATOM 2843 C C . VAL A 1 356 ? -49.527 22.915 5.173 1.00 40.47 356 VAL A C 1
ATOM 2845 O O . VAL A 1 356 ? -49.817 23.347 6.287 1.00 40.47 356 VAL A O 1
ATOM 2848 N N . LYS A 1 357 ? -50.381 22.126 4.517 1.00 43.41 357 LYS A N 1
ATOM 2849 C CA . LYS A 1 357 ? -51.681 21.719 5.069 1.00 43.41 357 LYS A CA 1
ATOM 2850 C C . LYS A 1 357 ? -51.537 20.785 6.284 1.00 43.41 357 LYS A C 1
ATOM 2852 O O . LYS A 1 357 ? -52.388 20.777 7.173 1.00 43.41 357 LYS A O 1
ATOM 2857 N N . ARG A 1 358 ? -50.433 20.033 6.357 1.00 41.41 358 ARG A N 1
ATOM 2858 C CA . ARG A 1 358 ? -50.109 19.073 7.425 1.00 41.41 358 ARG A CA 1
ATOM 2859 C C . ARG A 1 358 ? -49.509 19.741 8.669 1.00 41.41 358 ARG A C 1
ATOM 2861 O O . ARG A 1 358 ? -49.751 19.278 9.786 1.00 41.41 358 ARG A O 1
ATOM 2868 N N . SER A 1 359 ? -48.789 20.856 8.515 1.00 41.84 359 SER A N 1
ATOM 2869 C CA . SER A 1 359 ? -48.272 21.646 9.648 1.00 41.84 359 SER A CA 1
ATOM 2870 C C . SER A 1 359 ? -49.398 22.334 10.438 1.00 41.84 359 SER A C 1
ATOM 2872 O O . SER A 1 359 ? -49.351 22.383 11.672 1.00 41.84 359 SER A O 1
ATOM 2874 N N . ILE A 1 360 ? -50.473 22.745 9.755 1.00 41.84 360 ILE A N 1
ATOM 2875 C CA . ILE A 1 360 ? -51.704 23.260 10.376 1.00 41.84 360 ILE A CA 1
ATOM 2876 C C . ILE A 1 360 ? -52.355 22.172 11.251 1.00 41.84 360 ILE A C 1
ATOM 2878 O O . ILE A 1 360 ? -52.687 22.428 12.408 1.00 41.84 360 ILE A O 1
ATOM 2882 N N . SER A 1 361 ? -52.419 20.924 10.772 1.00 46.38 361 SER A N 1
ATOM 2883 C CA . SER A 1 361 ? -52.976 19.789 11.530 1.00 46.38 361 SER A CA 1
ATOM 2884 C C . SER A 1 361 ? -52.179 19.453 12.802 1.00 46.38 361 SER A C 1
ATOM 2886 O O . SER A 1 361 ? -52.771 19.232 13.858 1.00 46.38 361 SER A O 1
ATOM 2888 N N . LYS A 1 362 ? -50.837 19.497 12.746 1.00 48.12 362 LYS A N 1
ATOM 2889 C CA . LYS A 1 362 ? -49.968 19.303 13.929 1.00 48.12 362 LYS A CA 1
ATOM 2890 C C . LYS A 1 362 ? -50.148 20.405 14.982 1.00 48.12 362 LYS A C 1
ATOM 2892 O O . LYS A 1 362 ? -49.933 20.165 16.170 1.00 48.12 362 LYS A O 1
ATOM 2897 N N . THR A 1 363 ? -50.534 21.608 14.564 1.00 45.91 363 THR A N 1
ATOM 2898 C CA . THR A 1 363 ? -50.779 22.733 15.479 1.00 45.91 363 THR A CA 1
ATOM 2899 C C . THR A 1 363 ? -52.110 22.558 16.212 1.00 45.91 363 THR A C 1
ATOM 2901 O O . THR A 1 363 ? -52.161 22.724 17.428 1.00 45.91 363 THR A O 1
ATOM 2904 N N . VAL A 1 364 ? -53.150 22.100 15.509 1.00 47.69 364 VAL A N 1
ATOM 2905 C CA . VAL A 1 364 ? -54.464 21.776 16.095 1.00 47.69 364 VAL A CA 1
ATOM 2906 C C . VAL A 1 364 ? -54.359 20.647 17.132 1.00 47.69 364 VAL A C 1
ATOM 2908 O O . VAL A 1 364 ? -54.925 20.746 18.220 1.00 47.69 364 VAL A O 1
ATOM 2911 N N . GLU A 1 365 ? -53.559 19.613 16.864 1.00 53.66 365 GLU A N 1
ATOM 2912 C CA . GLU A 1 365 ? -53.370 18.487 17.792 1.00 53.66 365 GLU A CA 1
ATOM 2913 C C . GLU A 1 365 ? -52.593 18.879 19.068 1.00 53.66 365 GLU A C 1
ATOM 2915 O O . GLU A 1 365 ? -52.859 18.372 20.161 1.00 53.66 365 GLU A O 1
ATOM 2920 N N . LYS A 1 366 ? -51.648 19.827 18.959 1.00 57.91 366 LYS A N 1
ATOM 2921 C CA . LYS A 1 366 ? -50.938 20.394 20.120 1.00 57.91 366 LYS A CA 1
ATOM 2922 C C . LYS A 1 366 ? -51.864 21.220 21.013 1.00 57.91 366 LYS A C 1
ATOM 2924 O O . LYS A 1 366 ? -51.738 21.136 22.235 1.00 57.91 366 LYS A O 1
ATOM 2929 N N . VAL A 1 367 ? -52.791 21.978 20.423 1.00 58.88 367 VAL A N 1
ATOM 2930 C CA . VAL A 1 367 ? -53.795 22.753 21.170 1.00 58.88 367 VAL A CA 1
ATOM 2931 C C . VAL A 1 367 ? -54.732 21.813 21.937 1.00 58.88 367 VAL A C 1
ATOM 2933 O O . VAL A 1 367 ? -54.902 21.985 23.142 1.00 58.88 367 VAL A O 1
ATOM 2936 N N . ALA A 1 368 ? -55.213 20.738 21.305 1.00 60.94 368 ALA A N 1
ATOM 2937 C CA . ALA A 1 368 ? -56.062 19.740 21.965 1.00 60.94 368 ALA A CA 1
ATOM 2938 C C . ALA A 1 368 ? -55.373 19.058 23.170 1.00 60.94 368 ALA A C 1
ATOM 2940 O O . ALA A 1 368 ? -55.955 18.952 24.252 1.00 60.94 368 ALA A O 1
ATOM 2941 N N . LYS A 1 369 ? -54.094 18.667 23.035 1.00 70.19 369 LYS A N 1
ATOM 2942 C CA . LYS A 1 369 ? -53.307 18.075 24.141 1.00 70.19 369 LYS A CA 1
ATOM 2943 C C . LYS A 1 369 ? -53.040 19.071 25.278 1.00 70.19 369 LYS A C 1
ATOM 2945 O O . LYS A 1 369 ? -52.955 18.677 26.444 1.00 70.19 369 LYS A O 1
ATOM 2950 N N . ALA A 1 370 ? -52.906 20.362 24.968 1.00 69.31 370 ALA A N 1
ATOM 2951 C CA . ALA A 1 370 ? -52.747 21.405 25.979 1.00 69.31 370 ALA A CA 1
ATOM 2952 C C . ALA A 1 370 ? -54.036 21.609 26.797 1.00 69.31 370 ALA A C 1
ATOM 2954 O O . ALA A 1 370 ? -53.968 21.712 28.025 1.00 69.31 370 ALA A O 1
ATOM 2955 N N . GLU A 1 371 ? -55.202 21.586 26.146 1.00 70.12 371 GLU A N 1
ATOM 2956 C CA . GLU A 1 371 ? -56.510 21.680 26.808 1.00 70.12 371 GLU A CA 1
ATOM 2957 C C . GLU A 1 371 ? -56.795 20.477 27.718 1.00 70.12 371 GLU A C 1
ATOM 2959 O O . GLU A 1 371 ? -57.267 20.639 28.847 1.00 70.12 371 GLU A O 1
ATOM 2964 N N . GLU A 1 372 ? -56.450 19.265 27.281 1.00 75.19 372 GLU A N 1
ATOM 2965 C CA . GLU A 1 372 ? -56.602 18.049 28.087 1.00 75.19 372 GLU A CA 1
ATOM 2966 C C . GLU A 1 372 ? -55.724 18.090 29.353 1.00 75.19 372 GLU A C 1
ATOM 2968 O O . GLU A 1 372 ? -56.179 17.810 30.469 1.00 75.19 372 GLU A O 1
ATOM 2973 N N . LYS A 1 373 ? -54.476 18.557 29.214 1.00 76.25 373 LYS A N 1
ATOM 2974 C CA . LYS A 1 373 ? -53.550 18.739 30.341 1.00 76.25 373 LYS A CA 1
ATOM 2975 C C . LYS A 1 373 ? -54.026 19.824 31.314 1.00 76.25 373 LYS A C 1
ATOM 2977 O O . LYS A 1 373 ? -53.818 19.690 32.525 1.00 76.25 373 LYS A O 1
ATOM 2982 N N . ALA A 1 374 ? -54.686 20.874 30.822 1.00 77.56 374 ALA A N 1
ATOM 2983 C CA . ALA A 1 374 ? -55.300 21.905 31.657 1.00 77.56 374 ALA A CA 1
ATOM 2984 C C . ALA A 1 374 ? -56.481 21.348 32.475 1.00 77.56 374 ALA A C 1
ATOM 2986 O O . ALA A 1 374 ? -56.533 21.559 33.691 1.00 77.56 374 ALA A O 1
ATOM 2987 N N . LYS A 1 375 ? -57.359 20.546 31.854 1.00 83.94 375 LYS A N 1
ATOM 2988 C CA . LYS A 1 375 ? -58.465 19.851 32.544 1.00 83.94 375 LYS A CA 1
ATOM 2989 C C . LYS A 1 375 ? -57.953 18.916 33.644 1.00 83.94 375 LYS A C 1
ATOM 2991 O O . LYS A 1 375 ? -58.477 18.921 34.759 1.00 83.94 375 LYS A O 1
ATOM 2996 N N . TYR A 1 376 ? -56.881 18.168 33.376 1.00 76.00 376 TYR A N 1
ATOM 2997 C CA . TYR A 1 376 ? -56.263 17.286 34.370 1.00 76.00 376 TYR A CA 1
ATOM 2998 C C . TYR A 1 376 ? -55.690 18.053 35.576 1.00 76.00 376 TYR A C 1
ATOM 3000 O O . TYR A 1 376 ? -55.885 17.654 36.728 1.00 76.00 376 TYR A O 1
ATOM 3008 N N . ARG A 1 377 ? -55.028 19.195 35.338 1.00 79.25 377 ARG A N 1
ATOM 3009 C CA . ARG A 1 377 ? -54.506 20.064 36.410 1.00 79.25 377 ARG A CA 1
ATOM 3010 C C . ARG A 1 377 ? -55.621 20.649 37.278 1.00 79.25 377 ARG A C 1
ATOM 3012 O O . ARG A 1 377 ? -55.488 20.634 38.501 1.00 79.25 377 ARG A O 1
ATOM 3019 N N . ALA A 1 378 ? -56.725 21.092 36.673 1.00 83.75 378 ALA A N 1
ATOM 3020 C CA . ALA A 1 378 ? -57.887 21.599 37.403 1.00 83.75 378 ALA A CA 1
ATOM 3021 C C . ALA A 1 378 ? -58.492 20.527 38.330 1.00 83.75 378 ALA A C 1
ATOM 3023 O O . ALA A 1 378 ? -58.710 20.784 39.515 1.00 83.75 378 ALA A O 1
ATOM 3024 N N . LYS A 1 379 ? -58.649 19.292 37.831 1.00 83.81 379 LYS A N 1
ATOM 3025 C CA . LYS A 1 379 ? -59.161 18.154 38.614 1.00 83.81 379 LYS A CA 1
ATOM 3026 C C . LYS A 1 379 ? -58.258 17.806 39.805 1.00 83.81 379 LYS A C 1
ATOM 3028 O O . LYS A 1 379 ? -58.747 17.511 40.896 1.00 83.81 379 LYS A O 1
ATOM 3033 N N . ARG A 1 380 ? -56.933 17.882 39.630 1.00 78.31 380 ARG A N 1
ATOM 3034 C CA . ARG A 1 380 ? -55.960 17.651 40.713 1.00 78.31 380 ARG A CA 1
ATOM 3035 C C . ARG A 1 380 ? -56.017 18.745 41.783 1.00 78.31 380 ARG A C 1
ATOM 3037 O O . ARG A 1 380 ? -55.995 18.424 42.968 1.00 78.31 380 ARG A O 1
ATOM 3044 N N . ALA A 1 381 ? -56.139 20.010 41.377 1.00 82.88 381 ALA A N 1
ATOM 3045 C CA . ALA A 1 381 ? -56.272 21.135 42.302 1.00 82.88 381 ALA A CA 1
ATOM 3046 C C . ALA A 1 381 ? -57.568 21.052 43.131 1.00 82.88 381 ALA A C 1
ATOM 3048 O O . ALA A 1 381 ? -57.552 21.303 44.335 1.00 82.88 381 ALA A O 1
ATOM 3049 N N . GLU A 1 382 ? -58.681 20.640 42.519 1.00 84.19 382 GLU A N 1
ATOM 3050 C CA . GLU A 1 382 ? -59.942 20.410 43.233 1.00 84.19 382 GLU A CA 1
ATOM 3051 C C . GLU A 1 382 ? -59.833 19.245 44.233 1.00 84.19 382 GLU A C 1
ATOM 3053 O O . GLU A 1 382 ? -60.285 19.353 45.375 1.00 84.19 382 GLU A O 1
ATOM 3058 N N . GLY A 1 383 ? -59.167 18.153 43.840 1.00 83.12 383 GLY A N 1
ATOM 3059 C CA . GLY A 1 383 ? -58.872 17.030 44.732 1.00 83.12 383 GLY A CA 1
ATOM 3060 C C . GLY A 1 383 ? -58.026 17.439 45.941 1.00 83.12 383 GLY A C 1
ATOM 3061 O O . GLY A 1 383 ? -58.283 16.984 47.055 1.00 83.12 383 GLY A O 1
ATOM 3062 N N . GLN A 1 384 ? -57.062 18.340 45.747 1.00 78.50 384 GLN A N 1
ATOM 3063 C CA . GLN A 1 384 ? -56.219 18.853 46.826 1.00 78.50 384 GLN A CA 1
ATOM 3064 C C . GLN A 1 384 ? -57.008 19.747 47.791 1.00 78.50 384 GLN A C 1
ATOM 3066 O O . GLN A 1 384 ? -56.973 19.509 48.995 1.00 78.50 384 GLN A O 1
ATOM 3071 N N . LYS A 1 385 ? -57.853 20.653 47.277 1.00 87.69 385 LYS A N 1
ATOM 3072 C CA . LYS A 1 385 ? -58.766 21.458 48.112 1.00 87.69 385 LYS A CA 1
ATOM 3073 C C . LYS A 1 385 ? -59.695 20.595 48.976 1.00 87.69 385 LYS A C 1
ATOM 3075 O O . LYS A 1 385 ? -59.942 20.931 50.132 1.00 87.69 385 LYS A O 1
ATOM 3080 N N . LYS A 1 386 ? -60.200 19.475 48.442 1.00 86.38 386 LYS A N 1
ATOM 3081 C CA . LYS A 1 386 ? -61.045 18.530 49.199 1.00 86.38 386 LYS A CA 1
ATOM 3082 C C . LYS A 1 386 ? -60.273 17.840 50.328 1.00 86.38 386 LYS A C 1
ATOM 3084 O O . LYS A 1 386 ? -60.821 17.695 51.419 1.00 86.38 386 LYS A O 1
ATOM 3089 N N . ARG A 1 387 ? -59.012 17.460 50.094 1.00 80.31 387 ARG A N 1
ATOM 3090 C CA . ARG A 1 387 ? -58.131 16.879 51.125 1.00 80.31 387 ARG A CA 1
ATOM 3091 C C . ARG A 1 387 ? -57.814 17.883 52.230 1.00 80.31 387 ARG A C 1
ATOM 3093 O O . ARG A 1 387 ? -57.972 17.551 53.399 1.00 80.31 387 ARG A O 1
ATOM 3100 N N . ASP A 1 388 ? -57.483 19.117 51.867 1.00 82.81 388 ASP A N 1
ATOM 3101 C CA . ASP A 1 388 ? -57.181 20.174 52.839 1.00 82.81 388 ASP A CA 1
ATOM 3102 C C . ASP A 1 388 ? -58.412 20.528 53.691 1.00 82.81 388 ASP A C 1
ATOM 3104 O O . ASP A 1 388 ? -58.309 20.746 54.900 1.00 82.81 388 ASP A O 1
ATOM 3108 N N . ALA A 1 389 ? -59.606 20.538 53.087 1.00 86.00 389 ALA A N 1
ATOM 3109 C CA . ALA A 1 389 ? -60.862 20.735 53.808 1.00 86.00 389 ALA A CA 1
ATOM 3110 C C . ALA A 1 389 ? -61.191 19.565 54.754 1.00 86.00 389 ALA A C 1
ATOM 3112 O O . ALA A 1 389 ? -61.676 19.797 55.863 1.00 86.00 389 ALA A O 1
ATOM 3113 N N . ALA A 1 390 ? -60.924 18.320 54.344 1.00 81.31 390 ALA A N 1
ATOM 3114 C CA . ALA A 1 390 ? -61.097 17.142 55.193 1.00 81.31 390 ALA A CA 1
ATOM 3115 C C . ALA A 1 390 ? -60.144 17.175 56.397 1.00 81.31 390 ALA A C 1
ATOM 3117 O O . ALA A 1 390 ? -60.595 17.019 57.530 1.00 81.31 390 ALA A O 1
ATOM 3118 N N . PHE A 1 391 ? -58.871 17.499 56.161 1.00 82.88 391 PHE A N 1
ATOM 3119 C CA . PHE A 1 391 ? -57.866 17.643 57.211 1.00 82.88 391 PHE A CA 1
ATOM 3120 C C . PHE A 1 391 ? -58.246 18.735 58.223 1.00 82.88 391 PHE A C 1
ATOM 3122 O O . PHE A 1 391 ? -58.210 18.511 59.430 1.00 82.88 391 PHE A O 1
ATOM 3129 N N . LYS A 1 392 ? -58.715 19.902 57.756 1.00 86.81 392 LYS A N 1
ATOM 3130 C CA . LYS A 1 392 ? -59.208 20.964 58.652 1.00 86.81 392 LYS A CA 1
ATOM 3131 C C . LYS A 1 392 ? -60.382 20.505 59.524 1.00 86.81 392 LYS A C 1
ATOM 3133 O O . LYS A 1 392 ? -60.401 20.809 60.713 1.00 86.81 392 LYS A O 1
ATOM 3138 N N . ARG A 1 393 ? -61.339 19.757 58.960 1.00 86.50 393 ARG A N 1
ATOM 3139 C CA . ARG A 1 393 ? -62.479 19.202 59.718 1.00 86.50 393 ARG A CA 1
ATOM 3140 C C . ARG A 1 393 ? -62.037 18.177 60.762 1.00 86.50 393 ARG A C 1
ATOM 3142 O O . ARG A 1 393 ? -62.636 18.103 61.831 1.00 86.50 393 ARG A O 1
ATOM 3149 N N . GLU A 1 394 ? -61.014 17.390 60.458 1.00 81.50 394 GLU A N 1
ATOM 3150 C CA . GLU A 1 394 ? -60.440 16.402 61.372 1.00 81.50 394 GLU A CA 1
ATOM 3151 C C . GLU A 1 394 ? -59.731 17.074 62.554 1.00 81.50 394 GLU A C 1
ATOM 3153 O O . GLU A 1 394 ? -60.044 16.775 63.706 1.00 81.50 394 GLU A O 1
ATOM 3158 N N . VAL A 1 395 ? -58.910 18.092 62.283 1.00 81.62 395 VAL A N 1
ATOM 3159 C CA . VAL A 1 395 ? -58.271 18.924 63.316 1.00 81.62 395 VAL A CA 1
ATOM 3160 C C . VAL A 1 395 ? -59.307 19.627 64.205 1.00 81.62 395 VAL A C 1
ATOM 3162 O O . VAL A 1 395 ? -59.127 19.736 65.419 1.00 81.62 395 VAL A O 1
ATOM 3165 N N . GLU A 1 396 ? -60.421 20.093 63.640 1.00 83.50 396 GLU A N 1
ATOM 3166 C CA . GLU A 1 396 ? -61.488 20.728 64.421 1.00 83.50 396 GLU A CA 1
ATOM 3167 C C . GLU A 1 396 ? -62.256 19.723 65.303 1.00 83.50 396 GLU A C 1
ATOM 3169 O O . GLU A 1 396 ? -62.613 20.040 66.441 1.00 83.50 396 GLU A O 1
ATOM 3174 N N . ARG A 1 397 ? -62.467 18.486 64.825 1.00 82.19 397 ARG A N 1
ATOM 3175 C CA . ARG A 1 397 ? -63.045 17.389 65.625 1.00 82.19 397 ARG A CA 1
ATOM 3176 C C . ARG A 1 397 ? -62.138 16.998 66.791 1.00 82.19 397 ARG A C 1
ATOM 3178 O O . ARG A 1 397 ? -62.635 16.832 67.902 1.00 82.19 397 ARG A O 1
ATOM 3185 N N . GLU A 1 398 ? -60.834 16.891 66.553 1.00 79.31 398 GLU A N 1
ATOM 3186 C CA . GLU A 1 398 ? -59.815 16.633 67.582 1.00 79.31 398 GLU A CA 1
ATOM 3187 C C . GLU A 1 398 ? -59.834 17.722 68.670 1.00 79.31 398 GLU A C 1
ATOM 3189 O O . GLU A 1 398 ? -59.891 17.419 69.862 1.00 79.31 398 GLU A O 1
ATOM 3194 N N . ARG A 1 399 ? -59.914 19.002 68.276 1.00 77.44 399 ARG A N 1
ATOM 3195 C CA . ARG A 1 399 ? -60.028 20.128 69.221 1.00 77.44 399 ARG A CA 1
ATOM 3196 C C . ARG A 1 399 ? -61.310 20.088 70.057 1.00 77.44 399 ARG A C 1
ATOM 3198 O O . ARG A 1 399 ? -61.251 20.336 71.259 1.00 77.44 399 ARG A O 1
ATOM 3205 N N . LYS A 1 400 ? -62.458 19.743 69.461 1.00 79.00 400 LYS A N 1
ATOM 3206 C CA . LYS A 1 400 ? -63.731 19.597 70.198 1.00 79.00 400 LYS A CA 1
ATOM 3207 C C . LYS A 1 400 ? -63.695 18.425 71.188 1.00 79.00 400 LYS A C 1
ATOM 3209 O O . LYS A 1 400 ? -64.172 18.575 72.309 1.00 79.00 400 LYS A O 1
ATOM 3214 N N . LYS A 1 401 ? -63.065 17.300 70.825 1.00 74.19 401 LYS A N 1
ATOM 3215 C CA . LYS A 1 401 ? -62.834 16.163 71.739 1.00 74.19 401 LYS A CA 1
ATOM 3216 C C . LYS A 1 401 ? -61.905 16.522 72.904 1.00 74.19 401 LYS A C 1
ATOM 3218 O O . LYS A 1 401 ? -62.137 16.072 74.021 1.00 74.19 401 LYS A O 1
ATOM 3223 N N . ALA A 1 402 ? -60.882 17.342 72.661 1.00 68.50 402 ALA A N 1
ATOM 3224 C CA . ALA A 1 402 ? -59.977 17.821 73.706 1.00 68.50 402 ALA A CA 1
ATOM 3225 C C . ALA A 1 402 ? -60.646 18.833 74.660 1.00 68.50 402 ALA A C 1
ATOM 3227 O O . ALA A 1 402 ? -60.348 18.836 75.852 1.00 68.50 402 ALA A O 1
ATOM 3228 N N . GLY A 1 403 ? -61.574 19.657 74.159 1.00 66.88 403 GLY A N 1
ATOM 3229 C CA . GLY A 1 403 ? -62.354 20.600 74.970 1.00 66.88 403 GLY A CA 1
ATOM 3230 C C . GLY A 1 403 ? -63.396 19.931 75.876 1.00 66.88 403 GLY A C 1
ATOM 3231 O O . GLY A 1 403 ? -63.556 20.345 77.018 1.00 66.88 403 GLY A O 1
ATOM 3232 N N . ALA A 1 404 ? -64.043 18.855 75.416 1.00 58.50 404 ALA A N 1
ATOM 3233 C CA . ALA A 1 404 ? -65.059 18.118 76.182 1.00 58.50 404 ALA A CA 1
ATOM 3234 C C . ALA A 1 404 ? -64.499 17.270 77.347 1.00 58.50 404 ALA A C 1
ATOM 3236 O O . ALA A 1 404 ? -65.265 16.710 78.119 1.00 58.50 404 ALA A O 1
ATOM 3237 N N . LYS A 1 405 ? -63.170 17.159 77.475 1.00 56.22 405 LYS A N 1
ATOM 3238 C CA . LYS A 1 405 ? -62.480 16.415 78.546 1.00 56.22 405 LYS A CA 1
ATOM 3239 C C . LYS A 1 405 ? -62.075 17.290 79.746 1.00 56.22 405 LYS A C 1
ATOM 3241 O O . LYS A 1 405 ? -61.404 16.795 80.646 1.00 56.22 405 LYS A O 1
ATOM 3246 N N . LYS A 1 406 ? -62.404 18.588 79.720 1.00 56.44 406 LYS A N 1
ATOM 3247 C CA . LYS A 1 406 ? -62.038 19.589 80.745 1.00 56.44 406 LYS A CA 1
ATOM 3248 C C . LYS A 1 406 ? -63.231 20.159 81.531 1.00 56.44 406 LYS A C 1
ATOM 3250 O O . LYS A 1 406 ? -63.045 21.089 82.309 1.00 56.44 406 LYS A O 1
ATOM 3255 N N . THR A 1 407 ? -64.415 19.594 81.340 1.00 45.62 407 THR A N 1
ATOM 3256 C CA . THR A 1 407 ? -65.600 19.730 82.204 1.00 45.62 407 THR A CA 1
ATOM 3257 C C . THR A 1 407 ? -65.878 18.376 82.811 1.00 45.62 407 THR A C 1
ATOM 3259 O O . THR A 1 407 ? -66.153 18.331 84.025 1.00 45.62 407 THR A O 1
#

Organism: NCBI:txid1751046

Secondary structure (DSSP, 8-state):
----PPPHHHHHHHHHHHHHHHTSHHHHHHH-S--HHHHHHHHHHHHHTHHHHHHHHHHHHHHHHHHHHHHHHHHHHHHHHTT-----HHHHHHH-TT-THHHHSPPPHHHHHHHHHHHHHHHHHHHHHHHHHHHIIIIIHHHHHHHHHHHHHHHHHHHHHHT-TTHHHHHHHHHHHHHHHH-----TT--HHHHHHHHH-TT--HHHHHHHHHHHHHHHHTT--TTTHHHHHHHTT-HHHHHHHHHHHHHHTTT----THHHHHHHHHHHHHHTPPPSEEEE----S----------S---EEEEEE-TTSEEEEEEEE---HHHHHHHHHHHHHHHHH-GGGHHHHHHHHHHHHHHHHHHHHHHHHHHHHHHHHHHHHHHHHHHHHHHHHHHHHHHHHHHHTT--

Radius of gyration: 47.24 Å; chains: 1; bounding box: 108×44×153 Å